Protein AF-0000000086684755 (afdb_homodime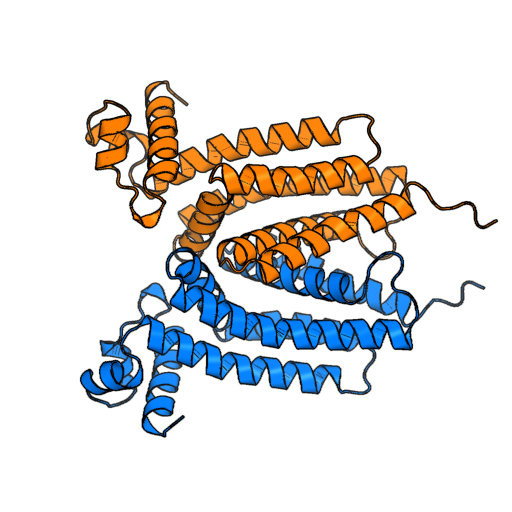r)

Solvent-accessible surface area (backbone atoms only — not comparable to full-atom values): 20358 Å² total; per-residue (Å²): 128,56,71,66,57,48,41,39,32,53,21,38,51,52,40,34,69,73,56,30,72,88,63,52,47,60,63,58,23,19,60,67,42,72,47,60,60,65,55,51,41,71,77,35,65,41,64,65,38,44,50,50,49,34,48,50,55,52,46,52,54,51,45,49,49,49,52,55,56,69,68,47,91,62,57,66,29,59,45,46,47,50,52,56,51,44,51,57,53,34,51,73,68,39,53,49,56,54,52,53,50,47,51,57,51,7,56,81,29,66,70,48,13,54,53,49,51,52,56,49,47,58,49,48,48,53,37,28,52,52,31,44,48,45,35,69,72,67,38,80,63,70,75,42,52,37,61,34,52,23,44,43,53,52,19,24,50,50,19,34,52,60,50,39,54,37,44,56,70,69,56,35,51,51,44,52,50,21,63,51,41,52,26,52,49,42,35,45,67,73,53,60,75,70,86,116,128,57,72,67,56,48,40,40,33,53,22,40,51,52,39,32,68,72,57,30,72,90,64,52,47,59,65,57,22,19,59,67,42,69,46,60,58,66,54,50,40,70,76,34,64,43,64,66,38,43,49,50,50,34,48,51,56,52,45,54,52,50,46,50,51,50,52,55,56,68,67,46,91,62,58,67,28,59,44,47,48,48,53,57,50,45,51,55,53,34,52,73,68,39,50,48,57,52,52,52,51,47,50,58,51,6,58,82,30,68,69,50,14,54,52,50,51,52,55,49,47,58,50,48,49,52,39,28,52,52,30,43,49,45,35,69,72,67,37,79,64,70,78,43,50,37,61,33,54,21,44,42,52,52,20,23,50,52,17,36,51,57,51,38,55,38,43,56,71,68,55,35,52,51,45,52,49,22,62,50,42,52,28,52,48,42,36,44,66,74,53,60,75,67,87,115

InterPro domains:
  IPR001647 DNA-binding HTH domain, TetR-type [PF00440] (8-54)
  IPR001647 DNA-binding HTH domain, TetR-type [PR00455] (8-21)
  IPR001647 DNA-binding HTH domain, TetR-type [PR00455] (29-52)
  IPR001647 DNA-binding HTH domain, TetR-type [PS50977] (2-62)
  IPR009057 Homedomain-like superfamily [SSF46689] (6-78)
  IPR050109 HTH-type, TetR-like transcriptional regulator [PTHR30055] (6-158)

Radius of gyration: 22.39 Å; Cα contacts (8 Å, |Δi|>4): 444; chains: 2; bounding box: 60×69×45 Å

Sequence (392 aa):
MNPTSLRIVEAARTCLLTDGYAALSTRRVAEAAGVPLSQIHYHFRSKQGVILALLDHENRQLVARQRTMYGSDTPLWKRYEQACDFLDDDLDSGYVRVLQEMIAAGWSDRDVARRVLELLQAWFEVLREVSREAEQRFGSLGPLRADDVAMLIGLSFLGGEAVILLGGEDWAAQVRSGLRSVGSLIRRFEEPSADRMNPTSLRIVEAARTCLLTDGYAALSTRRVAEAAGVPLSQIHYHFRSKQGVILALLDHENRQLVARQRTMYGSDTPLWKRYEQACDFLDDDLDSGYVRVLQEMIAAGWSDRDVARRVLELLQAWFEVLREVSREAEQRFGSLGPLRADDVAMLIGLSFLGGEAVILLGGEDWAAQVRSGLRSVGSLIRRFEEPSADR

Foldseek 3Di:
DDPLLVLLLVLQLVCCLVVNDVRRDLVSSCVSSVHDSVVCCVVQVGPLSSLLVNLVVVLVVVLVVLLVLLPDPDQPLVSLLVVLVVLVVCVNSCSLVSLVVLCVVCVPPVVSVVSSVVSLVSNLVSQLVSLVVLCVVLNDPPPDDSSRVSVVLSVLSNVLSVQVVVPDPVSNVVSSVVSSVVSVVSCCSVCVPPPD/DDPLLVLLLVLQLVCCLVVNDVRRDLVSSCVSSVHDSVVCCVVQVGPLSSLLVNLVVVLVVVLVVLLVLLPDPDQPLVSLLVVLVVLVVCVNSCSLVSLVVLCVVCVPPVVSVVSSVVSLVSNLVSQLVSLVVLCVVLNDPPPDDSSRVSVVLSVLSNVLSVQCVVPDPVSNVVSSVVSSVVSVVSCCSVCVPPPD

Organism: NCBI:txid175570

pLDDT: mean 92.22, std 8.11, range [35.69, 98.75]

Structure (mmCIF, N/CA/C/O backbone):
data_AF-0000000086684755-model_v1
#
loop_
_entity.id
_entity.type
_entity.pdbx_description
1 polymer 'HTH tetR-type domain-containing protein'
#
loop_
_atom_site.group_PDB
_atom_site.id
_atom_site.type_symbol
_atom_site.label_atom_id
_atom_site.label_alt_id
_atom_site.label_comp_id
_atom_site.label_asym_id
_atom_site.label_entity_id
_atom_site.label_seq_id
_atom_site.pdbx_PDB_ins_code
_atom_site.Cartn_x
_atom_site.Cartn_y
_atom_site.Cartn_z
_atom_site.occupancy
_atom_site.B_iso_or_equiv
_atom_site.auth_seq_id
_atom_site.auth_comp_id
_atom_site.auth_asym_id
_atom_site.auth_atom_id
_atom_site.pdbx_PDB_model_num
ATOM 1 N N . MET A 1 1 ? -27.656 -10.766 -5.188 1 76 1 MET A N 1
ATOM 2 C CA . MET A 1 1 ? -27.094 -12.094 -5.391 1 76 1 MET A CA 1
ATOM 3 C C . MET A 1 1 ? -28.125 -13.18 -5.105 1 76 1 MET A C 1
ATOM 5 O O . MET A 1 1 ? -28.922 -13.055 -4.176 1 76 1 MET A O 1
ATOM 9 N N . ASN A 1 2 ? -28.25 -14.156 -5.992 1 87 2 ASN A N 1
ATOM 10 C CA . ASN A 1 2 ? -29.172 -15.258 -5.758 1 87 2 ASN A CA 1
ATOM 11 C C . ASN A 1 2 ? -28.719 -16.141 -4.598 1 87 2 ASN A C 1
ATOM 13 O O . ASN A 1 2 ? -27.578 -16.016 -4.137 1 87 2 ASN A O 1
ATOM 17 N N . PRO A 1 3 ? -29.578 -16.891 -4.07 1 90.25 3 PRO A N 1
ATOM 18 C CA . PRO A 1 3 ? -29.297 -17.656 -2.859 1 90.25 3 PRO A CA 1
ATOM 19 C C . PRO A 1 3 ? -28.094 -18.578 -3.023 1 90.25 3 PRO A C 1
ATOM 21 O O . PRO A 1 3 ? -27.281 -18.719 -2.098 1 90.25 3 PRO A O 1
ATOM 24 N N . THR A 1 4 ? -27.953 -19.172 -4.148 1 92.94 4 THR A N 1
ATOM 25 C CA . THR A 1 4 ? -26.828 -20.078 -4.383 1 92.94 4 THR A CA 1
ATOM 26 C C . THR A 1 4 ? -25.516 -19.312 -4.383 1 92.94 4 THR A C 1
ATOM 28 O O . THR A 1 4 ? -24.547 -19.75 -3.748 1 92.94 4 THR A O 1
ATOM 31 N N . SER A 1 5 ? -25.516 -18.188 -5.027 1 93.81 5 SER A N 1
ATOM 32 C CA . SER A 1 5 ? -24.312 -17.359 -5.07 1 93.81 5 SER A CA 1
ATOM 33 C C . SER A 1 5 ? -23.875 -16.922 -3.67 1 93.81 5 SER A C 1
ATOM 35 O O . SER A 1 5 ? -22.688 -16.922 -3.348 1 93.81 5 SER A O 1
ATOM 37 N N . LEU A 1 6 ? -24.828 -16.641 -2.91 1 93.75 6 LEU A N 1
ATOM 38 C CA . LEU A 1 6 ? -24.547 -16.203 -1.547 1 93.75 6 LEU A CA 1
ATOM 39 C C . LEU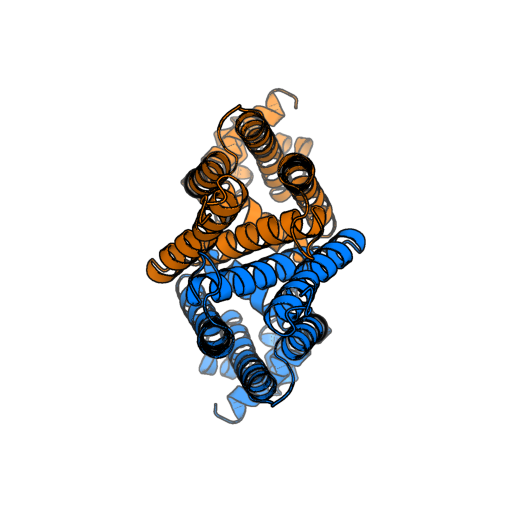 A 1 6 ? -23.969 -17.359 -0.724 1 93.75 6 LEU A C 1
ATOM 41 O O . LEU A 1 6 ? -23.047 -17.156 0.07 1 93.75 6 LEU A O 1
ATOM 45 N N . ARG A 1 7 ? -24.5 -18.5 -0.897 1 94.88 7 ARG A N 1
ATOM 46 C CA . ARG A 1 7 ? -23.984 -19.688 -0.206 1 94.88 7 ARG A CA 1
ATOM 47 C C . ARG A 1 7 ? -22.531 -19.969 -0.584 1 94.88 7 ARG A C 1
ATOM 49 O O . ARG A 1 7 ? -21.734 -20.328 0.269 1 94.88 7 ARG A O 1
ATOM 56 N N . ILE A 1 8 ? -22.297 -19.812 -1.802 1 95.56 8 ILE A N 1
ATOM 57 C CA . ILE A 1 8 ? -20.938 -20.062 -2.299 1 95.56 8 ILE A CA 1
ATOM 58 C C . ILE A 1 8 ? -19.984 -19.016 -1.723 1 95.56 8 ILE A C 1
ATOM 60 O O . ILE A 1 8 ? -18.891 -19.359 -1.266 1 95.56 8 ILE A O 1
ATOM 64 N N . VAL A 1 9 ? -20.391 -17.797 -1.71 1 94.62 9 VAL A N 1
ATOM 65 C CA . VAL A 1 9 ? -19.562 -16.703 -1.199 1 94.62 9 VAL A CA 1
ATOM 66 C C . VAL A 1 9 ? -19.312 -16.906 0.292 1 94.62 9 VAL A C 1
ATOM 68 O O . VAL A 1 9 ? -18.188 -16.719 0.765 1 94.62 9 VAL A O 1
ATOM 71 N N . GLU A 1 10 ? -20.281 -17.359 1.016 1 93.88 10 GLU A N 1
ATOM 72 C CA . GLU A 1 10 ? -20.125 -17.609 2.443 1 93.88 10 GLU A CA 1
ATOM 73 C C . GLU A 1 10 ? -19.188 -18.797 2.689 1 93.88 10 GLU A C 1
ATOM 75 O O . GLU A 1 10 ? -18.375 -18.766 3.617 1 93.88 10 GLU A O 1
ATOM 80 N N . ALA A 1 11 ? -19.328 -19.766 1.885 1 95.56 11 ALA A N 1
ATOM 81 C CA . ALA A 1 11 ? -18.422 -20.922 1.967 1 95.56 11 ALA A CA 1
ATOM 82 C C . ALA A 1 11 ? -16.984 -20.516 1.663 1 95.56 11 ALA A C 1
ATOM 84 O O . ALA A 1 11 ? -16.047 -21 2.311 1 95.56 11 ALA A O 1
ATOM 85 N N . ALA A 1 12 ? -16.859 -19.672 0.652 1 94.38 12 ALA A N 1
ATOM 86 C CA . ALA A 1 12 ? -15.539 -19.188 0.3 1 94.38 12 ALA A CA 1
ATOM 87 C C . ALA A 1 12 ? -14.898 -18.453 1.475 1 94.38 12 ALA A C 1
ATOM 89 O O . ALA A 1 12 ? -13.703 -18.609 1.742 1 94.38 12 ALA A O 1
ATOM 90 N N . ARG A 1 13 ? -15.633 -17.656 2.107 1 91.19 13 ARG A N 1
ATOM 91 C CA . ARG A 1 13 ? -15.156 -16.938 3.289 1 91.19 13 ARG A CA 1
ATOM 92 C C . ARG A 1 13 ? -14.641 -17.922 4.34 1 91.19 13 ARG A C 1
ATOM 94 O O . ARG A 1 13 ? -13.555 -17.734 4.895 1 91.19 13 ARG A O 1
ATOM 101 N N . THR A 1 14 ? -15.438 -18.906 4.598 1 91.88 14 THR A N 1
ATOM 102 C CA . THR A 1 14 ? -15.078 -19.906 5.594 1 91.88 14 THR A CA 1
ATOM 103 C C . THR A 1 14 ? -13.781 -20.625 5.207 1 91.88 14 THR A C 1
ATOM 105 O O . THR A 1 14 ? -12.891 -20.797 6.047 1 91.88 14 THR A O 1
ATOM 108 N N . CYS A 1 15 ? -13.719 -20.984 3.963 1 92.12 15 CYS A N 1
ATOM 109 C CA . CYS A 1 15 ? -12.523 -21.656 3.467 1 92.12 15 CYS A CA 1
ATOM 110 C C . CYS A 1 15 ? -11.305 -20.75 3.578 1 92.12 15 CYS A C 1
ATOM 112 O O . CYS A 1 15 ? -10.219 -21.203 3.924 1 92.12 15 CYS A O 1
ATOM 114 N N . LEU A 1 16 ? -11.484 -19.5 3.293 1 87.12 16 LEU A N 1
ATOM 115 C CA . LEU A 1 16 ? -10.391 -18.547 3.371 1 87.12 16 LEU A CA 1
ATOM 116 C C . LEU A 1 16 ? -9.898 -18.406 4.805 1 87.12 16 LEU A C 1
ATOM 118 O O . LEU A 1 16 ? -8.688 -18.359 5.047 1 87.12 16 LEU A O 1
ATOM 122 N N . LEU A 1 17 ? -10.766 -18.344 5.699 1 84.88 17 LEU A N 1
ATOM 123 C CA . LEU A 1 17 ? -10.422 -18.172 7.109 1 84.88 17 LEU A CA 1
ATOM 124 C C . LEU A 1 17 ? -9.742 -19.406 7.664 1 84.88 17 LEU A C 1
ATOM 126 O O . LEU A 1 17 ? -8.852 -19.312 8.516 1 84.88 17 LEU A O 1
ATOM 130 N N . THR A 1 18 ? -10.133 -20.5 7.109 1 86.31 18 THR A N 1
ATOM 131 C CA . THR A 1 18 ? -9.625 -21.766 7.641 1 86.31 18 THR A CA 1
ATOM 132 C C . THR A 1 18 ? -8.32 -22.156 6.957 1 86.31 18 THR A C 1
ATOM 134 O O . THR A 1 18 ? -7.363 -22.547 7.621 1 86.31 18 THR A O 1
ATOM 137 N N . ASP A 1 19 ? -8.32 -21.984 5.586 1 83.44 19 ASP A N 1
ATOM 138 C CA . ASP A 1 19 ? -7.227 -22.547 4.801 1 83.44 19 ASP A CA 1
ATOM 139 C C . ASP A 1 19 ? -6.27 -21.453 4.328 1 83.44 19 ASP A C 1
ATOM 141 O O . ASP A 1 19 ? -5.141 -21.734 3.932 1 83.44 19 ASP A O 1
ATOM 145 N N . GLY A 1 20 ? -6.762 -20.219 4.41 1 78.31 20 GLY A N 1
ATOM 146 C CA . GLY A 1 20 ? -5.984 -19.125 3.834 1 78.31 20 GLY A CA 1
ATOM 147 C C . GLY A 1 20 ? -6.172 -18.984 2.336 1 78.31 20 GLY A C 1
ATOM 148 O O . GLY A 1 20 ? -6.812 -19.828 1.703 1 78.31 20 GLY A O 1
ATOM 149 N N . TYR A 1 21 ? -5.711 -17.922 1.782 1 77.5 21 TYR A N 1
ATOM 150 C CA . TYR A 1 21 ? -5.898 -17.594 0.375 1 77.5 21 TYR A CA 1
ATOM 151 C C . TYR A 1 21 ? -5.16 -18.578 -0.524 1 77.5 21 TYR A C 1
ATOM 153 O O . TYR A 1 21 ? -5.711 -19.062 -1.517 1 77.5 21 TYR A O 1
ATOM 161 N N . ALA A 1 22 ? -3.932 -18.859 -0.149 1 74.81 22 ALA A N 1
ATOM 162 C CA . ALA A 1 22 ? -3.082 -19.688 -1 1 74.81 22 ALA A CA 1
ATOM 163 C C . ALA A 1 22 ? -3.643 -21.109 -1.123 1 74.81 22 ALA A C 1
ATOM 165 O O . ALA A 1 22 ? -3.551 -21.719 -2.184 1 74.81 22 ALA A O 1
ATOM 166 N N . ALA A 1 23 ? -4.355 -21.547 -0.159 1 81.88 23 ALA A N 1
ATOM 167 C CA . ALA A 1 23 ? -4.844 -22.922 -0.115 1 81.88 23 ALA A CA 1
ATOM 168 C C . ALA A 1 23 ? -6.305 -23 -0.549 1 81.88 23 ALA A C 1
ATOM 170 O O . ALA A 1 23 ? -6.879 -24.094 -0.64 1 81.88 23 ALA A O 1
ATOM 171 N N . LEU A 1 24 ? -6.844 -21.844 -0.805 1 86.94 24 LEU A N 1
ATOM 172 C CA . LEU A 1 24 ? -8.25 -21.828 -1.202 1 86.94 24 LEU A CA 1
ATOM 173 C C . LEU A 1 24 ? -8.43 -22.453 -2.586 1 86.94 24 LEU A C 1
ATOM 175 O O . LEU A 1 24 ? -7.691 -22.125 -3.518 1 86.94 24 LEU A O 1
ATOM 179 N N . SER A 1 25 ? -9.352 -23.453 -2.686 1 91.75 25 SER A N 1
ATOM 180 C CA . SER A 1 25 ? -9.656 -24.062 -3.975 1 91.75 25 SER A CA 1
ATOM 181 C C . SER A 1 25 ? -11.156 -24.062 -4.246 1 91.75 25 SER A C 1
ATOM 183 O O . SER A 1 25 ? -11.961 -24.156 -3.314 1 91.75 25 SER A O 1
ATOM 185 N N . THR A 1 26 ? -11.508 -24.031 -5.484 1 93.88 26 THR A N 1
ATOM 186 C CA . THR A 1 26 ? -12.906 -24.047 -5.887 1 93.88 26 THR A CA 1
ATOM 187 C C . THR A 1 26 ? -13.586 -25.344 -5.48 1 93.88 26 THR A C 1
ATOM 189 O O . THR A 1 26 ? -14.773 -25.359 -5.145 1 93.88 26 THR A O 1
ATOM 192 N N . ARG A 1 27 ? -12.836 -26.438 -5.492 1 94.94 27 ARG A N 1
ATOM 193 C CA . ARG A 1 27 ? -13.375 -27.734 -5.074 1 94.94 27 ARG A CA 1
ATOM 194 C C . ARG A 1 27 ? -13.773 -27.703 -3.602 1 94.94 27 ARG A C 1
ATOM 196 O O . ARG A 1 27 ? -14.875 -28.125 -3.242 1 94.94 27 ARG A O 1
ATOM 203 N N . ARG A 1 28 ? -12.93 -27.203 -2.785 1 94.5 28 ARG A N 1
ATOM 204 C CA . ARG A 1 28 ? -13.203 -27.109 -1.354 1 94.5 28 ARG A CA 1
ATOM 205 C C . ARG A 1 28 ? -14.383 -26.172 -1.082 1 94.5 28 ARG A C 1
ATOM 207 O O . ARG A 1 28 ? -15.219 -26.469 -0.222 1 94.5 28 ARG A O 1
ATOM 214 N N . VAL A 1 29 ? -14.422 -25.047 -1.775 1 96 29 VAL A N 1
ATOM 215 C CA . VAL A 1 29 ? -15.516 -24.094 -1.623 1 96 29 VAL A CA 1
ATOM 216 C C . VAL A 1 29 ? -16.828 -24.75 -2.008 1 96 29 VAL A C 1
ATOM 218 O O . VAL A 1 29 ? -17.844 -24.594 -1.31 1 96 29 VAL A O 1
ATOM 221 N N . ALA A 1 30 ? -16.797 -25.469 -3.123 1 97.06 30 ALA A N 1
ATOM 222 C CA . ALA A 1 30 ? -17.984 -26.172 -3.578 1 97.06 30 ALA A CA 1
ATOM 223 C C . ALA A 1 30 ? -18.469 -27.172 -2.535 1 97.06 30 ALA A C 1
ATOM 225 O O . ALA A 1 30 ? -19.656 -27.234 -2.221 1 97.06 30 ALA A O 1
ATOM 226 N N . GLU A 1 31 ? -17.562 -27.922 -2.004 1 96.25 31 GLU A N 1
ATOM 227 C CA . GLU A 1 31 ? -17.875 -28.906 -0.971 1 96.25 31 GLU A CA 1
ATOM 228 C C . GLU A 1 31 ? -18.469 -28.234 0.264 1 96.25 31 GLU A C 1
ATOM 230 O O . GLU A 1 31 ? -19.484 -28.688 0.789 1 96.25 31 GLU A O 1
ATOM 235 N N . ALA A 1 32 ? -17.875 -27.219 0.665 1 95.44 32 ALA A N 1
ATOM 236 C CA . ALA A 1 32 ? -18.328 -26.5 1.848 1 95.44 32 ALA A CA 1
ATOM 237 C C . ALA A 1 32 ? -19.703 -25.891 1.616 1 95.44 32 ALA A C 1
ATOM 239 O O . ALA A 1 32 ? -20.516 -25.797 2.543 1 95.44 32 ALA A O 1
ATOM 240 N N . ALA A 1 33 ? -19.938 -25.438 0.407 1 96.44 33 ALA A N 1
ATOM 241 C CA . ALA A 1 33 ? -21.203 -24.797 0.058 1 96.44 33 ALA A CA 1
ATOM 242 C C . ALA A 1 33 ? -22.297 -25.828 -0.215 1 96.44 33 ALA A C 1
ATOM 244 O O . ALA A 1 33 ? -23.469 -25.5 -0.3 1 96.44 33 ALA A O 1
ATOM 245 N N . GLY A 1 34 ? -21.859 -27.094 -0.409 1 96.81 34 GLY A N 1
ATOM 246 C CA . GLY A 1 34 ? -22.812 -28.156 -0.71 1 96.81 34 GLY A CA 1
ATOM 247 C C . GLY A 1 34 ? -23.375 -28.062 -2.117 1 96.81 34 GLY A C 1
ATOM 248 O O . GLY A 1 34 ? -24.562 -28.281 -2.33 1 96.81 34 GLY A O 1
ATOM 249 N N . VAL A 1 35 ? -22.578 -27.656 -3.045 1 96.75 35 VAL A N 1
ATOM 250 C CA . VAL A 1 35 ? -23 -27.547 -4.438 1 96.75 35 VAL A CA 1
ATOM 251 C C . VAL A 1 35 ? -22.016 -28.281 -5.336 1 96.75 35 VAL A C 1
ATOM 253 O O . VAL A 1 35 ? -20.859 -28.484 -4.965 1 96.75 35 VAL A O 1
ATOM 256 N N . PRO A 1 36 ? -22.484 -28.719 -6.496 1 96 36 PRO A N 1
ATOM 257 C CA . PRO A 1 36 ? -21.531 -29.25 -7.469 1 96 36 PRO A CA 1
ATOM 258 C C . PRO A 1 36 ? -20.516 -28.203 -7.941 1 96 36 PRO A C 1
ATOM 260 O O . PRO A 1 36 ? -20.859 -27.016 -8.016 1 96 36 PRO A O 1
ATOM 263 N N . LEU A 1 37 ? -19.312 -28.688 -8.297 1 95.44 37 LEU A N 1
ATOM 264 C CA . LEU A 1 37 ? -18.25 -27.812 -8.781 1 95.44 37 LEU A CA 1
ATOM 265 C C . LEU A 1 37 ? -18.703 -27.016 -9.992 1 95.44 37 LEU A C 1
ATOM 267 O O . LEU A 1 37 ? -18.328 -25.859 -10.164 1 95.44 37 LEU A O 1
ATOM 271 N N . SER A 1 38 ? -19.625 -27.578 -10.742 1 95.38 38 SER A N 1
ATOM 272 C CA . SER A 1 38 ? -20.109 -26.922 -11.953 1 95.38 38 SER A CA 1
ATOM 273 C C . SER A 1 38 ? -20.875 -25.641 -11.633 1 95.38 38 SER A C 1
ATOM 275 O O . SER A 1 38 ? -20.891 -24.703 -12.438 1 95.38 38 SER A O 1
ATOM 277 N N . GLN A 1 39 ? -21.438 -25.531 -10.477 1 94.81 39 GLN A N 1
ATOM 278 C CA . GLN A 1 39 ? -22.188 -24.359 -10.062 1 94.81 39 GLN A CA 1
ATOM 279 C C . GLN A 1 39 ? -21.25 -23.188 -9.781 1 94.81 39 GLN A C 1
ATOM 281 O O . GLN A 1 39 ? -21.625 -22.031 -9.977 1 94.81 39 GLN A O 1
ATOM 286 N N . ILE A 1 40 ? -20.031 -23.453 -9.258 1 95.06 40 ILE A N 1
ATOM 287 C CA . ILE A 1 40 ? -19.047 -22.406 -9.047 1 95.06 40 ILE A CA 1
ATOM 288 C C . ILE A 1 40 ? -18.656 -21.781 -10.391 1 95.06 40 ILE A C 1
ATOM 290 O O . ILE A 1 40 ? -18.625 -20.562 -10.531 1 95.06 40 ILE A O 1
ATOM 294 N N . HIS A 1 41 ? -18.469 -22.656 -11.383 1 93.94 41 HIS A N 1
ATOM 295 C CA . HIS A 1 41 ? -18.078 -22.188 -12.703 1 93.94 41 HIS A CA 1
ATOM 296 C C . HIS A 1 41 ? -19.203 -21.406 -13.367 1 93.94 41 HIS A C 1
ATOM 298 O O . HIS A 1 41 ? -18.953 -20.391 -14.031 1 93.94 41 HIS A O 1
ATOM 304 N N . TYR A 1 42 ? -20.375 -21.906 -13.156 1 94.19 42 TYR A N 1
ATOM 305 C CA . TYR A 1 42 ? -21.547 -21.266 -13.734 1 94.19 42 TYR A CA 1
ATOM 306 C C . TYR A 1 42 ? -21.719 -19.859 -13.172 1 94.19 42 TYR A C 1
ATOM 308 O O . TYR A 1 42 ? -21.922 -18.906 -13.93 1 94.19 42 TYR A O 1
ATOM 316 N N . HIS A 1 43 ? -21.594 -19.688 -11.898 1 94.38 43 HIS A N 1
ATOM 317 C CA . HIS A 1 43 ? -21.891 -18.422 -11.242 1 94.38 43 HIS A CA 1
ATOM 318 C C . HIS A 1 43 ? -20.672 -17.5 -11.281 1 94.38 43 HIS A C 1
ATOM 320 O O . HIS A 1 43 ? -20.828 -16.281 -11.391 1 94.38 43 HIS A O 1
ATOM 326 N N . PHE A 1 44 ? -19.406 -18.062 -11.164 1 94.38 44 PHE A N 1
ATOM 327 C CA . PHE A 1 44 ? -18.25 -17.203 -10.891 1 94.38 44 PHE A CA 1
ATOM 328 C C . PHE A 1 44 ? -17.141 -17.453 -11.906 1 94.38 44 PHE A C 1
ATOM 330 O O . PHE A 1 44 ? -16.188 -16.672 -11.984 1 94.38 44 PHE A O 1
ATOM 337 N N . ARG A 1 45 ? -17.266 -18.422 -12.648 1 91.25 45 ARG A N 1
ATOM 338 C CA . ARG A 1 45 ? -16.391 -18.75 -13.773 1 91.25 45 ARG A CA 1
ATOM 339 C C . ARG A 1 45 ? -15.031 -19.234 -13.297 1 91.25 45 ARG A C 1
ATOM 341 O O . ARG A 1 45 ? -14.43 -20.125 -13.914 1 91.25 45 ARG A O 1
ATOM 348 N N . SER A 1 46 ? -14.531 -18.672 -12.141 1 89 46 SER A N 1
ATOM 349 C CA . SER A 1 46 ? -13.18 -18.984 -11.688 1 89 46 SER A CA 1
ATOM 350 C C . SER A 1 46 ? -13.031 -18.766 -10.188 1 89 46 SER A C 1
ATOM 352 O O . SER A 1 46 ? -13.922 -18.203 -9.547 1 89 46 SER A O 1
ATOM 354 N N . LYS A 1 47 ? -11.883 -19.234 -9.68 1 88.62 47 LYS A N 1
ATOM 355 C CA . LYS A 1 47 ? -11.531 -18.969 -8.289 1 88.62 47 LYS A CA 1
ATOM 356 C C . LYS A 1 47 ? -11.492 -17.484 -7.992 1 88.62 47 LYS A C 1
ATOM 358 O O . LYS A 1 47 ? -12.031 -17.031 -6.98 1 88.62 47 LYS A O 1
ATOM 363 N N . GLN A 1 48 ? -10.914 -16.734 -8.93 1 89.69 48 GLN A N 1
ATOM 364 C CA . GLN A 1 48 ? -10.836 -15.289 -8.773 1 89.69 48 GLN A CA 1
ATOM 365 C C . GLN A 1 48 ? -12.219 -14.656 -8.734 1 89.69 48 GLN A C 1
ATOM 367 O O . GLN A 1 48 ? -12.469 -13.727 -7.969 1 89.69 48 GLN A O 1
ATOM 372 N N . GLY A 1 49 ? -13.023 -15.203 -9.516 1 92.69 49 GLY A N 1
ATOM 373 C CA . GLY A 1 49 ? -14.391 -14.703 -9.523 1 92.69 49 GLY A CA 1
ATOM 374 C C . GLY A 1 49 ? -15.094 -14.875 -8.195 1 92.69 49 GLY A C 1
ATOM 375 O O . GLY A 1 49 ? -15.82 -13.984 -7.746 1 92.69 49 GLY A O 1
ATOM 376 N N . VAL A 1 50 ? -14.898 -16.047 -7.605 1 93.5 50 VAL A N 1
ATOM 377 C CA . VAL A 1 50 ? -15.477 -16.312 -6.293 1 93.5 50 VAL A CA 1
ATOM 378 C C . VAL A 1 50 ? -14.922 -15.328 -5.27 1 93.5 50 VAL A C 1
ATOM 380 O O . VAL A 1 50 ? -15.672 -14.758 -4.48 1 93.5 50 VAL A O 1
ATOM 383 N N . ILE A 1 51 ? -13.703 -15.102 -5.32 1 93.44 51 ILE A N 1
ATOM 384 C CA . ILE A 1 51 ? -13.016 -14.266 -4.34 1 93.44 51 ILE A CA 1
ATOM 385 C C . ILE A 1 51 ? -13.438 -12.812 -4.52 1 93.44 51 ILE A C 1
ATOM 387 O O . ILE A 1 51 ? -13.664 -12.094 -3.539 1 93.44 51 ILE A O 1
ATOM 391 N N . LEU A 1 52 ? -13.547 -12.391 -5.734 1 94.62 52 LEU A N 1
ATOM 392 C CA . LEU A 1 52 ? -13.977 -11.023 -6 1 94.62 52 LEU A CA 1
ATOM 393 C C . LEU A 1 52 ? -15.414 -10.797 -5.535 1 94.62 52 LEU A C 1
ATOM 395 O O . LEU A 1 52 ? -15.75 -9.727 -5.031 1 94.62 52 LEU A O 1
ATOM 399 N N . ALA A 1 53 ? -16.172 -11.828 -5.699 1 94.25 53 ALA A N 1
ATOM 400 C CA . ALA A 1 53 ? -17.531 -11.734 -5.211 1 94.25 53 ALA A CA 1
ATOM 401 C C . ALA A 1 53 ? -17.578 -11.648 -3.689 1 94.25 53 ALA A C 1
ATOM 403 O O . ALA A 1 53 ? -18.359 -10.891 -3.123 1 94.25 53 ALA A O 1
ATOM 404 N N . LEU A 1 54 ? -16.781 -12.438 -3.082 1 94.19 54 LEU A N 1
ATOM 405 C CA . LEU A 1 54 ? -16.625 -12.367 -1.632 1 94.19 54 LEU A CA 1
ATOM 406 C C . LEU A 1 54 ? -16.172 -10.977 -1.196 1 94.19 54 LEU A C 1
ATOM 408 O O . LEU A 1 54 ? -16.75 -10.391 -0.284 1 94.19 54 LEU A O 1
ATOM 412 N N . LEU A 1 55 ? -15.203 -10.461 -1.854 1 95.12 55 LEU A N 1
ATOM 413 C CA . LEU A 1 55 ? -14.664 -9.148 -1.526 1 95.12 55 LEU A CA 1
ATOM 414 C C . LEU A 1 55 ? -15.719 -8.062 -1.71 1 95.12 55 LEU A C 1
ATOM 416 O O . LEU A 1 55 ? -15.836 -7.156 -0.883 1 95.12 55 LEU A O 1
ATOM 420 N N . ASP A 1 56 ? -16.438 -8.188 -2.771 1 94.62 56 ASP A N 1
ATOM 421 C CA . ASP A 1 56 ? -17.516 -7.23 -3.027 1 94.62 56 ASP A CA 1
ATOM 422 C C . ASP A 1 56 ? -18.531 -7.234 -1.896 1 94.62 56 ASP A C 1
ATOM 424 O O . ASP A 1 56 ? -18.953 -6.176 -1.417 1 94.62 56 ASP A O 1
ATOM 428 N N . HIS A 1 57 ? -18.875 -8.414 -1.546 1 92.94 57 HIS A N 1
ATOM 429 C CA . HIS A 1 57 ? -19.844 -8.578 -0.464 1 92.94 57 HIS A CA 1
ATOM 430 C C . HIS A 1 57 ? -19.312 -7.977 0.836 1 92.94 57 HIS A C 1
ATOM 432 O O . HIS A 1 57 ? -20.016 -7.211 1.502 1 92.94 57 HIS A O 1
ATOM 438 N N . GLU A 1 58 ? -18.141 -8.273 1.187 1 93.44 58 GLU A N 1
ATOM 439 C CA . GLU A 1 58 ? -17.516 -7.77 2.41 1 93.44 58 GLU A CA 1
ATOM 440 C C . GLU A 1 58 ? -17.297 -6.262 2.34 1 93.44 58 GLU A C 1
ATOM 442 O O . GLU A 1 58 ? -17.422 -5.562 3.348 1 93.44 58 GLU A O 1
ATOM 447 N N . ASN A 1 59 ? -16.938 -5.793 1.207 1 95.44 59 ASN A N 1
ATOM 448 C CA . ASN A 1 59 ? -16.688 -4.367 1.025 1 95.44 59 ASN A CA 1
ATOM 449 C C . ASN A 1 59 ? -17.953 -3.541 1.238 1 95.44 59 ASN A C 1
ATOM 451 O O . ASN A 1 59 ? -17.891 -2.439 1.787 1 95.44 59 ASN A O 1
ATOM 455 N N . ARG A 1 60 ? -19.047 -4.051 0.787 1 93.81 60 ARG A N 1
ATOM 456 C CA . ARG A 1 60 ? -20.312 -3.367 1.006 1 93.81 60 ARG A CA 1
ATOM 457 C C . ARG A 1 60 ? -20.594 -3.201 2.494 1 93.81 60 ARG A C 1
ATOM 459 O O . ARG A 1 60 ? -21.062 -2.146 2.93 1 93.81 60 ARG A O 1
ATOM 466 N N . GLN A 1 61 ? -20.297 -4.207 3.221 1 91.81 61 GLN A N 1
ATOM 467 C CA . GLN A 1 61 ? -20.484 -4.145 4.668 1 91.81 61 GLN A CA 1
ATOM 468 C C . GLN A 1 61 ? -19.516 -3.152 5.305 1 91.81 61 GLN A C 1
ATOM 470 O O . GLN A 1 61 ? -19.891 -2.418 6.223 1 91.81 61 GLN A O 1
ATOM 475 N N . LEU A 1 62 ? -18.297 -3.152 4.859 1 92.56 62 LEU A N 1
ATOM 476 C CA . LEU A 1 62 ? -17.281 -2.238 5.363 1 92.56 62 LEU A CA 1
ATOM 477 C C . LEU A 1 62 ? -17.656 -0.79 5.082 1 92.56 62 LEU A C 1
ATOM 479 O O . LEU A 1 62 ? -17.594 0.059 5.977 1 92.56 62 LEU A O 1
ATOM 483 N N . VAL A 1 63 ? -18.078 -0.491 3.869 1 94.44 63 VAL A N 1
ATOM 484 C CA . VAL A 1 63 ? -18.453 0.859 3.471 1 94.44 63 VAL A CA 1
ATOM 485 C C . VAL A 1 63 ? -19.672 1.308 4.281 1 94.44 63 VAL A C 1
ATOM 487 O O . VAL A 1 63 ? -19.719 2.439 4.77 1 94.44 63 VAL A O 1
ATOM 490 N N . ALA A 1 64 ? -20.594 0.406 4.473 1 94.31 64 ALA A N 1
ATOM 491 C CA . ALA A 1 64 ? -21.797 0.723 5.258 1 94.31 64 ALA A CA 1
ATOM 492 C C . ALA A 1 64 ? -21.422 1.039 6.703 1 94.31 64 ALA A C 1
ATOM 494 O O . ALA A 1 64 ? -21.938 1.991 7.289 1 94.31 64 ALA A O 1
ATOM 495 N N . ARG A 1 65 ? -20.531 0.29 7.266 1 93.75 65 ARG A N 1
ATOM 496 C CA . ARG A 1 65 ? -20.062 0.506 8.633 1 93.75 65 ARG A CA 1
ATOM 497 C C . ARG A 1 65 ? -19.375 1.857 8.766 1 93.75 65 ARG A C 1
ATOM 499 O O . ARG A 1 65 ? -19.594 2.582 9.734 1 93.75 65 ARG A O 1
ATOM 506 N N . GLN A 1 66 ? -18.578 2.17 7.828 1 92.75 66 GLN A N 1
ATOM 507 C CA . GLN A 1 66 ? -17.859 3.441 7.844 1 92.75 66 GLN A CA 1
ATOM 508 C C . GLN A 1 66 ? -18.828 4.613 7.695 1 92.75 66 GLN A C 1
ATOM 510 O O . GLN A 1 66 ? -18.703 5.617 8.406 1 92.75 66 GLN A O 1
ATOM 515 N N . ARG A 1 67 ? -19.812 4.496 6.789 1 92.5 67 ARG A N 1
ATOM 516 C CA . ARG A 1 67 ? -20.797 5.551 6.602 1 92.5 67 ARG A CA 1
ATOM 517 C C . ARG A 1 67 ? -21.609 5.773 7.875 1 92.5 67 ARG A C 1
ATOM 519 O O . ARG A 1 67 ? -21.891 6.914 8.25 1 92.5 67 ARG A O 1
ATOM 526 N N . THR A 1 68 ? -21.953 4.68 8.523 1 92.56 68 THR A N 1
ATOM 527 C CA . THR A 1 68 ? -22.688 4.77 9.781 1 92.56 68 THR A CA 1
ATOM 528 C C . THR A 1 68 ? -21.828 5.449 10.852 1 92.56 68 THR A C 1
ATOM 530 O O . THR A 1 68 ? -22.297 6.34 11.555 1 92.56 68 THR A O 1
ATOM 533 N N . MET A 1 69 ? -20.578 5.059 10.961 1 91.75 69 MET A N 1
ATOM 534 C CA . MET A 1 69 ? -19.641 5.625 11.938 1 91.75 69 MET A CA 1
ATOM 535 C C . MET A 1 69 ? -19.438 7.117 11.695 1 91.75 69 MET A C 1
ATOM 537 O O . MET A 1 69 ? -19.547 7.922 12.625 1 91.75 69 MET A O 1
ATOM 541 N N . TYR A 1 70 ? -19.281 7.555 10.453 1 88.62 70 TYR A N 1
ATOM 542 C CA . TYR A 1 70 ? -18.969 8.945 10.141 1 88.62 70 TYR A CA 1
ATOM 543 C C . TYR A 1 70 ? -20.234 9.797 10.141 1 88.62 70 TYR A C 1
ATOM 545 O O . TYR A 1 70 ? -20.156 11.031 10.18 1 88.62 70 TYR A O 1
ATOM 553 N N . GLY A 1 71 ? -21.406 9.156 10.094 1 86.25 71 GLY A N 1
ATOM 554 C CA . GLY A 1 71 ? -22.672 9.867 10.18 1 86.25 71 GLY A CA 1
ATOM 555 C C . GLY A 1 71 ? -23.078 10.18 11.609 1 86.25 71 GLY A C 1
ATOM 556 O O . GLY A 1 71 ? -24.062 10.891 11.836 1 86.25 71 GLY A O 1
ATOM 557 N N . SER A 1 72 ? -22.312 9.75 12.531 1 86 72 SER A N 1
ATOM 558 C CA . SER A 1 72 ? -22.609 9.961 13.945 1 86 72 SER A CA 1
ATOM 559 C C . SER A 1 72 ? -22.25 11.383 14.383 1 86 72 SER A C 1
ATOM 561 O O . SER A 1 72 ? -21.594 12.109 13.648 1 86 72 SER A O 1
ATOM 563 N N . ASP A 1 73 ? -22.641 11.727 15.617 1 88.62 73 ASP A N 1
ATOM 564 C CA . ASP A 1 73 ? -22.391 13.055 16.172 1 88.62 73 ASP A CA 1
ATOM 565 C C . ASP A 1 73 ? -21.109 13.062 17.016 1 88.62 73 ASP A C 1
ATOM 567 O O . ASP A 1 73 ? -20.797 14.062 17.672 1 88.62 73 ASP A O 1
ATOM 571 N N . THR A 1 74 ? -20.438 12.039 16.922 1 92.12 74 THR A N 1
ATOM 572 C CA . THR A 1 74 ? -19.172 11.953 17.641 1 92.12 74 THR A CA 1
ATOM 573 C C . THR A 1 74 ? -18.094 12.805 16.953 1 92.12 74 THR A C 1
ATOM 575 O O . THR A 1 74 ? -18.094 12.953 15.734 1 92.12 74 THR A O 1
ATOM 578 N N . PRO A 1 75 ? -17.25 13.453 17.797 1 93.94 75 PRO A N 1
ATOM 579 C CA . PRO A 1 75 ? -16.172 14.242 17.188 1 93.94 75 PRO A CA 1
ATOM 580 C C . PRO A 1 75 ? -15.406 13.477 16.109 1 93.94 75 PRO A C 1
ATOM 582 O O . PRO A 1 75 ? -15.227 12.258 16.234 1 93.94 75 PRO A O 1
ATOM 585 N N . LEU A 1 76 ? -14.984 14.164 15.078 1 95.12 76 LEU A N 1
ATOM 586 C CA . LEU A 1 76 ? -14.344 13.547 13.922 1 95.12 76 LEU A CA 1
ATOM 587 C C . LEU A 1 76 ? -13.094 12.781 14.336 1 95.12 76 LEU A C 1
ATOM 589 O O . LEU A 1 76 ? -12.805 11.719 13.781 1 95.12 76 LEU A O 1
ATOM 593 N N . TRP A 1 77 ? -12.305 13.344 15.289 1 94.88 77 TRP A N 1
ATOM 594 C CA . TRP A 1 77 ? -11.078 12.664 15.703 1 94.88 77 TRP A CA 1
ATOM 595 C C . TRP A 1 77 ? -11.398 11.328 16.359 1 94.88 77 TRP A C 1
ATOM 597 O O . TRP A 1 77 ? -10.648 10.359 16.219 1 94.88 77 TRP A O 1
ATOM 607 N N . LYS A 1 78 ? -12.43 11.18 17.094 1 95.75 78 LYS A N 1
ATOM 608 C CA . LYS A 1 78 ? -12.852 9.922 17.703 1 95.75 78 LYS A CA 1
ATOM 609 C C . LYS A 1 78 ? -13.32 8.93 16.641 1 95.75 78 LYS A C 1
ATOM 611 O O . LYS A 1 78 ? -13.062 7.73 16.734 1 95.75 78 LYS A O 1
ATOM 616 N N . ARG A 1 79 ? -14.062 9.469 15.672 1 95.75 79 ARG A N 1
ATOM 617 C CA . ARG A 1 79 ? -14.484 8.633 14.555 1 95.75 79 ARG A CA 1
ATOM 618 C C . ARG A 1 79 ? -13.281 8.086 13.797 1 95.75 79 ARG A C 1
ATOM 620 O O . ARG A 1 79 ? -13.273 6.918 13.406 1 95.75 79 ARG A O 1
ATOM 627 N N . TYR A 1 80 ? -12.266 8.914 13.641 1 96.94 80 TYR A N 1
ATOM 628 C CA . TYR A 1 80 ? -11.039 8.453 12.992 1 96.94 80 TYR A CA 1
ATOM 629 C C . TYR A 1 80 ? -10.367 7.363 13.812 1 96.94 80 TYR A C 1
ATOM 631 O O . TYR A 1 80 ? -9.859 6.383 13.266 1 96.94 80 TYR A O 1
ATOM 639 N N . GLU A 1 81 ? -10.328 7.523 15.102 1 95.88 81 GLU A N 1
ATOM 640 C CA . GLU A 1 81 ? -9.773 6.5 15.984 1 95.88 81 GLU A CA 1
ATOM 641 C C . GLU A 1 81 ? -10.516 5.176 15.82 1 95.88 81 GLU A C 1
ATOM 643 O O . GLU A 1 81 ? -9.906 4.109 15.82 1 95.88 81 GLU A O 1
ATOM 648 N N . GLN A 1 82 ? -11.781 5.289 15.719 1 96.06 82 GLN A N 1
ATOM 649 C CA . GLN A 1 82 ? -12.586 4.094 15.5 1 96.06 82 GLN A CA 1
ATOM 650 C C . GLN A 1 82 ? -12.25 3.451 14.156 1 96.06 82 GLN A C 1
ATOM 652 O O . GLN A 1 82 ? -12.25 2.223 14.031 1 96.06 82 GLN A O 1
ATOM 657 N N . ALA A 1 83 ? -12.031 4.285 13.148 1 95.94 83 ALA A N 1
ATOM 658 C CA . ALA A 1 83 ? -11.602 3.756 11.852 1 95.94 83 ALA A CA 1
ATOM 659 C C . ALA A 1 83 ? -10.297 2.975 11.984 1 95.94 83 ALA A C 1
ATOM 661 O O . ALA A 1 83 ? -10.125 1.931 11.352 1 95.94 83 ALA A O 1
ATOM 662 N N . CYS A 1 84 ? -9.375 3.484 12.812 1 97.12 84 CYS A N 1
ATOM 663 C CA . CYS A 1 84 ? -8.133 2.764 13.078 1 97.12 84 CYS A CA 1
ATOM 664 C C . CYS A 1 84 ? -8.406 1.44 13.781 1 97.12 84 CYS A C 1
ATOM 666 O O . CYS A 1 84 ? -7.738 0.442 13.516 1 97.12 84 CYS A O 1
ATOM 668 N N . ASP A 1 85 ? -9.422 1.397 14.609 1 95.88 85 ASP A N 1
ATOM 669 C CA . ASP A 1 85 ? -9.812 0.149 15.258 1 95.88 85 ASP A CA 1
ATOM 670 C C . ASP A 1 85 ? -10.375 -0.841 14.242 1 95.88 85 ASP A C 1
ATOM 672 O O . ASP A 1 85 ? -10.164 -2.049 14.359 1 95.88 85 ASP A O 1
ATOM 676 N N . PHE A 1 86 ? -11.102 -0.33 13.305 1 95.69 86 PHE A N 1
ATOM 677 C CA . PHE A 1 86 ? -11.68 -1.185 12.273 1 95.69 86 PHE A CA 1
ATOM 678 C C . PHE A 1 86 ? -10.578 -1.898 11.492 1 95.69 86 PHE A C 1
ATOM 680 O O . PHE A 1 86 ? -10.781 -3.016 11.008 1 95.69 86 PHE A O 1
ATOM 687 N N . LEU A 1 87 ? -9.406 -1.248 11.328 1 96.25 87 LEU A N 1
ATOM 688 C CA . LEU A 1 87 ? -8.289 -1.899 10.648 1 96.25 87 LEU A CA 1
ATOM 689 C C . LEU A 1 87 ? -7.969 -3.24 11.297 1 96.25 87 LEU A C 1
ATOM 691 O O . LEU A 1 87 ? -7.789 -4.242 10.609 1 96.25 87 LEU A O 1
ATOM 695 N N . ASP A 1 88 ? -7.953 -3.275 12.625 1 94.25 88 ASP A N 1
ATOM 696 C CA . ASP A 1 88 ? -7.652 -4.512 13.336 1 94.25 88 ASP A CA 1
ATOM 697 C C . ASP A 1 88 ? -8.742 -5.555 13.109 1 94.25 88 ASP A C 1
ATOM 699 O O . ASP A 1 88 ? -8.453 -6.734 12.898 1 94.25 88 ASP A O 1
ATOM 703 N N . ASP A 1 89 ? -9.992 -5.125 13.125 1 93.62 89 ASP A N 1
ATOM 704 C CA . ASP A 1 89 ? -11.109 -6.02 12.844 1 93.62 89 ASP A CA 1
ATOM 705 C C . ASP A 1 89 ? -10.992 -6.609 11.438 1 93.62 89 ASP A C 1
ATOM 707 O O . ASP A 1 89 ? -11.242 -7.801 11.242 1 93.62 89 ASP A O 1
ATOM 711 N N . ASP A 1 90 ? -10.664 -5.75 10.523 1 94.81 90 ASP A N 1
ATOM 712 C CA . ASP A 1 90 ? -10.578 -6.152 9.125 1 94.81 90 ASP A CA 1
ATOM 713 C C . ASP A 1 90 ? -9.406 -7.098 8.891 1 94.81 90 ASP A C 1
ATOM 715 O O . ASP A 1 90 ? -9.484 -8 8.055 1 94.81 90 ASP A O 1
ATOM 719 N N . LEU A 1 91 ? -8.305 -6.895 9.594 1 93.62 91 LEU A N 1
ATOM 720 C CA . LEU A 1 91 ? -7.18 -7.82 9.555 1 93.62 91 LEU A CA 1
ATOM 721 C C . LEU A 1 91 ? -7.566 -9.18 10.117 1 93.62 91 LEU A C 1
ATOM 723 O O . LE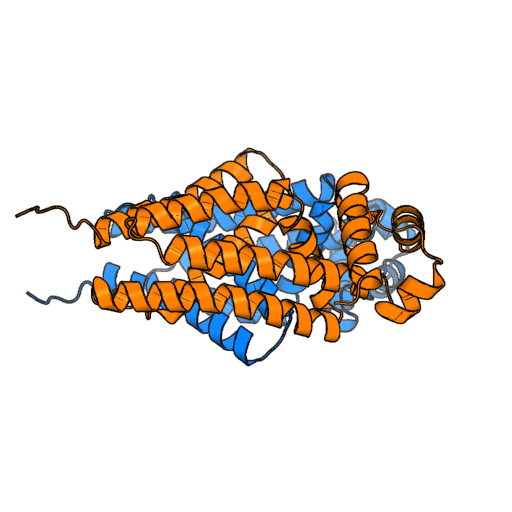U A 1 91 ? -7.32 -10.211 9.492 1 93.62 91 LEU A O 1
ATOM 727 N N . ASP A 1 92 ? -8.273 -9.195 11.227 1 90 92 ASP A N 1
ATOM 728 C CA . ASP A 1 92 ? -8.648 -10.422 11.93 1 90 92 ASP A CA 1
ATOM 729 C C . ASP A 1 92 ? -9.664 -11.227 11.125 1 90 92 ASP A C 1
ATOM 731 O O . ASP A 1 92 ? -9.656 -12.461 11.172 1 90 92 ASP A O 1
ATOM 735 N N . SER A 1 93 ? -10.531 -10.586 10.398 1 88.38 93 SER A N 1
ATOM 736 C CA . SER A 1 93 ? -11.594 -11.25 9.656 1 88.38 93 SER A CA 1
ATOM 737 C C . SER A 1 93 ? -11.062 -11.883 8.375 1 88.38 93 SER A C 1
ATOM 739 O O . SER A 1 93 ? -11.75 -12.688 7.738 1 88.38 93 SER A O 1
ATOM 741 N N . GLY A 1 94 ? -9.875 -11.438 7.984 1 88.44 94 GLY A N 1
ATOM 742 C CA . GLY A 1 94 ? -9.312 -11.93 6.738 1 88.44 94 GLY A CA 1
ATOM 743 C C . GLY A 1 94 ? -9.617 -11.031 5.555 1 88.44 94 GLY A C 1
ATOM 744 O O . GLY A 1 94 ? -9.078 -11.227 4.465 1 88.44 94 GLY A O 1
ATOM 745 N N . TYR A 1 95 ? -10.406 -10.008 5.727 1 92.75 95 TYR A N 1
ATOM 746 C CA . TYR A 1 95 ? -10.766 -9.102 4.645 1 92.75 95 TYR A CA 1
ATOM 747 C C . TYR A 1 95 ? -9.531 -8.469 4.02 1 92.75 95 TYR A C 1
ATOM 749 O O . TYR A 1 95 ? -9.375 -8.461 2.797 1 92.75 95 TYR A O 1
ATOM 757 N N . VAL A 1 96 ? -8.648 -7.926 4.914 1 95.5 96 VAL A N 1
ATOM 758 C CA . VAL A 1 96 ? -7.465 -7.211 4.445 1 95.5 96 VAL A CA 1
ATOM 759 C C . VAL A 1 96 ? -6.602 -8.141 3.598 1 95.5 96 VAL A C 1
ATOM 761 O O . VAL A 1 96 ? -6.098 -7.742 2.545 1 95.5 96 VAL A O 1
ATOM 764 N N . ARG A 1 97 ? -6.504 -9.336 4.031 1 92.25 97 ARG A N 1
ATOM 765 C CA . ARG A 1 97 ? -5.707 -10.312 3.287 1 92.25 97 ARG A CA 1
ATOM 766 C C . ARG A 1 97 ? -6.285 -10.539 1.894 1 92.25 97 ARG A C 1
ATOM 768 O O . ARG A 1 97 ? -5.555 -10.492 0.9 1 92.25 97 ARG A O 1
ATOM 775 N N . VAL A 1 98 ? -7.523 -10.758 1.798 1 91.88 98 VAL A N 1
ATOM 776 C CA . VAL A 1 98 ? -8.172 -11.016 0.516 1 91.88 98 VAL A CA 1
ATOM 777 C C . VAL A 1 98 ? -8.062 -9.781 -0.378 1 91.88 98 VAL A C 1
ATOM 779 O O . VAL A 1 98 ? -7.742 -9.891 -1.563 1 91.88 98 VAL A O 1
ATOM 782 N N . LEU A 1 99 ? -8.289 -8.617 0.173 1 96.69 99 LEU A N 1
ATOM 783 C CA . LEU A 1 99 ? -8.195 -7.379 -0.593 1 96.69 99 LEU A CA 1
ATOM 784 C C . LEU A 1 99 ? -6.797 -7.219 -1.188 1 96.69 99 LEU A C 1
ATOM 786 O O . LEU A 1 99 ? -6.656 -6.996 -2.393 1 96.69 99 LEU A O 1
ATOM 790 N N . GLN A 1 100 ? -5.82 -7.379 -0.345 1 96.56 100 GLN A N 1
ATOM 791 C CA . GLN A 1 100 ? -4.438 -7.195 -0.782 1 96.56 100 GLN A CA 1
ATOM 792 C C . GLN A 1 100 ? -4.047 -8.234 -1.825 1 96.56 100 GLN A C 1
ATOM 794 O O . GLN A 1 100 ? -3.318 -7.934 -2.771 1 96.56 100 GLN A O 1
ATOM 799 N N . GLU A 1 101 ? -4.562 -9.477 -1.658 1 91.75 101 GLU A N 1
ATOM 800 C CA . GLU A 1 101 ? -4.297 -10.516 -2.652 1 91.75 101 GLU A CA 1
ATOM 801 C C . GLU A 1 101 ? -4.945 -10.172 -3.992 1 91.75 101 GLU A C 1
ATOM 803 O O . GLU A 1 101 ? -4.367 -10.422 -5.051 1 91.75 101 GLU A O 1
ATOM 808 N N . MET A 1 102 ? -6.109 -9.656 -3.961 1 94.38 102 MET A N 1
ATOM 809 C CA . MET A 1 102 ? -6.789 -9.281 -5.199 1 94.38 102 MET A CA 1
ATOM 810 C C . MET A 1 102 ? -6.125 -8.07 -5.844 1 94.38 102 MET A C 1
ATOM 812 O O . MET A 1 102 ? -6.086 -7.957 -7.07 1 94.38 102 MET A O 1
ATOM 816 N N . ILE A 1 103 ? -5.602 -7.145 -5 1 96.62 103 ILE A N 1
ATOM 817 C CA . ILE A 1 103 ? -4.805 -6.047 -5.539 1 96.62 103 ILE A CA 1
ATOM 818 C C . ILE A 1 103 ? -3.602 -6.609 -6.293 1 96.62 103 ILE A C 1
ATOM 820 O O . ILE A 1 103 ? -3.367 -6.262 -7.453 1 96.62 103 ILE A O 1
ATOM 824 N N . ALA A 1 104 ? -2.938 -7.488 -5.68 1 92.88 104 ALA A N 1
ATOM 825 C CA . ALA A 1 104 ? -1.771 -8.102 -6.312 1 92.88 104 ALA A CA 1
ATOM 826 C C . ALA A 1 104 ? -2.162 -8.828 -7.594 1 92.88 104 ALA A C 1
ATOM 828 O O . ALA A 1 104 ? -1.487 -8.703 -8.617 1 92.88 104 ALA A O 1
ATOM 829 N N . ALA A 1 105 ? -3.258 -9.586 -7.535 1 90.38 105 ALA A N 1
ATOM 830 C CA . ALA A 1 105 ? -3.732 -10.281 -8.727 1 90.38 105 ALA A CA 1
ATOM 831 C C . ALA A 1 105 ? -4.062 -9.289 -9.844 1 90.38 105 ALA A C 1
ATOM 833 O O . ALA A 1 105 ? -3.85 -9.578 -11.023 1 90.38 105 ALA A O 1
ATOM 834 N N . GLY A 1 106 ? -4.535 -8.141 -9.492 1 93.88 106 GLY A N 1
ATOM 835 C CA . GLY A 1 106 ? -4.941 -7.125 -10.445 1 93.88 106 GLY A CA 1
ATOM 836 C C . GLY A 1 106 ? -3.775 -6.512 -11.203 1 93.88 106 GLY A C 1
ATOM 837 O O . GLY A 1 106 ? -3.967 -5.875 -12.242 1 93.88 106 GLY A O 1
ATOM 838 N N . TRP A 1 107 ? -2.57 -6.691 -10.719 1 92.94 107 TRP A N 1
ATOM 839 C CA . TRP A 1 107 ? -1.396 -6.152 -11.398 1 92.94 107 TRP A CA 1
ATOM 840 C C . TRP A 1 107 ? -1.159 -6.863 -12.727 1 92.94 107 TRP A C 1
ATOM 842 O O . TRP A 1 107 ? -0.509 -6.32 -13.625 1 92.94 107 TRP A O 1
ATOM 852 N N . SER A 1 108 ? -1.709 -8.078 -12.859 1 89.62 108 SER A N 1
ATOM 853 C CA . SER A 1 108 ? -1.476 -8.836 -14.086 1 89.62 108 SER A CA 1
ATOM 854 C C . SER A 1 108 ? -2.789 -9.195 -14.766 1 89.62 108 SER A C 1
ATOM 856 O O . SER A 1 108 ? -2.791 -9.859 -15.805 1 89.62 108 SER A O 1
ATOM 858 N N . ASP A 1 109 ? -3.898 -8.898 -14.141 1 91.75 109 ASP A N 1
ATOM 859 C CA . ASP A 1 109 ? -5.219 -9.203 -14.68 1 91.75 109 ASP A CA 1
ATOM 860 C C . ASP A 1 109 ? -6.094 -7.949 -14.719 1 91.75 109 ASP A C 1
ATOM 862 O O . ASP A 1 109 ? -6.617 -7.52 -13.695 1 91.75 109 ASP A O 1
ATOM 866 N N . ARG A 1 110 ? -6.328 -7.457 -15.922 1 93.06 110 ARG A N 1
ATOM 867 C CA . ARG A 1 110 ? -6.992 -6.168 -16.094 1 93.06 110 ARG A CA 1
ATOM 868 C C . ARG A 1 110 ? -8.43 -6.223 -15.594 1 93.06 110 ARG A C 1
ATOM 870 O O . ARG A 1 110 ? -8.953 -5.23 -15.07 1 93.06 110 ARG A O 1
ATOM 877 N N . ASP A 1 111 ? -9.062 -7.344 -15.742 1 92.75 111 ASP A N 1
ATOM 878 C CA . ASP A 1 111 ? -10.438 -7.473 -15.258 1 92.75 111 ASP A CA 1
ATOM 879 C C . ASP A 1 111 ? -10.484 -7.43 -13.734 1 92.75 111 ASP A C 1
ATOM 881 O O . ASP A 1 111 ? -11.359 -6.781 -13.156 1 92.75 111 ASP A O 1
ATOM 885 N N . VAL A 1 112 ? -9.57 -8.094 -13.102 1 93.62 112 VAL A N 1
ATOM 886 C CA . VAL A 1 112 ? -9.469 -8.055 -11.648 1 93.62 112 VAL A CA 1
ATOM 887 C C . VAL A 1 112 ? -9.148 -6.637 -11.188 1 93.62 112 VAL A C 1
ATOM 889 O O . VAL A 1 112 ? -9.758 -6.129 -10.242 1 93.62 112 VAL A O 1
ATOM 892 N N . ALA A 1 113 ? -8.227 -5.992 -11.914 1 96.19 113 ALA A N 1
ATOM 893 C CA . ALA A 1 113 ? -7.848 -4.625 -11.586 1 96.19 113 ALA A CA 1
ATOM 894 C C . ALA A 1 113 ? -9.062 -3.699 -11.602 1 96.19 113 ALA A C 1
ATOM 896 O O . ALA A 1 113 ? -9.25 -2.896 -10.68 1 96.19 113 ALA A O 1
ATOM 897 N N . ARG A 1 114 ? -9.859 -3.814 -12.594 1 95.19 114 ARG A N 1
ATOM 898 C CA . ARG A 1 114 ? -11.039 -2.969 -12.734 1 95.19 114 ARG A CA 1
ATOM 899 C C . ARG A 1 114 ? -11.992 -3.164 -11.562 1 95.19 114 ARG A C 1
ATOM 901 O O . ARG A 1 114 ? -12.5 -2.191 -11 1 95.19 114 ARG A O 1
ATOM 908 N N . ARG A 1 115 ? -12.18 -4.395 -11.188 1 94.62 115 ARG A N 1
ATOM 909 C CA . ARG A 1 115 ? -13.086 -4.703 -10.094 1 94.62 115 ARG A CA 1
ATOM 910 C C . ARG A 1 115 ? -12.539 -4.188 -8.766 1 94.62 115 ARG A C 1
ATOM 912 O O . ARG A 1 115 ? -13.289 -3.643 -7.949 1 94.62 115 ARG A O 1
ATOM 919 N N . VAL A 1 116 ? -11.297 -4.352 -8.539 1 96.69 116 VAL A N 1
ATOM 920 C CA . VAL A 1 116 ? -10.656 -3.883 -7.309 1 96.69 116 VAL A CA 1
ATOM 921 C C . VAL A 1 116 ? -10.758 -2.361 -7.223 1 96.69 116 VAL A C 1
ATOM 923 O O . VAL A 1 116 ? -11.094 -1.814 -6.172 1 96.69 116 VAL A O 1
ATOM 926 N N . LEU A 1 117 ? -10.492 -1.707 -8.352 1 96.69 117 LEU A N 1
ATOM 927 C CA . LEU A 1 117 ? -10.555 -0.249 -8.375 1 96.69 117 LEU A CA 1
ATOM 928 C C . LEU A 1 117 ? -11.969 0.239 -8.07 1 96.69 117 LEU A C 1
ATOM 930 O O . LEU A 1 117 ? -12.141 1.271 -7.418 1 96.69 117 LEU A O 1
ATOM 934 N N . GLU A 1 118 ? -12.914 -0.507 -8.492 1 95.19 118 GLU A N 1
ATOM 935 C CA . GLU A 1 118 ? -14.297 -0.161 -8.18 1 95.19 118 GLU A CA 1
ATOM 936 C C . GLU A 1 118 ? -14.555 -0.266 -6.676 1 95.19 118 GLU A C 1
ATOM 938 O O . GLU A 1 118 ? -15.219 0.598 -6.098 1 95.19 118 GLU A O 1
ATOM 943 N N . LEU A 1 119 ? -14.062 -1.286 -6.117 1 95.06 119 LEU A N 1
ATOM 944 C CA . LEU A 1 119 ? -14.219 -1.475 -4.676 1 95.06 119 LEU A CA 1
ATOM 945 C C . LEU A 1 119 ? -13.523 -0.362 -3.904 1 95.06 119 LEU A C 1
ATOM 947 O O . LEU A 1 119 ? -14.078 0.182 -2.949 1 95.06 119 LEU A O 1
ATOM 951 N N . LEU A 1 120 ? -12.312 -0.024 -4.312 1 96.69 120 LEU A N 1
ATOM 952 C CA . LEU A 1 120 ? -11.547 1.03 -3.652 1 96.69 120 LEU A CA 1
ATOM 953 C C . LEU A 1 120 ? -12.242 2.381 -3.809 1 96.69 120 LEU A C 1
ATOM 955 O O . LEU A 1 120 ? -12.227 3.201 -2.889 1 96.69 120 LEU A O 1
ATOM 959 N N . GLN A 1 121 ? -12.836 2.537 -5.016 1 95.88 121 GLN A N 1
ATOM 960 C CA . GLN A 1 121 ? -13.523 3.799 -5.277 1 95.88 121 GLN A CA 1
ATOM 961 C C . GLN A 1 121 ? -14.641 4.039 -4.262 1 95.88 121 GLN A C 1
ATOM 963 O O . GLN A 1 121 ? -14.828 5.164 -3.795 1 95.88 121 GLN A O 1
ATOM 968 N N . ALA A 1 122 ? -15.375 3.051 -3.965 1 95.5 122 ALA A N 1
ATOM 969 C CA . ALA A 1 122 ? -16.453 3.18 -2.996 1 95.5 122 ALA A CA 1
ATOM 970 C C . ALA A 1 122 ? -15.93 3.6 -1.629 1 95.5 122 ALA A C 1
ATOM 972 O O . ALA A 1 122 ? -16.531 4.445 -0.959 1 95.5 122 ALA A O 1
ATOM 973 N N . TRP A 1 123 ? -14.859 3.025 -1.193 1 95.94 123 TRP A N 1
ATOM 974 C CA . TRP A 1 123 ? -14.25 3.367 0.089 1 95.94 123 TRP A CA 1
ATOM 975 C C . TRP A 1 123 ? -13.68 4.781 0.062 1 95.94 123 TRP A C 1
ATOM 977 O O . TRP A 1 123 ? -13.891 5.562 0.991 1 95.94 123 TRP A O 1
ATOM 987 N N . PHE A 1 124 ? -12.984 5.176 -1 1 97 124 PHE A N 1
ATOM 988 C CA . PHE A 1 124 ? -12.383 6.496 -1.115 1 97 124 PHE A CA 1
ATOM 989 C C . PHE A 1 124 ? -13.445 7.582 -1.192 1 97 124 PHE A C 1
ATOM 991 O O . PHE A 1 124 ? -13.227 8.711 -0.755 1 97 124 PHE A O 1
ATOM 998 N N . GLU A 1 125 ? -14.562 7.211 -1.752 1 96.56 125 GLU A N 1
ATOM 999 C CA . GLU A 1 125 ? -15.656 8.172 -1.789 1 96.56 125 GLU A CA 1
ATOM 1000 C C . GLU A 1 125 ? -16.125 8.523 -0.382 1 96.56 125 GLU A C 1
ATOM 1002 O O . GLU A 1 125 ? -16.422 9.688 -0.095 1 96.56 125 GLU A O 1
ATOM 1007 N N . VAL A 1 126 ? -16.188 7.578 0.485 1 96.31 126 VAL A N 1
ATOM 1008 C CA . VAL A 1 126 ? -16.516 7.852 1.881 1 96.31 126 VAL A CA 1
ATOM 1009 C C . VAL A 1 126 ? -15.477 8.805 2.477 1 96.31 126 VAL A C 1
ATOM 1011 O O . VAL A 1 126 ? -15.836 9.781 3.133 1 96.31 126 VAL A O 1
ATOM 1014 N N . LEU A 1 127 ? -14.211 8.562 2.275 1 97.06 127 LEU A N 1
ATOM 1015 C CA . LEU A 1 127 ? -13.133 9.391 2.807 1 97.06 127 LEU A CA 1
ATOM 1016 C C . LEU A 1 127 ? -13.227 10.812 2.27 1 97.06 127 LEU A C 1
ATOM 1018 O O . LEU A 1 127 ? -13.008 11.773 3.008 1 97.06 127 LEU A O 1
ATOM 1022 N N . ARG A 1 128 ? -13.516 10.906 0.984 1 97.25 128 ARG A N 1
ATOM 1023 C CA . ARG A 1 128 ? -13.648 12.227 0.373 1 97.25 128 ARG A CA 1
ATOM 1024 C C . ARG A 1 128 ? -14.812 13 0.984 1 97.25 128 ARG A C 1
ATOM 1026 O O . ARG A 1 128 ? -14.695 14.195 1.27 1 97.25 128 ARG A O 1
ATOM 1033 N N . GLU A 1 129 ? -15.891 12.32 1.16 1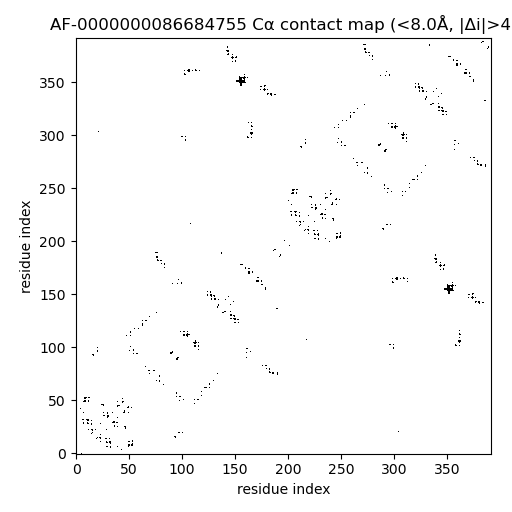 96.12 129 GLU A N 1
ATOM 1034 C CA . GLU A 1 129 ? -17.062 12.945 1.771 1 96.12 129 GLU A CA 1
ATOM 1035 C C . GLU A 1 129 ? -16.75 13.453 3.174 1 96.12 129 GLU A C 1
ATOM 1037 O O . GLU A 1 129 ? -17.109 14.578 3.527 1 96.12 129 GLU A O 1
ATOM 1042 N N . VAL A 1 130 ? -16.094 12.672 3.924 1 95.31 130 VAL A N 1
ATOM 1043 C CA . VAL A 1 130 ? -15.734 13.047 5.289 1 95.31 130 VAL A CA 1
ATOM 1044 C C . VAL A 1 130 ? -14.758 14.219 5.266 1 95.31 130 VAL A C 1
ATOM 1046 O O . VAL A 1 130 ? -14.867 15.141 6.078 1 95.31 130 VAL A O 1
ATOM 1049 N N . SER A 1 131 ? -13.758 14.172 4.398 1 95.94 131 SER A N 1
ATOM 1050 C CA . SER A 1 131 ? -12.773 15.242 4.289 1 95.94 131 SER A CA 1
ATOM 1051 C C . SER A 1 131 ? -13.422 16.562 3.881 1 95.94 131 SER A C 1
ATOM 1053 O O . SER A 1 131 ? -13.094 17.625 4.418 1 95.94 131 SER A O 1
ATOM 1055 N N . ARG A 1 132 ? -14.336 16.484 2.959 1 95.38 132 ARG A N 1
ATOM 1056 C CA . ARG A 1 132 ? -15.055 17.672 2.525 1 95.38 132 ARG A CA 1
ATOM 1057 C C . ARG A 1 132 ? -15.93 18.219 3.648 1 95.38 132 ARG A C 1
ATOM 1059 O O . ARG A 1 132 ? -16.031 19.438 3.826 1 95.38 132 ARG A O 1
ATOM 1066 N N . GLU A 1 133 ? -16.531 17.359 4.324 1 92.31 133 GLU A N 1
ATOM 1067 C CA . GLU A 1 133 ? -17.312 17.781 5.484 1 92.31 133 GLU A CA 1
ATOM 1068 C C . GLU A 1 133 ? -16.438 18.469 6.52 1 92.31 133 GLU A C 1
ATOM 1070 O O . GLU A 1 133 ? -16.828 19.469 7.109 1 92.31 133 GLU A O 1
ATOM 1075 N N . ALA A 1 134 ? -15.305 17.906 6.789 1 92.06 134 ALA A N 1
ATOM 1076 C CA . ALA A 1 134 ? -14.359 18.516 7.719 1 92.06 134 ALA A CA 1
ATOM 1077 C C . ALA A 1 134 ? -13.961 19.906 7.258 1 92.06 134 ALA A C 1
ATOM 1079 O O . ALA A 1 134 ? -13.914 20.844 8.062 1 92.06 134 ALA A O 1
ATOM 1080 N N . GLU A 1 135 ? -13.664 20 5.988 1 93.06 135 GLU A N 1
ATOM 1081 C CA . GLU A 1 135 ? -13.312 21.297 5.434 1 93.06 135 GLU A CA 1
ATOM 1082 C C . GLU A 1 135 ? -14.453 22.297 5.625 1 93.06 135 GLU A C 1
ATOM 1084 O O . GLU A 1 135 ? -14.211 23.469 5.949 1 93.06 135 GLU A O 1
ATOM 1089 N N . GLN A 1 136 ? -15.617 21.875 5.449 1 92 136 GLN A N 1
ATOM 1090 C CA . GLN A 1 136 ? -16.797 22.719 5.625 1 92 136 GLN A CA 1
ATOM 1091 C C . GLN A 1 136 ? -16.969 23.109 7.09 1 92 136 GLN A C 1
ATOM 1093 O O . GLN A 1 136 ? -17.297 24.266 7.395 1 92 136 GLN A O 1
ATOM 1098 N N . ARG A 1 137 ? -16.703 22.281 7.953 1 88.38 137 ARG A N 1
ATOM 1099 C CA . ARG A 1 137 ? -16.969 22.469 9.375 1 88.38 137 ARG A CA 1
ATOM 1100 C C . ARG A 1 137 ? -15.852 23.266 10.039 1 88.38 137 ARG A C 1
ATOM 1102 O O . ARG A 1 137 ? -16.109 24.109 10.898 1 88.38 137 ARG A O 1
ATOM 1109 N N . PHE A 1 138 ? -14.648 22.891 9.641 1 87.06 138 PHE A N 1
ATOM 1110 C CA . PHE A 1 138 ? -13.523 23.422 10.398 1 87.06 138 PHE A CA 1
ATOM 1111 C C . PHE A 1 138 ? -12.805 24.516 9.609 1 87.06 138 PHE A C 1
ATOM 1113 O O . PHE A 1 138 ? -11.953 25.219 10.148 1 87.06 138 PHE A O 1
ATOM 1120 N N . GLY A 1 139 ? -13.18 24.719 8.414 1 87.31 139 GLY A N 1
ATOM 1121 C CA . GLY A 1 139 ? -12.492 25.656 7.547 1 87.31 139 GLY A CA 1
ATOM 1122 C C . GLY A 1 139 ? -11.391 25.016 6.719 1 87.31 139 GLY A C 1
ATOM 1123 O O . GLY A 1 139 ? -11.383 23.797 6.52 1 87.31 139 GLY A O 1
ATOM 1124 N N . SER A 1 140 ? -10.484 25.812 6.305 1 87.81 140 SER A N 1
ATOM 1125 C CA . SER A 1 140 ? -9.453 25.375 5.375 1 87.81 140 SER A CA 1
ATOM 1126 C C . SER A 1 140 ? -8.562 24.312 6 1 87.81 140 SER A C 1
ATOM 1128 O O . SER A 1 140 ? -8.219 24.391 7.18 1 87.81 140 SER A O 1
ATOM 1130 N N . LEU A 1 141 ? -8.164 23.391 5.246 1 87.81 141 LEU A N 1
ATOM 1131 C CA . LEU A 1 141 ? -7.238 22.344 5.66 1 87.81 141 LEU A CA 1
ATOM 1132 C C . LEU A 1 141 ? -5.805 22.703 5.285 1 87.81 141 LEU A C 1
ATOM 1134 O O . LEU A 1 141 ? -5.023 21.828 4.887 1 87.81 141 LEU A O 1
ATOM 1138 N N . GLY A 1 142 ? -5.621 24 5.344 1 84.56 142 GLY A N 1
ATOM 1139 C CA . GLY A 1 142 ? -4.324 24.5 4.91 1 84.56 142 GLY A CA 1
ATOM 1140 C C . GLY A 1 142 ? -4.141 24.453 3.406 1 84.56 142 GLY A C 1
ATOM 1141 O O . GLY A 1 142 ? -5.031 24.844 2.654 1 84.56 142 GLY A O 1
ATOM 1142 N N . PRO A 1 143 ? -2.994 24.016 3.051 1 88.5 143 PRO A N 1
ATOM 1143 C CA . PRO A 1 143 ? -2.746 24 1.607 1 88.5 143 PRO A CA 1
ATOM 1144 C C . PRO A 1 143 ? -3.283 22.75 0.92 1 88.5 143 PRO A C 1
ATOM 1146 O O . PRO A 1 143 ? -3.209 22.641 -0.306 1 88.5 143 PRO A O 1
ATOM 1149 N N . LEU A 1 144 ? -3.797 21.891 1.696 1 93.19 144 LEU A N 1
ATOM 1150 C CA . LEU A 1 144 ? -4.285 20.641 1.118 1 93.19 144 LEU A CA 1
ATOM 1151 C C . LEU A 1 144 ? -5.762 20.75 0.749 1 93.19 144 LEU A C 1
ATOM 1153 O O . LEU A 1 144 ? -6.543 21.375 1.479 1 93.19 144 LEU A O 1
ATOM 1157 N N . ARG A 1 145 ? -6.086 20.281 -0.402 1 94.94 145 ARG A N 1
ATOM 1158 C CA . ARG A 1 145 ? -7.492 20.078 -0.735 1 94.94 145 ARG A CA 1
ATOM 1159 C C . ARG A 1 145 ? -8.086 18.906 0.033 1 94.94 145 ARG A C 1
ATOM 1161 O O . ARG A 1 145 ? -7.367 17.969 0.378 1 94.94 145 ARG A O 1
ATOM 1168 N N . ALA A 1 146 ? -9.375 18.922 0.236 1 95.81 146 ALA A N 1
ATOM 1169 C CA . ALA A 1 146 ? -10.078 17.844 0.926 1 95.81 146 ALA A CA 1
ATOM 1170 C C . ALA A 1 146 ? -9.852 16.5 0.224 1 95.81 146 ALA A C 1
ATOM 1172 O O . ALA A 1 146 ? -9.633 15.477 0.878 1 95.81 146 ALA A O 1
ATOM 1173 N N . ASP A 1 147 ? -9.852 16.5 -1.104 1 96.38 147 ASP A N 1
ATOM 1174 C CA . ASP A 1 147 ? -9.68 15.266 -1.872 1 96.38 147 ASP A CA 1
ATOM 1175 C C . ASP A 1 147 ? -8.273 14.703 -1.702 1 96.38 147 ASP A C 1
ATOM 1177 O O . ASP A 1 147 ? -8.078 13.484 -1.718 1 96.38 147 ASP A O 1
ATOM 1181 N N . ASP A 1 148 ? -7.309 15.578 -1.551 1 96.88 148 ASP A N 1
ATOM 1182 C CA . ASP A 1 148 ? -5.938 15.133 -1.33 1 96.88 148 ASP A CA 1
ATOM 1183 C C . ASP A 1 148 ? -5.785 14.484 0.045 1 96.88 148 ASP A C 1
ATOM 1185 O O . ASP A 1 148 ? -5.109 13.461 0.185 1 96.88 148 ASP A O 1
ATOM 1189 N N . VAL A 1 149 ? -6.434 15.102 1.027 1 96.56 149 VAL A N 1
ATOM 1190 C CA . VAL A 1 149 ? -6.41 14.547 2.377 1 96.56 149 VAL A CA 1
ATOM 1191 C C . VAL A 1 149 ? -7.008 13.148 2.369 1 96.56 149 VAL A C 1
ATOM 1193 O O . VAL A 1 149 ? -6.422 12.211 2.918 1 96.56 149 VAL A O 1
ATOM 1196 N N . ALA A 1 150 ? -8.125 12.992 1.697 1 97.62 150 ALA A N 1
ATOM 1197 C CA . ALA A 1 150 ? -8.789 11.703 1.587 1 97.62 150 ALA A CA 1
ATOM 1198 C C . ALA A 1 150 ? -7.887 10.672 0.917 1 97.62 150 ALA A C 1
ATOM 1200 O O . ALA A 1 150 ? -7.793 9.531 1.372 1 97.62 150 ALA A O 1
ATOM 1201 N N . MET A 1 151 ? -7.254 11.07 -0.134 1 98.31 151 MET A N 1
ATOM 1202 C CA . MET A 1 151 ? -6.359 10.188 -0.879 1 98.31 151 MET A CA 1
ATOM 1203 C C . MET A 1 151 ? -5.199 9.727 -0.007 1 98.31 151 MET A C 1
ATOM 1205 O O . MET A 1 151 ? -4.918 8.531 0.081 1 98.31 151 MET A O 1
ATOM 1209 N N . LEU A 1 152 ? -4.566 10.688 0.672 1 98.31 152 LEU A N 1
ATOM 1210 C CA . LEU A 1 152 ? -3.414 10.367 1.508 1 98.31 152 LEU A CA 1
ATOM 1211 C C . LEU A 1 152 ? -3.801 9.406 2.627 1 98.31 152 LEU A C 1
ATOM 1213 O O . LEU A 1 152 ? -3.055 8.477 2.936 1 98.31 152 LEU A O 1
ATOM 1217 N N . ILE A 1 153 ? -4.969 9.609 3.225 1 98.31 153 ILE A N 1
ATOM 1218 C CA . ILE A 1 153 ? -5.441 8.727 4.285 1 98.31 153 ILE A CA 1
ATOM 1219 C C . ILE A 1 153 ? -5.668 7.32 3.725 1 98.31 153 ILE A C 1
ATOM 1221 O O . ILE A 1 153 ? -5.172 6.336 4.277 1 98.31 153 ILE A O 1
ATOM 1225 N N . GLY A 1 154 ? -6.359 7.227 2.633 1 98.38 154 GLY A N 1
ATOM 1226 C CA . GLY A 1 154 ? -6.613 5.934 2.018 1 98.38 154 GLY A CA 1
ATOM 1227 C C . GLY A 1 154 ? -5.344 5.199 1.634 1 98.38 154 GLY A C 1
ATOM 1228 O O . GLY A 1 154 ? -5.203 4.004 1.91 1 98.38 154 GLY A O 1
ATOM 1229 N N . LEU A 1 155 ? -4.438 5.93 1.01 1 98.75 155 LEU A N 1
ATOM 1230 C CA . LEU A 1 155 ? -3.182 5.324 0.582 1 98.75 155 LEU A CA 1
ATOM 1231 C C . LEU A 1 155 ? -2.373 4.84 1.783 1 98.75 155 LEU A C 1
ATOM 1233 O O . LEU A 1 155 ? -1.738 3.785 1.727 1 98.75 155 LEU A O 1
ATOM 1237 N N . SER A 1 156 ? -2.346 5.594 2.873 1 98.75 156 SER A N 1
ATOM 1238 C CA . SER A 1 156 ? -1.613 5.191 4.07 1 98.75 156 SER A CA 1
ATOM 1239 C C . SER A 1 156 ? -2.188 3.91 4.664 1 98.75 156 SER A C 1
ATOM 1241 O O . SER A 1 156 ? -1.44 3.043 5.121 1 98.75 156 SER A O 1
ATOM 1243 N N . PHE A 1 157 ? -3.496 3.771 4.641 1 98.62 157 PHE A N 1
ATOM 1244 C CA . PHE A 1 157 ? -4.113 2.551 5.141 1 98.62 157 PHE A CA 1
ATOM 1245 C C . PHE A 1 157 ? -3.773 1.365 4.242 1 98.62 157 PHE A C 1
ATOM 1247 O O . PHE A 1 157 ? -3.42 0.291 4.73 1 98.62 157 PHE A O 1
ATOM 1254 N N . LEU A 1 158 ? -3.881 1.589 2.928 1 98.56 158 LEU A N 1
ATOM 1255 C CA . LEU A 1 158 ? -3.561 0.504 2.008 1 98.56 158 LEU A CA 1
ATOM 1256 C C . LEU A 1 158 ? -2.107 0.07 2.162 1 98.56 158 LEU A C 1
ATOM 1258 O O . LEU A 1 158 ? -1.816 -1.127 2.23 1 98.56 158 LEU A O 1
ATOM 1262 N N . GLY A 1 159 ? -1.2 1.055 2.225 1 98.69 159 GLY A N 1
ATOM 1263 C CA . GLY A 1 159 ? 0.197 0.73 2.467 1 98.69 159 GLY A CA 1
ATOM 1264 C C . GLY A 1 159 ? 0.429 0.062 3.809 1 98.69 159 GLY A C 1
ATOM 1265 O O . GLY A 1 159 ? 1.215 -0.883 3.91 1 98.69 159 GLY A O 1
ATOM 1266 N N . GLY A 1 160 ? -0.206 0.551 4.836 1 98.56 160 GLY A N 1
ATOM 1267 C CA . GLY A 1 160 ? -0.098 -0.038 6.16 1 98.56 160 GLY A CA 1
ATOM 1268 C C . GLY A 1 160 ? -0.559 -1.483 6.207 1 98.56 160 GLY A C 1
ATOM 1269 O O . GLY A 1 160 ? 0.078 -2.322 6.852 1 98.56 160 GLY A O 1
ATOM 1270 N N . GLU A 1 161 ? -1.682 -1.741 5.609 1 98.31 161 GLU A N 1
ATOM 1271 C CA . GLU A 1 161 ? -2.191 -3.107 5.527 1 98.31 161 GLU A CA 1
ATOM 1272 C C . GLU A 1 161 ? -1.157 -4.047 4.914 1 98.31 161 GLU A C 1
ATOM 1274 O O . GLU A 1 161 ? -0.899 -5.125 5.449 1 98.31 161 GLU A O 1
ATOM 1279 N N . ALA A 1 162 ? -0.595 -3.59 3.785 1 98 162 ALA A N 1
ATOM 1280 C CA . ALA A 1 162 ? 0.379 -4.418 3.078 1 98 162 ALA A CA 1
ATOM 1281 C C . ALA A 1 162 ? 1.581 -4.73 3.967 1 98 162 ALA A C 1
ATOM 1283 O O . ALA A 1 162 ? 2.082 -5.855 3.971 1 98 162 ALA A O 1
ATOM 1284 N N . VAL A 1 163 ? 2.023 -3.762 4.711 1 98.19 163 VAL A N 1
ATOM 1285 C CA . VAL A 1 163 ? 3.201 -3.924 5.555 1 98.19 163 VAL A CA 1
ATOM 1286 C C . VAL A 1 163 ? 2.854 -4.793 6.762 1 98.19 163 VAL A C 1
ATOM 1288 O O . VAL A 1 163 ? 3.629 -5.676 7.145 1 98.19 163 VAL A O 1
ATOM 1291 N N . ILE A 1 164 ? 1.72 -4.59 7.383 1 98 164 ILE A N 1
ATOM 1292 C CA . ILE A 1 164 ? 1.305 -5.383 8.531 1 98 164 ILE A CA 1
ATOM 1293 C C . ILE A 1 164 ? 1.206 -6.855 8.141 1 98 164 ILE A C 1
ATOM 1295 O O . ILE A 1 164 ? 1.612 -7.738 8.898 1 98 164 ILE A O 1
ATOM 1299 N N . LEU A 1 165 ? 0.728 -7.148 6.957 1 96.06 165 LEU A N 1
ATOM 1300 C CA . LEU A 1 165 ? 0.548 -8.516 6.48 1 96.06 165 LEU A CA 1
ATOM 1301 C C . LEU A 1 165 ? 1.894 -9.211 6.301 1 96.06 165 LEU A C 1
ATOM 1303 O O . LEU A 1 165 ? 1.963 -10.445 6.266 1 96.06 165 LEU A O 1
ATOM 1307 N N . LEU A 1 166 ? 2.969 -8.43 6.086 1 96.38 166 LEU A N 1
ATOM 1308 C CA . LEU A 1 166 ? 4.297 -9.023 5.984 1 96.38 166 LEU A CA 1
ATOM 1309 C C . LEU A 1 166 ? 4.719 -9.648 7.309 1 96.38 166 LEU A C 1
ATOM 1311 O O . LEU A 1 166 ? 5.637 -10.469 7.352 1 96.38 166 LEU A O 1
ATOM 1315 N N . GLY A 1 167 ? 4.027 -9.055 8.305 1 92.56 167 GLY A N 1
ATOM 1316 C CA . GLY A 1 167 ? 4.375 -9.547 9.633 1 92.56 167 GLY A CA 1
ATOM 1317 C C . GLY A 1 167 ? 5.48 -8.742 10.289 1 92.56 167 GLY A C 1
ATOM 1318 O O . GLY A 1 167 ? 5.77 -7.617 9.875 1 92.56 167 GLY A O 1
ATOM 1319 N N . GLY A 1 168 ? 5.996 -9.094 11.469 1 87.81 168 GLY A N 1
ATOM 1320 C CA . GLY A 1 168 ? 6.926 -8.359 12.312 1 87.81 168 GLY A CA 1
ATOM 1321 C C . GLY A 1 168 ? 6.234 -7.449 13.305 1 87.81 168 GLY A C 1
ATOM 1322 O O . GLY A 1 168 ? 5.691 -6.41 12.93 1 87.81 168 GLY A O 1
ATOM 1323 N N . GLU A 1 169 ? 6.281 -7.758 14.383 1 86.69 169 GLU A N 1
ATOM 1324 C CA . GLU A 1 169 ? 5.516 -7.074 15.422 1 86.69 169 GLU A CA 1
ATOM 1325 C C . GLU A 1 169 ? 5.953 -5.617 15.562 1 86.69 169 GLU A C 1
ATOM 1327 O O . GLU A 1 169 ? 5.121 -4.727 15.75 1 86.69 169 GLU A O 1
ATOM 1332 N N . ASP A 1 170 ? 7.215 -5.395 15.344 1 92.44 170 ASP A N 1
ATOM 1333 C CA . ASP A 1 170 ? 7.719 -4.031 15.461 1 92.44 170 ASP A CA 1
ATOM 1334 C C . ASP A 1 170 ? 7.176 -3.145 14.344 1 92.44 170 ASP A C 1
ATOM 1336 O O . ASP A 1 170 ? 6.754 -2.014 14.594 1 92.44 170 ASP A O 1
ATOM 1340 N N . TRP A 1 171 ? 7.152 -3.695 13.141 1 92.75 171 TRP A N 1
ATOM 1341 C CA . TRP A 1 171 ? 6.637 -2.947 12 1 92.75 171 TRP A CA 1
ATOM 1342 C C . TRP A 1 171 ? 5.148 -2.658 12.156 1 92.75 171 TRP A C 1
ATOM 1344 O O . TRP A 1 171 ? 4.707 -1.524 11.961 1 92.75 171 TRP A O 1
ATOM 1354 N N . ALA A 1 172 ? 4.426 -3.699 12.547 1 95.75 172 ALA A N 1
ATOM 1355 C CA . ALA A 1 172 ? 2.982 -3.551 12.719 1 95.75 172 ALA A CA 1
ATOM 1356 C C . ALA A 1 172 ? 2.66 -2.467 13.742 1 95.75 172 ALA A C 1
ATOM 1358 O O . ALA A 1 172 ? 1.769 -1.643 13.523 1 95.75 172 ALA A O 1
ATOM 1359 N N . ALA A 1 173 ? 3.369 -2.455 14.844 1 96.5 173 ALA A N 1
ATOM 1360 C CA . ALA A 1 173 ? 3.156 -1.461 15.898 1 96.5 173 ALA A CA 1
ATOM 1361 C C . ALA A 1 173 ? 3.455 -0.054 15.383 1 96.5 173 ALA A C 1
ATOM 1363 O O . ALA A 1 173 ? 2.723 0.892 15.688 1 96.5 173 ALA A O 1
ATOM 1364 N N . GLN A 1 174 ? 4.516 0.103 14.641 1 96.56 174 GLN A N 1
ATOM 1365 C CA . GLN A 1 174 ? 4.895 1.404 14.094 1 96.56 174 GLN A CA 1
ATOM 1366 C C . GLN A 1 174 ? 3.855 1.906 13.094 1 96.56 174 GLN A C 1
ATOM 1368 O O . GLN A 1 174 ? 3.514 3.09 13.094 1 96.56 174 GLN A O 1
ATOM 1373 N N . VAL A 1 175 ? 3.35 1.027 12.25 1 97.88 175 VAL A N 1
ATOM 1374 C CA . VAL A 1 175 ? 2.324 1.372 11.273 1 97.88 175 VAL A CA 1
ATOM 1375 C C . VAL A 1 175 ? 1.062 1.847 11.992 1 97.88 175 VAL A C 1
ATOM 1377 O O . VAL A 1 175 ? 0.523 2.91 11.672 1 97.88 175 VAL A O 1
ATOM 1380 N N . ARG A 1 176 ? 0.652 1.069 13.016 1 97.38 176 ARG A N 1
ATOM 1381 C CA . ARG A 1 176 ? -0.544 1.421 13.773 1 97.38 176 ARG A CA 1
ATOM 1382 C C . ARG A 1 176 ? -0.384 2.777 14.453 1 97.38 176 ARG A C 1
ATOM 1384 O O . ARG A 1 176 ? -1.303 3.6 14.43 1 97.38 176 ARG A O 1
ATOM 1391 N N . SER A 1 177 ? 0.773 2.955 14.992 1 96.44 177 SER A N 1
ATOM 1392 C CA . SER A 1 177 ? 1.049 4.234 15.641 1 96.44 177 SER A CA 1
ATOM 1393 C C . SER A 1 177 ? 0.998 5.383 14.641 1 96.44 177 SER A C 1
ATOM 1395 O O . SER A 1 177 ? 0.399 6.426 14.922 1 96.44 177 SER A O 1
ATOM 1397 N N . GLY A 1 178 ? 1.619 5.266 13.477 1 97.5 178 GLY A N 1
ATOM 1398 C CA . GLY A 1 178 ? 1.589 6.281 12.438 1 97.5 178 GLY A CA 1
ATOM 1399 C C . GLY A 1 178 ? 0.184 6.621 11.977 1 97.5 178 GLY A C 1
ATOM 1400 O O . GLY A 1 178 ? -0.192 7.793 11.938 1 97.5 178 GLY A O 1
ATOM 1401 N N . LEU A 1 179 ? -0.603 5.621 11.727 1 98.19 179 LEU A N 1
ATOM 1402 C CA . LEU A 1 179 ? -1.976 5.84 11.281 1 98.19 179 LEU A CA 1
ATOM 1403 C C . LEU A 1 179 ? -2.787 6.551 12.359 1 98.19 179 LEU A C 1
ATOM 1405 O O . LEU A 1 179 ? -3.52 7.5 12.07 1 98.19 179 LEU A O 1
ATOM 1409 N N . ARG A 1 180 ? -2.625 6.16 13.609 1 96.88 180 ARG A N 1
ATOM 1410 C CA . ARG A 1 180 ? -3.402 6.715 14.711 1 96.88 180 ARG A CA 1
ATOM 1411 C C . ARG A 1 180 ? -2.996 8.156 15 1 96.88 180 ARG A C 1
ATOM 1413 O O . ARG A 1 180 ? -3.805 8.953 15.484 1 96.88 180 ARG A O 1
ATOM 1420 N N . SER A 1 181 ? -1.781 8.5 14.672 1 96.69 181 SER A N 1
ATOM 1421 C CA . SER A 1 181 ? -1.276 9.836 14.961 1 96.69 181 SER A CA 1
ATOM 1422 C C . SER A 1 181 ? -2.07 10.906 14.211 1 96.69 181 SER A C 1
ATOM 1424 O O . SER A 1 181 ? -2.158 12.047 14.664 1 96.69 181 SER A O 1
ATOM 1426 N N . VAL A 1 182 ? -2.699 10.594 13.086 1 96.56 182 VAL A N 1
ATOM 1427 C CA . VAL A 1 182 ? -3.527 11.516 12.32 1 96.56 182 VAL A CA 1
ATOM 1428 C C . VAL A 1 182 ? -4.715 11.969 13.172 1 96.56 182 VAL A C 1
ATOM 1430 O O . VAL A 1 182 ? -5.188 13.102 13.039 1 96.56 182 VAL A O 1
ATOM 1433 N N . GLY A 1 183 ? -5.203 11.031 14.047 1 95.25 183 GLY A N 1
ATOM 1434 C CA . GLY A 1 183 ? -6.277 11.398 14.961 1 95.25 183 GLY A CA 1
ATOM 1435 C C . GLY A 1 183 ? -5.934 12.586 15.836 1 95.25 183 GLY A C 1
ATOM 1436 O O . GLY A 1 183 ? -6.789 13.438 16.094 1 95.25 183 GLY A O 1
ATOM 1437 N N . SER A 1 184 ? -4.711 12.68 16.297 1 92.94 184 SER A N 1
ATOM 1438 C CA . SER A 1 184 ? -4.266 13.805 17.109 1 92.94 184 SER A CA 1
ATOM 1439 C C . SER A 1 184 ? -4.273 15.102 16.312 1 92.94 184 SER A C 1
ATOM 1441 O O . SER A 1 184 ? -4.594 16.172 16.859 1 92.94 184 SER A O 1
ATOM 1443 N N . LEU A 1 185 ? -3.891 15 15.055 1 90.19 185 LEU A N 1
ATOM 1444 C CA . LEU A 1 185 ? -3.934 16.156 14.172 1 90.19 185 LEU A CA 1
ATOM 1445 C C . LEU A 1 185 ? -5.367 16.656 13.992 1 90.19 185 LEU A C 1
ATOM 1447 O O . LEU A 1 185 ? -5.633 17.859 14.07 1 90.19 185 LEU A O 1
ATOM 1451 N N . ILE A 1 186 ? -6.293 15.719 13.781 1 93.5 186 ILE A N 1
ATOM 1452 C CA . ILE A 1 186 ? -7.699 16.062 13.617 1 93.5 186 ILE A CA 1
ATOM 1453 C C . ILE A 1 186 ? -8.234 16.703 14.891 1 93.5 186 ILE A C 1
ATOM 1455 O O . ILE A 1 186 ? -8.953 17.703 14.836 1 93.5 186 ILE A O 1
ATOM 1459 N N . ARG A 1 187 ? -7.82 16.141 15.977 1 92.5 187 ARG A N 1
ATOM 1460 C CA . ARG A 1 187 ? -8.281 16.656 17.266 1 92.5 187 ARG A CA 1
ATOM 1461 C C . ARG A 1 187 ? -7.844 18.109 17.453 1 92.5 187 ARG A C 1
ATOM 1463 O O . ARG A 1 187 ? -8.617 18.922 17.953 1 92.5 187 ARG A O 1
ATOM 1470 N N . ARG A 1 188 ? -6.691 18.484 17.062 1 87.31 188 ARG A N 1
ATOM 1471 C CA . ARG A 1 188 ? -6.184 19.859 17.172 1 87.31 188 ARG A CA 1
ATOM 1472 C C . ARG A 1 188 ? -7 20.812 16.312 1 87.31 188 ARG A C 1
ATOM 1474 O O . ARG A 1 188 ? -7.234 21.953 16.703 1 87.31 188 ARG A O 1
ATOM 1481 N N . PHE A 1 189 ? -7.383 20.328 15.125 1 82.94 189 PHE A N 1
ATOM 1482 C CA . PHE A 1 189 ? -8.219 21.156 14.25 1 82.94 189 PHE A CA 1
ATOM 1483 C C . PHE A 1 189 ? -9.609 21.328 14.844 1 82.94 189 PHE A C 1
ATOM 1485 O O . PHE A 1 189 ? -10.195 22.406 14.75 1 82.94 189 PHE A O 1
ATOM 1492 N N . GLU A 1 190 ? -10.031 20.266 15.43 1 86.75 190 GLU A N 1
ATOM 1493 C CA . GLU A 1 190 ? -11.398 20.25 15.938 1 86.75 190 GLU A CA 1
ATOM 1494 C C . GLU A 1 190 ? -11.5 21 17.266 1 86.75 190 GLU A C 1
ATOM 1496 O O . GLU A 1 190 ? -12.531 21.609 17.562 1 86.75 190 GLU A O 1
ATOM 1501 N N . GLU A 1 191 ? -10.484 20.781 18.109 1 83.12 191 GLU A N 1
ATOM 1502 C CA . GLU A 1 191 ? -10.445 21.422 19.422 1 83.12 191 GLU A CA 1
ATOM 1503 C C . GLU A 1 191 ? -9.266 22.391 19.531 1 83.12 191 GLU A C 1
ATOM 1505 O O . GLU A 1 191 ? -8.312 22.125 20.266 1 83.12 191 GLU A O 1
ATOM 1510 N N . PRO A 1 192 ? -9.328 23.5 18.719 1 69.25 192 PRO A N 1
ATOM 1511 C CA . PRO A 1 192 ? -8.172 24.406 18.734 1 69.25 192 PRO A CA 1
ATOM 1512 C C . PRO A 1 192 ? -7.883 24.984 20.125 1 69.25 192 PRO A C 1
ATOM 1514 O O . PRO A 1 192 ? -8.812 25.203 20.906 1 69.25 192 PRO A O 1
ATOM 1517 N N . SER A 1 193 ? -7.031 24.391 20.953 1 59.44 193 SER A N 1
ATOM 1518 C CA . SER A 1 193 ? -6.691 24.984 22.25 1 59.44 193 SER A CA 1
ATOM 1519 C C . SER A 1 193 ? -6.727 26.516 22.188 1 59.44 193 SER A C 1
ATOM 1521 O O . SER A 1 193 ? -6.32 27.109 21.188 1 59.44 193 SER A O 1
ATOM 1523 N N . ALA A 1 194 ? -7.613 27.219 23.078 1 50.12 194 ALA A N 1
ATOM 1524 C CA . ALA A 1 194 ? -7.621 28.625 23.469 1 50.12 194 ALA A CA 1
ATOM 1525 C C . ALA A 1 194 ? -6.203 29.141 23.719 1 50.12 194 ALA A C 1
ATOM 1527 O O . ALA A 1 194 ? -6.012 30.188 24.328 1 50.12 194 ALA A O 1
ATOM 1528 N N . ASP A 1 195 ? -5.082 28.766 23.391 1 42.12 195 ASP A N 1
ATOM 1529 C CA . ASP A 1 195 ? -4.023 29.656 23.828 1 42.12 195 ASP A CA 1
ATOM 1530 C C . ASP A 1 195 ? -4.242 31.078 23.312 1 42.12 195 ASP A C 1
ATOM 1532 O O . ASP A 1 195 ? -4.031 31.344 22.125 1 42.12 195 ASP A O 1
ATOM 1536 N N . ARG A 1 196 ? -5.375 31.656 23.469 1 35.69 196 ARG A N 1
ATOM 1537 C CA . ARG A 1 196 ? -5.363 33.062 23.781 1 35.69 196 ARG A CA 1
ATOM 1538 C C . ARG A 1 196 ? -4.555 33.344 25.047 1 35.69 196 ARG A C 1
ATOM 1540 O O . ARG A 1 196 ? -4.57 32.562 25.984 1 35.69 196 ARG A O 1
ATOM 1547 N N . MET B 1 1 ? 28.703 -8.766 -3.951 1 75.75 1 MET B N 1
ATOM 1548 C CA . MET B 1 1 ? 28.25 -9.828 -4.848 1 75.75 1 MET B CA 1
ATOM 1549 C C . MET B 1 1 ? 29.359 -10.227 -5.82 1 75.75 1 MET B C 1
ATOM 1551 O O . MET B 1 1 ? 30.109 -9.375 -6.297 1 75.75 1 MET B O 1
ATOM 1555 N N . ASN B 1 2 ? 29.594 -11.531 -5.977 1 86.94 2 ASN B N 1
ATOM 1556 C CA . ASN B 1 2 ? 30.578 -11.992 -6.938 1 86.94 2 ASN B CA 1
ATOM 1557 C C . ASN B 1 2 ? 30.141 -11.703 -8.375 1 86.94 2 ASN B C 1
ATOM 1559 O O . ASN B 1 2 ? 28.984 -11.383 -8.625 1 86.94 2 ASN B O 1
ATOM 1563 N N . PRO B 1 3 ? 31.047 -11.727 -9.273 1 90.38 3 PRO B N 1
ATOM 1564 C CA . PRO B 1 3 ? 30.766 -11.328 -10.656 1 90.38 3 PRO B CA 1
ATOM 1565 C C . PRO B 1 3 ? 29.641 -12.148 -11.289 1 90.38 3 PRO B C 1
ATOM 1567 O O . PRO B 1 3 ? 28.812 -11.602 -12.023 1 90.38 3 PRO B O 1
ATOM 1570 N N . THR B 1 4 ? 29.594 -13.391 -10.992 1 93.06 4 THR B N 1
ATOM 1571 C CA . THR B 1 4 ? 28.562 -14.242 -11.562 1 93.06 4 THR B CA 1
ATOM 1572 C C . THR B 1 4 ? 27.188 -13.859 -11.031 1 93.06 4 THR B C 1
ATOM 1574 O O . THR B 1 4 ? 26.234 -13.742 -11.797 1 93.06 4 THR B O 1
ATOM 1577 N N . SER B 1 5 ? 27.125 -13.609 -9.75 1 93.94 5 SER B N 1
ATOM 1578 C CA . SER B 1 5 ? 25.875 -13.211 -9.141 1 93.94 5 SER B CA 1
ATOM 1579 C C . SER B 1 5 ? 25.359 -11.906 -9.734 1 93.94 5 SER B C 1
ATOM 1581 O O . SER B 1 5 ? 24.156 -11.758 -9.977 1 93.94 5 SER B O 1
ATOM 1583 N N . LEU B 1 6 ? 26.25 -11.062 -9.977 1 93.81 6 LEU B N 1
ATOM 1584 C CA . LEU B 1 6 ? 25.875 -9.773 -10.547 1 93.81 6 LEU B CA 1
ATOM 1585 C C . LEU B 1 6 ? 25.359 -9.945 -11.969 1 93.81 6 LEU B C 1
ATOM 1587 O O . LEU B 1 6 ? 24.391 -9.281 -12.367 1 93.81 6 LEU B O 1
ATOM 1591 N N . ARG B 1 7 ? 25.969 -10.773 -12.719 1 94.88 7 ARG B N 1
ATOM 1592 C CA . ARG B 1 7 ? 25.516 -11.055 -14.078 1 94.88 7 ARG B CA 1
ATOM 1593 C C . ARG B 1 7 ? 24.109 -11.641 -14.086 1 94.88 7 ARG B C 1
ATOM 1595 O O . ARG B 1 7 ? 23.297 -11.297 -14.945 1 94.88 7 ARG B O 1
ATOM 1602 N N . ILE B 1 8 ? 23.906 -12.477 -13.188 1 95.62 8 ILE B N 1
ATOM 1603 C CA . ILE B 1 8 ? 22.609 -13.125 -13.086 1 95.62 8 ILE B CA 1
ATOM 1604 C C . ILE B 1 8 ? 21.547 -12.094 -12.703 1 95.62 8 ILE B C 1
ATOM 1606 O O . ILE B 1 8 ? 20.469 -12.062 -13.297 1 95.62 8 ILE B O 1
ATOM 1610 N N . VAL B 1 9 ? 21.859 -11.258 -11.781 1 94.62 9 VAL B N 1
ATOM 1611 C CA . VAL B 1 9 ? 20.938 -10.234 -11.312 1 94.62 9 VAL B CA 1
ATOM 1612 C C . VAL B 1 9 ? 20.625 -9.258 -12.445 1 94.62 9 VAL B C 1
ATOM 1614 O O . VAL B 1 9 ? 19.469 -8.875 -12.648 1 94.62 9 VAL B O 1
ATOM 1617 N N . GLU B 1 10 ? 21.609 -8.914 -13.219 1 93.81 10 GLU B N 1
ATOM 1618 C CA . GLU B 1 10 ? 21.406 -8.016 -14.352 1 93.81 10 GLU B CA 1
ATOM 1619 C C . GLU B 1 10 ? 20.547 -8.672 -15.43 1 93.81 10 GLU B C 1
ATOM 1621 O O . GLU B 1 10 ? 19.703 -8.016 -16.047 1 93.81 10 GLU B O 1
ATOM 1626 N N . ALA B 1 11 ? 20.797 -9.906 -15.648 1 95.62 11 ALA B N 1
ATOM 1627 C CA . ALA B 1 11 ? 19.984 -10.656 -16.594 1 95.62 11 ALA B CA 1
ATOM 1628 C C . ALA B 1 11 ? 18.531 -10.75 -16.141 1 95.62 11 ALA B C 1
ATOM 1630 O O . ALA B 1 11 ? 17.609 -10.641 -16.938 1 95.62 11 ALA B O 1
ATOM 1631 N N . ALA B 1 12 ? 18.391 -10.977 -14.852 1 94.38 12 ALA B N 1
ATOM 1632 C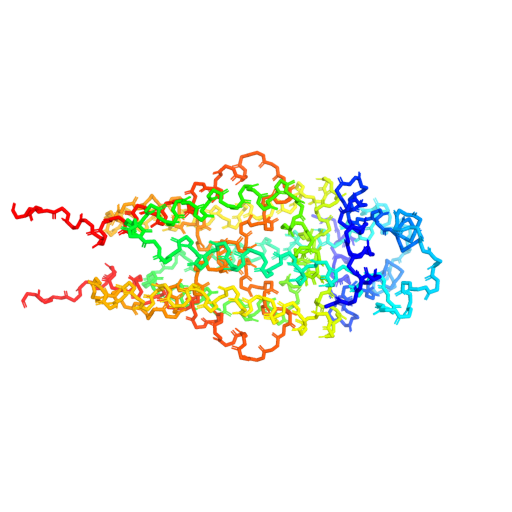 CA . ALA B 1 12 ? 17.047 -11.031 -14.281 1 94.38 12 ALA B CA 1
ATOM 1633 C C . ALA B 1 12 ? 16.297 -9.719 -14.5 1 94.38 12 ALA B C 1
ATOM 1635 O O . ALA B 1 12 ? 15.109 -9.719 -14.828 1 94.38 12 ALA B O 1
ATOM 1636 N N . ARG B 1 13 ? 16.938 -8.664 -14.289 1 91.06 13 ARG B N 1
ATOM 1637 C CA . ARG B 1 13 ? 16.344 -7.348 -14.531 1 91.06 13 ARG B CA 1
ATOM 1638 C C . ARG B 1 13 ? 15.852 -7.223 -15.969 1 91.06 13 ARG B C 1
ATOM 1640 O O . ARG B 1 13 ? 14.727 -6.777 -16.203 1 91.06 13 ARG B O 1
ATOM 1647 N N . THR B 1 14 ? 16.719 -7.602 -16.859 1 91.81 14 THR B N 1
ATOM 1648 C CA . THR B 1 14 ? 16.391 -7.523 -18.281 1 91.81 14 THR B CA 1
ATOM 1649 C C . THR B 1 14 ? 15.164 -8.383 -18.609 1 91.81 14 THR B C 1
ATOM 1651 O O . THR B 1 14 ? 14.258 -7.945 -19.312 1 91.81 14 THR B O 1
ATOM 1654 N N . CYS B 1 15 ? 15.195 -9.57 -18.078 1 92.12 15 CYS B N 1
ATOM 1655 C CA . CYS B 1 15 ? 14.078 -10.484 -18.297 1 92.12 15 CYS B CA 1
ATOM 1656 C C . CYS B 1 15 ? 12.789 -9.93 -17.719 1 92.12 15 CYS B C 1
ATOM 1658 O O . CYS B 1 15 ? 11.719 -10.055 -18.312 1 92.12 15 CYS B O 1
ATOM 1660 N N . LEU B 1 16 ? 12.875 -9.328 -16.578 1 86.94 16 LEU B N 1
ATOM 1661 C CA . LEU B 1 16 ? 11.703 -8.75 -15.93 1 86.94 16 LEU B CA 1
ATOM 1662 C C . LEU B 1 16 ? 11.125 -7.609 -16.766 1 86.94 16 LEU B C 1
ATOM 1664 O O . LEU B 1 16 ? 9.906 -7.504 -16.922 1 86.94 16 LEU B O 1
ATOM 1668 N N . LEU B 1 17 ? 11.938 -6.816 -17.266 1 83.69 17 LEU B N 1
ATOM 1669 C CA . LEU B 1 17 ? 11.523 -5.66 -18.047 1 83.69 17 LEU B CA 1
ATOM 1670 C C . LEU B 1 17 ? 10.914 -6.098 -19.375 1 83.69 17 LEU B C 1
ATOM 1672 O O . LEU B 1 17 ? 9.969 -5.469 -19.875 1 83.69 17 LEU B O 1
ATOM 1676 N N . THR B 1 18 ? 11.422 -7.18 -19.828 1 85.81 18 THR B N 1
ATOM 1677 C CA . THR B 1 18 ? 10.992 -7.633 -21.156 1 85.81 18 THR B CA 1
ATOM 1678 C C . THR B 1 18 ? 9.75 -8.516 -21.047 1 85.81 18 THR B C 1
ATOM 1680 O O . THR B 1 18 ? 8.805 -8.359 -21.812 1 85.81 18 THR B O 1
ATOM 1683 N N . ASP B 1 19 ? 9.82 -9.445 -20.031 1 83.19 19 ASP B N 1
ATOM 1684 C CA . ASP B 1 19 ? 8.812 -10.5 -19.984 1 83.19 19 ASP B CA 1
ATOM 1685 C C . ASP B 1 19 ? 7.797 -10.242 -18.875 1 83.19 19 ASP B C 1
ATOM 1687 O O . ASP B 1 19 ? 6.711 -10.828 -18.875 1 83.19 19 ASP B O 1
ATOM 1691 N N . GLY B 1 20 ? 8.18 -9.336 -17.984 1 78.25 20 GLY B N 1
ATOM 1692 C CA . GLY B 1 20 ? 7.344 -9.148 -16.812 1 78.25 20 GLY B CA 1
ATOM 1693 C C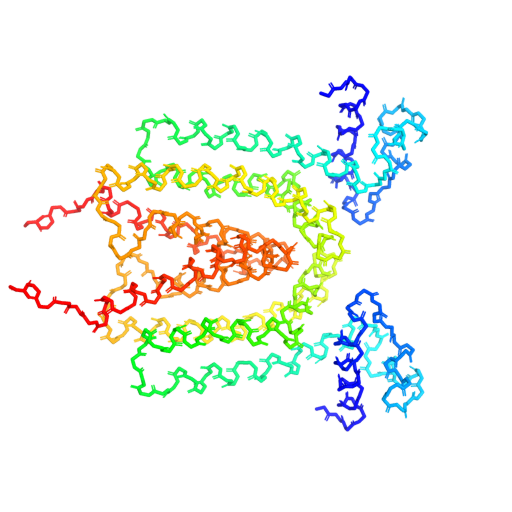 . GLY B 1 20 ? 7.594 -10.18 -15.727 1 78.25 20 GLY B C 1
ATOM 1694 O O . GLY B 1 20 ? 8.312 -11.156 -15.945 1 78.25 20 GLY B O 1
ATOM 1695 N N . TYR B 1 21 ? 7.086 -9.953 -14.57 1 76.88 21 TYR B N 1
ATOM 1696 C CA . TYR B 1 21 ? 7.32 -10.789 -13.398 1 76.88 21 TYR B CA 1
ATOM 1697 C C . TYR B 1 21 ? 6.703 -12.172 -13.586 1 76.88 21 TYR B C 1
ATOM 1699 O O . TYR B 1 21 ? 7.344 -13.188 -13.297 1 76.88 21 TYR B O 1
ATOM 1707 N N . ALA B 1 22 ? 5.492 -12.172 -14.062 1 74.25 22 ALA B N 1
ATOM 1708 C CA . ALA B 1 22 ? 4.75 -13.43 -14.172 1 74.25 22 ALA B CA 1
ATOM 1709 C C . ALA B 1 22 ? 5.418 -14.383 -15.156 1 74.25 22 ALA B C 1
ATOM 1711 O O . ALA B 1 22 ? 5.426 -15.594 -14.953 1 74.25 22 ALA B O 1
ATOM 1712 N N . ALA B 1 23 ? 6.098 -13.859 -16.109 1 81.81 23 ALA B N 1
ATOM 1713 C CA . ALA B 1 23 ? 6.684 -14.664 -17.172 1 81.81 23 ALA B CA 1
ATOM 1714 C C . ALA B 1 23 ? 8.164 -14.914 -16.922 1 81.81 23 ALA B C 1
ATOM 1716 O O . ALA B 1 23 ? 8.82 -15.641 -17.672 1 81.81 23 ALA B O 1
ATOM 1717 N N . LEU B 1 24 ? 8.633 -14.328 -15.859 1 87 24 LEU B N 1
ATOM 1718 C CA . LEU B 1 24 ? 10.055 -14.508 -15.562 1 87 24 LEU B CA 1
ATOM 1719 C C . LEU B 1 24 ? 10.344 -15.945 -15.133 1 87 24 LEU B C 1
ATOM 1721 O O . LEU B 1 24 ? 9.633 -16.5 -14.297 1 87 24 LEU B O 1
ATOM 1725 N N . SER B 1 25 ? 11.336 -16.578 -15.805 1 91.88 25 SER B N 1
ATOM 1726 C CA . SER B 1 25 ? 11.75 -17.922 -15.43 1 91.88 25 SER B CA 1
ATOM 1727 C C . SER B 1 25 ? 13.258 -18 -15.203 1 91.88 25 SER B C 1
ATOM 1729 O O . SER B 1 25 ? 14.023 -17.281 -15.852 1 91.88 25 SER B O 1
ATOM 1731 N N . THR B 1 26 ? 13.656 -18.891 -14.359 1 93.94 26 THR B N 1
ATOM 1732 C CA . THR B 1 26 ? 15.07 -19.078 -14.055 1 93.94 26 THR B CA 1
ATOM 1733 C C . THR B 1 26 ? 15.836 -19.562 -15.281 1 93.94 26 THR B C 1
ATOM 1735 O O . THR B 1 26 ? 17 -19.219 -15.469 1 93.94 26 THR B O 1
ATOM 1738 N N . ARG B 1 27 ? 15.164 -20.344 -16.125 1 94.94 27 ARG B N 1
ATOM 1739 C CA . ARG B 1 27 ? 15.789 -20.812 -17.359 1 94.94 27 ARG B CA 1
ATOM 1740 C C . ARG B 1 27 ? 16.125 -19.641 -18.281 1 94.94 27 ARG B C 1
ATOM 1742 O O . ARG B 1 27 ? 17.234 -19.547 -18.797 1 94.94 27 ARG B O 1
ATOM 1749 N N . ARG B 1 28 ? 15.211 -18.766 -18.453 1 94.5 28 ARG B N 1
ATOM 1750 C CA . ARG B 1 28 ? 15.414 -17.609 -19.312 1 94.5 28 ARG B CA 1
ATOM 1751 C C . ARG B 1 28 ? 16.5 -16.703 -18.75 1 94.5 28 ARG B C 1
ATOM 1753 O O . ARG B 1 28 ? 17.328 -16.156 -19.484 1 94.5 28 ARG B O 1
ATOM 1760 N N . VAL B 1 29 ? 16.484 -16.5 -17.453 1 96.12 29 VAL B N 1
ATOM 1761 C CA . VAL B 1 29 ? 17.484 -15.664 -16.781 1 96.12 29 VAL B CA 1
ATOM 1762 C C . VAL B 1 29 ? 18.875 -16.281 -16.984 1 96.12 29 VAL B C 1
ATOM 1764 O O . VAL B 1 29 ? 19.828 -15.562 -17.297 1 96.12 29 VAL B O 1
ATOM 1767 N N . ALA B 1 30 ? 18.938 -17.594 -16.797 1 97.12 30 ALA B N 1
ATOM 1768 C CA . ALA B 1 30 ? 20.219 -18.281 -17 1 97.12 30 ALA B CA 1
ATOM 1769 C C . ALA B 1 30 ? 20.719 -18.109 -18.422 1 97.12 30 ALA B C 1
ATOM 1771 O O . ALA B 1 30 ? 21.906 -17.797 -18.625 1 97.12 30 ALA B O 1
ATOM 1772 N N . GLU B 1 31 ? 19.859 -18.25 -19.359 1 96.31 31 GLU B N 1
ATOM 1773 C CA . GLU B 1 31 ? 20.203 -18.078 -20.766 1 96.31 31 GLU B CA 1
ATOM 1774 C C . GLU B 1 31 ? 20.688 -16.656 -21.047 1 96.31 31 GLU B C 1
ATOM 1776 O O . GLU B 1 31 ? 21.719 -16.469 -21.688 1 96.31 31 GLU B O 1
ATOM 1781 N N . ALA B 1 32 ? 20 -15.758 -20.562 1 95.5 32 ALA B N 1
ATOM 1782 C CA . ALA B 1 32 ? 20.344 -14.359 -20.766 1 95.5 32 ALA B CA 1
ATOM 1783 C C . ALA B 1 32 ? 21.672 -14.016 -20.094 1 95.5 32 ALA B C 1
ATOM 1785 O O . ALA B 1 32 ? 22.438 -13.188 -20.594 1 95.5 32 ALA B O 1
ATOM 1786 N N . ALA B 1 33 ? 21.922 -14.625 -18.969 1 96.5 33 ALA B N 1
ATOM 1787 C CA . ALA B 1 33 ? 23.141 -14.375 -18.203 1 96.5 33 ALA B CA 1
ATOM 1788 C C . ALA B 1 33 ? 24.328 -15.156 -18.781 1 96.5 33 ALA B C 1
ATOM 1790 O O . ALA B 1 33 ? 25.484 -14.906 -18.438 1 96.5 33 ALA B O 1
ATOM 1791 N N . GLY B 1 34 ? 24 -16.156 -19.609 1 96.88 34 GLY B N 1
ATOM 1792 C CA . GLY B 1 34 ? 25.047 -16.984 -20.188 1 96.88 34 GLY B CA 1
ATOM 1793 C C . GLY B 1 34 ? 25.656 -17.953 -19.203 1 96.88 34 GLY B C 1
ATOM 1794 O O . GLY B 1 34 ? 26.875 -18.156 -19.188 1 96.88 34 GLY B O 1
ATOM 1795 N N . VAL B 1 35 ? 24.875 -18.469 -18.312 1 96.81 35 VAL B N 1
ATOM 1796 C CA . VAL B 1 35 ? 25.344 -19.422 -17.312 1 96.81 35 VAL B CA 1
ATOM 1797 C C . VAL B 1 35 ? 24.453 -20.656 -17.312 1 96.81 35 VAL B C 1
ATOM 1799 O O . VAL B 1 35 ? 23.297 -20.594 -17.75 1 96.81 35 VAL B O 1
ATOM 1802 N N . PRO B 1 36 ? 25 -21.766 -16.875 1 96.06 36 PRO B N 1
ATOM 1803 C CA . PRO B 1 36 ? 24.125 -22.938 -16.672 1 96.06 36 PRO B CA 1
ATOM 1804 C C . PRO B 1 36 ? 23.062 -22.688 -15.609 1 96.06 36 PRO B C 1
ATOM 1806 O O . PRO B 1 36 ? 23.312 -21.953 -14.648 1 96.06 36 PRO B O 1
ATOM 1809 N N . LEU B 1 37 ? 21.922 -23.375 -15.789 1 95.5 37 LEU B N 1
ATOM 1810 C CA . LEU B 1 37 ? 20.797 -23.266 -14.852 1 95.5 37 LEU B CA 1
ATOM 1811 C C . LEU B 1 37 ? 21.25 -23.641 -13.438 1 95.5 37 LEU B C 1
ATOM 1813 O O . LEU B 1 37 ? 20.781 -23.047 -12.461 1 95.5 37 LEU B O 1
ATOM 1817 N N . SER B 1 38 ? 22.234 -24.484 -13.344 1 95.44 38 SER B N 1
ATOM 1818 C CA . SER B 1 38 ? 22.719 -24.953 -12.047 1 95.44 38 SER B CA 1
ATOM 1819 C C . SER B 1 38 ? 23.359 -23.812 -11.258 1 95.44 38 SER B C 1
ATOM 1821 O O . SER B 1 38 ? 23.328 -23.812 -10.023 1 95.44 38 SER B O 1
ATOM 1823 N N . GLN B 1 39 ? 23.859 -22.828 -11.922 1 94.94 39 GLN B N 1
ATOM 1824 C CA . GLN B 1 39 ? 24.484 -21.688 -11.266 1 94.94 39 GLN B CA 1
ATOM 1825 C C . GLN B 1 39 ? 23.453 -20.797 -10.594 1 94.94 39 GLN B C 1
ATOM 1827 O O . GLN B 1 39 ? 23.734 -20.156 -9.578 1 94.94 39 GLN B O 1
ATOM 1832 N N . ILE B 1 40 ? 22.25 -20.656 -11.164 1 95.19 40 ILE B N 1
ATOM 1833 C CA . ILE B 1 40 ? 21.172 -19.906 -10.547 1 95.19 40 ILE B CA 1
ATOM 1834 C C . ILE B 1 40 ? 20.781 -20.547 -9.219 1 95.19 40 ILE B C 1
ATOM 1836 O O . ILE B 1 40 ? 20.672 -19.875 -8.195 1 95.19 40 ILE B O 1
ATOM 1840 N N . HIS B 1 41 ? 20.703 -21.875 -9.25 1 94 41 HIS B N 1
ATOM 1841 C CA . HIS B 1 41 ? 20.328 -22.609 -8.047 1 94 41 HIS B CA 1
ATOM 1842 C C . HIS B 1 41 ? 21.422 -22.516 -6.98 1 94 41 HIS B C 1
ATOM 1844 O O . HIS B 1 41 ? 21.125 -22.375 -5.793 1 94 41 HIS B O 1
ATOM 1850 N N . TYR B 1 42 ? 22.625 -22.594 -7.457 1 94.25 42 TYR B N 1
ATOM 1851 C CA . TYR B 1 42 ? 23.766 -22.516 -6.547 1 94.25 42 TYR B CA 1
ATOM 1852 C C . TYR B 1 42 ? 23.797 -21.172 -5.836 1 94.25 42 TYR B C 1
ATOM 1854 O O . TYR B 1 42 ? 23.953 -21.109 -4.613 1 94.25 42 TYR B O 1
ATOM 1862 N N . HIS B 1 43 ? 23.594 -20.109 -6.559 1 94.44 43 HIS B N 1
ATOM 1863 C CA . HIS B 1 43 ? 23.766 -18.781 -6.008 1 94.44 43 HIS B CA 1
ATOM 1864 C C . HIS B 1 43 ? 22.484 -18.297 -5.32 1 94.44 43 HIS B C 1
ATOM 1866 O O . HIS B 1 43 ? 22.547 -17.578 -4.32 1 94.44 43 HIS B O 1
ATOM 1872 N N . PHE B 1 44 ? 21.266 -18.672 -5.879 1 94.44 44 PHE B N 1
ATOM 1873 C CA . PHE B 1 44 ? 20.047 -18 -5.438 1 94.44 44 PHE B CA 1
ATOM 1874 C C . PHE B 1 44 ? 18.984 -19.016 -5.012 1 94.44 44 PHE B C 1
ATOM 1876 O O . PHE B 1 44 ? 17.984 -18.656 -4.406 1 94.44 44 PHE B O 1
ATOM 1883 N N . ARG B 1 45 ? 19.219 -20.188 -5.27 1 91.5 45 ARG B N 1
ATOM 1884 C CA . ARG B 1 45 ? 18.422 -21.328 -4.828 1 91.5 45 ARG B CA 1
ATOM 1885 C C . ARG B 1 45 ? 17.078 -21.391 -5.555 1 91.5 45 ARG B C 1
ATOM 1887 O O . ARG B 1 45 ? 16.578 -22.469 -5.855 1 91.5 45 ARG B O 1
ATOM 1894 N N . SER B 1 46 ? 16.484 -20.188 -5.875 1 89.25 46 SER B N 1
ATOM 1895 C CA . SER B 1 46 ? 15.148 -20.156 -6.453 1 89.25 46 SER B CA 1
ATOM 1896 C C . SER B 1 46 ? 14.922 -18.891 -7.258 1 89.25 46 SER B C 1
ATOM 1898 O O . SER B 1 46 ? 15.75 -17.969 -7.219 1 89.25 46 SER B O 1
ATOM 1900 N N . LYS B 1 47 ? 13.805 -18.891 -7.98 1 88.81 47 LYS B N 1
ATOM 1901 C CA . LYS B 1 47 ? 13.383 -17.703 -8.703 1 88.81 47 LYS B CA 1
ATOM 1902 C C . LYS B 1 47 ? 13.211 -16.516 -7.762 1 88.81 47 LYS B C 1
ATOM 1904 O O . LYS B 1 47 ? 13.664 -15.406 -8.055 1 88.81 47 LYS B O 1
ATOM 1909 N N . GLN B 1 48 ? 12.617 -16.797 -6.613 1 89.69 48 GLN B N 1
ATOM 1910 C CA . GLN B 1 48 ? 12.414 -15.75 -5.621 1 89.69 48 GLN B CA 1
ATOM 1911 C C . GLN B 1 48 ? 13.742 -15.211 -5.109 1 89.69 48 GLN B C 1
ATOM 1913 O O . GLN B 1 48 ? 13.883 -14.008 -4.891 1 89.69 48 GLN B O 1
ATOM 1918 N N . GLY B 1 49 ? 14.617 -16.094 -4.984 1 92.69 49 GLY B N 1
ATOM 1919 C CA . GLY B 1 49 ? 15.938 -15.664 -4.559 1 92.69 49 GLY B CA 1
ATOM 1920 C C . GLY B 1 49 ? 16.609 -14.711 -5.531 1 92.69 49 GLY B C 1
ATOM 1921 O O . GLY B 1 49 ? 17.234 -13.734 -5.117 1 92.69 49 GLY B O 1
ATOM 1922 N N . VAL B 1 50 ? 16.484 -15.031 -6.805 1 93.62 50 VAL B N 1
ATOM 1923 C CA . VAL B 1 50 ? 17.031 -14.164 -7.844 1 93.62 50 VAL B CA 1
ATOM 1924 C C . VAL B 1 50 ? 16.375 -12.789 -7.777 1 93.62 50 VAL B C 1
ATOM 1926 O O . VAL B 1 50 ? 17.047 -11.766 -7.82 1 93.62 50 VAL B O 1
ATOM 1929 N N . ILE B 1 51 ? 15.133 -12.766 -7.613 1 93.38 51 ILE B N 1
ATOM 1930 C CA . ILE B 1 51 ? 14.359 -11.531 -7.637 1 93.38 51 ILE B CA 1
ATOM 1931 C C . ILE B 1 51 ? 14.672 -10.703 -6.398 1 93.38 51 ILE B C 1
ATOM 1933 O O . ILE B 1 51 ? 14.812 -9.477 -6.48 1 93.38 51 ILE B O 1
ATOM 1937 N N . LEU B 1 52 ? 14.797 -11.352 -5.289 1 94.56 52 LEU B N 1
ATOM 1938 C CA . LEU B 1 52 ? 15.133 -10.641 -4.062 1 94.56 52 LEU B CA 1
ATOM 1939 C C . LEU B 1 52 ? 16.531 -10.031 -4.148 1 94.56 52 LEU B C 1
ATOM 1941 O O . LEU B 1 52 ? 16.766 -8.93 -3.652 1 94.56 52 LEU B O 1
ATOM 1945 N N . ALA B 1 53 ? 17.359 -10.766 -4.789 1 94.25 53 ALA B N 1
ATOM 1946 C CA . ALA B 1 53 ? 18.703 -10.227 -4.988 1 94.25 53 ALA B CA 1
ATOM 1947 C C . ALA B 1 53 ? 18.688 -9.008 -5.906 1 94.25 53 ALA B C 1
ATOM 1949 O O . ALA B 1 53 ? 19.391 -8.031 -5.672 1 94.25 53 ALA B O 1
ATOM 1950 N N . LEU B 1 54 ? 17.922 -9.117 -6.93 1 94.25 54 LEU B N 1
ATOM 1951 C CA . LEU B 1 54 ? 17.719 -7.984 -7.82 1 94.25 54 LEU B CA 1
ATOM 1952 C C . LEU B 1 54 ? 17.141 -6.789 -7.062 1 94.25 54 LEU B C 1
ATOM 1954 O O . LEU B 1 54 ? 17.656 -5.672 -7.184 1 94.25 54 LEU B O 1
ATOM 1958 N N . LEU B 1 55 ? 16.156 -7.035 -6.277 1 95.12 55 LEU B N 1
ATOM 1959 C CA . LEU B 1 55 ? 15.516 -5.977 -5.508 1 95.12 55 LEU B CA 1
ATOM 1960 C C . LEU B 1 55 ? 16.5 -5.336 -4.531 1 95.12 55 LEU B C 1
ATOM 1962 O O . LEU B 1 55 ? 16.516 -4.113 -4.371 1 95.12 55 LEU B O 1
ATOM 1966 N N . ASP B 1 56 ? 17.266 -6.164 -3.912 1 94.62 56 ASP B N 1
ATOM 1967 C CA . ASP B 1 56 ? 18.266 -5.66 -2.986 1 94.62 56 ASP B CA 1
ATOM 1968 C C . ASP B 1 56 ? 19.25 -4.723 -3.693 1 94.62 56 ASP B C 1
ATOM 1970 O O . ASP B 1 56 ? 19.562 -3.645 -3.186 1 94.62 56 ASP B O 1
ATOM 1974 N N . HIS B 1 57 ? 19.656 -5.191 -4.801 1 93 57 HIS B N 1
ATOM 1975 C CA . HIS B 1 57 ? 20.594 -4.398 -5.594 1 93 57 HIS B CA 1
ATOM 1976 C C . HIS B 1 57 ? 19.969 -3.064 -6 1 93 57 HIS B C 1
ATOM 1978 O O . HIS B 1 57 ? 20.578 -2.01 -5.824 1 93 57 HIS B O 1
ATOM 1984 N N . GLU B 1 58 ? 18.797 -3.086 -6.496 1 93.38 58 GLU B N 1
ATOM 1985 C CA . GLU B 1 58 ? 18.094 -1.881 -6.926 1 93.38 58 GLU B CA 1
ATOM 1986 C C . GLU B 1 58 ? 17.781 -0.977 -5.742 1 93.38 58 GLU B C 1
ATOM 1988 O O . GLU B 1 58 ? 17.797 0.25 -5.863 1 93.38 58 GLU B O 1
ATOM 1993 N N . ASN B 1 59 ? 17.438 -1.554 -4.66 1 95.5 59 ASN B N 1
ATOM 1994 C CA . ASN B 1 59 ? 17.078 -0.789 -3.469 1 95.5 59 ASN B CA 1
ATOM 1995 C C . ASN B 1 59 ? 18.281 0 -2.939 1 95.5 59 ASN B C 1
ATOM 1997 O O . ASN B 1 59 ? 18.125 1.124 -2.459 1 95.5 59 ASN B O 1
ATOM 2001 N N . ARG B 1 60 ? 19.422 -0.593 -2.99 1 93.88 60 ARG B N 1
ATOM 2002 C CA . ARG B 1 60 ? 20.641 0.114 -2.574 1 93.88 60 ARG B CA 1
ATOM 2003 C C . ARG B 1 60 ? 20.844 1.373 -3.408 1 93.88 60 ARG B C 1
ATOM 2005 O O . ARG B 1 60 ? 21.219 2.422 -2.875 1 93.88 60 ARG B O 1
ATOM 2012 N N . GLN B 1 61 ? 20.594 1.252 -4.656 1 92 61 GLN B N 1
ATOM 2013 C CA . GLN B 1 61 ? 20.719 2.404 -5.539 1 92 61 GLN B CA 1
ATOM 2014 C C . GLN B 1 61 ? 19.656 3.453 -5.227 1 92 61 GLN B C 1
ATOM 2016 O O . GLN B 1 61 ? 19.938 4.652 -5.25 1 92 61 GLN B O 1
ATOM 2021 N N . LEU B 1 62 ? 18.453 3.016 -4.98 1 92.69 62 LEU B N 1
ATOM 2022 C CA . LEU B 1 62 ? 17.359 3.912 -4.645 1 92.69 62 LEU B CA 1
ATOM 2023 C C . LEU B 1 62 ? 17.641 4.668 -3.352 1 92.69 62 LEU B C 1
ATOM 2025 O O . LEU B 1 62 ? 17.484 5.887 -3.293 1 92.69 62 LEU B O 1
ATOM 2029 N N . VAL B 1 63 ? 18.078 3.979 -2.322 1 94.56 63 VAL B N 1
ATOM 2030 C CA . VAL B 1 63 ? 18.375 4.578 -1.026 1 94.56 63 VAL B CA 1
ATOM 2031 C C . VAL B 1 63 ? 19.516 5.578 -1.169 1 94.56 63 VAL B C 1
ATOM 2033 O O . VAL B 1 63 ? 19.453 6.684 -0.625 1 94.56 63 VAL B O 1
ATOM 2036 N N . ALA B 1 64 ? 20.5 5.211 -1.944 1 94.44 64 ALA B N 1
ATOM 2037 C CA . ALA B 1 64 ? 21.641 6.102 -2.174 1 94.44 64 ALA B CA 1
ATOM 2038 C C . ALA B 1 64 ? 21.203 7.379 -2.883 1 94.44 64 ALA B C 1
ATOM 2040 O O . ALA B 1 64 ? 21.625 8.477 -2.521 1 94.44 64 ALA B O 1
ATOM 2041 N N . ARG B 1 65 ? 20.328 7.254 -3.846 1 93.88 65 ARG B N 1
ATOM 2042 C CA . ARG B 1 65 ? 19.812 8.398 -4.582 1 93.88 65 ARG B CA 1
ATOM 2043 C C . ARG B 1 65 ? 19.016 9.32 -3.664 1 93.88 65 ARG B C 1
ATOM 2045 O O . ARG B 1 65 ? 19.141 10.539 -3.732 1 93.88 65 ARG B O 1
ATOM 2052 N N . GLN B 1 66 ? 18.219 8.75 -2.848 1 92.75 66 GLN B N 1
ATOM 2053 C CA . GLN B 1 66 ? 17.422 9.523 -1.909 1 92.75 66 GLN B CA 1
ATOM 2054 C C . GLN B 1 66 ? 18.297 10.242 -0.895 1 92.75 66 GLN B C 1
ATOM 2056 O O . GLN B 1 66 ? 18.078 11.422 -0.597 1 92.75 66 GLN B O 1
ATOM 2061 N N . ARG B 1 67 ? 19.328 9.555 -0.369 1 92.75 67 ARG B N 1
ATOM 2062 C CA . ARG B 1 67 ? 20.25 10.172 0.584 1 92.75 67 ARG B CA 1
ATOM 2063 C C . ARG B 1 67 ? 20.984 11.344 -0.049 1 92.75 67 ARG B C 1
ATOM 2065 O O . ARG B 1 67 ? 21.172 12.383 0.586 1 92.75 67 ARG B O 1
ATOM 2072 N N . THR B 1 68 ? 21.391 11.148 -1.285 1 92.81 68 THR B N 1
ATOM 2073 C CA . THR B 1 68 ? 22.062 12.227 -2.01 1 92.81 68 THR B CA 1
ATOM 2074 C C . THR B 1 68 ? 21.125 13.414 -2.209 1 92.81 68 THR B C 1
ATOM 2076 O O . THR B 1 68 ? 21.516 14.562 -1.979 1 92.81 68 THR B O 1
ATOM 2079 N N . MET B 1 69 ? 19.891 13.164 -2.615 1 92 69 MET B N 1
ATOM 2080 C CA . MET B 1 69 ? 18.891 14.195 -2.848 1 92 69 MET B CA 1
ATOM 2081 C C . MET B 1 69 ? 18.594 14.961 -1.562 1 92 69 MET B C 1
ATOM 2083 O O . MET B 1 69 ? 18.594 16.188 -1.552 1 92 69 MET B O 1
ATOM 2087 N N . TYR B 1 70 ? 18.438 14.281 -0.433 1 88.75 70 TYR B N 1
ATOM 2088 C CA . TYR B 1 70 ? 18.047 14.922 0.816 1 88.75 70 TYR B CA 1
ATOM 2089 C C . TYR B 1 70 ? 19.234 15.562 1.506 1 88.75 70 TYR B C 1
ATOM 2091 O O . TYR B 1 70 ? 19.078 16.375 2.418 1 88.75 70 TYR B O 1
ATOM 2099 N N . GLY B 1 71 ? 20.453 15.195 1.091 1 86.31 71 GLY B N 1
ATOM 2100 C CA . GLY B 1 71 ? 21.672 15.812 1.612 1 86.31 71 GLY B CA 1
ATOM 2101 C C . GLY B 1 71 ? 22 17.125 0.936 1 86.31 71 GLY B C 1
ATOM 2102 O O . GLY B 1 71 ? 22.922 17.844 1.363 1 86.31 71 GLY B O 1
ATOM 2103 N N . SER B 1 72 ? 21.234 17.5 -0.009 1 86.06 72 SER B N 1
ATOM 2104 C CA . SER B 1 72 ? 21.469 18.734 -0.759 1 86.06 72 SER B CA 1
ATOM 2105 C C . SER B 1 72 ? 21 19.953 0.022 1 86.06 72 SER B C 1
ATOM 2107 O O . SER B 1 72 ? 20.297 19.828 1.029 1 86.06 72 SER B O 1
ATOM 2109 N N . ASP B 1 73 ? 21.312 21.141 -0.502 1 88.75 73 ASP B N 1
ATOM 2110 C CA . ASP B 1 73 ? 20.953 22.391 0.141 1 88.75 73 ASP B CA 1
ATOM 2111 C C . ASP B 1 73 ? 19.656 22.953 -0.446 1 88.75 73 ASP B C 1
ATOM 2113 O O . ASP B 1 73 ? 19.25 24.078 -0.121 1 88.75 73 ASP B O 1
ATOM 2117 N N . THR B 1 74 ? 19.047 22.188 -1.179 1 92.12 74 THR B N 1
ATOM 2118 C CA . THR B 1 74 ? 17.766 22.578 -1.756 1 92.12 74 THR B CA 1
ATOM 2119 C C . THR B 1 74 ? 16.672 22.531 -0.705 1 92.12 74 THR B C 1
ATOM 2121 O O . THR B 1 74 ? 16.703 21.688 0.198 1 92.12 74 THR B O 1
ATOM 2124 N N . PRO B 1 75 ? 15.742 23.531 -0.787 1 93.94 75 PRO B N 1
ATOM 2125 C CA . PRO B 1 75 ? 14.641 23.5 0.173 1 93.94 75 PRO B CA 1
ATOM 2126 C C . PRO B 1 75 ? 13.961 22.125 0.256 1 93.94 75 PRO B C 1
ATOM 2128 O O . PRO B 1 75 ? 13.875 21.422 -0.749 1 93.94 75 PRO B O 1
ATOM 2131 N N . LEU B 1 76 ? 13.516 21.75 1.441 1 95.12 76 LEU B N 1
ATOM 2132 C CA . LEU B 1 76 ? 12.961 20.422 1.702 1 95.12 76 LEU B CA 1
ATOM 2133 C C . LEU B 1 76 ? 11.758 20.156 0.804 1 95.12 76 LEU B C 1
ATOM 2135 O O . LEU B 1 76 ? 11.57 19.031 0.341 1 95.12 76 LEU B O 1
ATOM 2139 N N . TRP B 1 77 ? 10.914 21.188 0.587 1 94.88 77 TRP B N 1
ATOM 2140 C CA . TRP B 1 77 ? 9.727 20.969 -0.237 1 94.88 77 TRP B CA 1
ATOM 2141 C C . TRP B 1 77 ? 10.117 20.641 -1.674 1 94.88 77 TRP B C 1
ATOM 2143 O O . TRP B 1 77 ? 9.445 19.844 -2.336 1 94.88 77 TRP B O 1
ATOM 2153 N N . LYS B 1 78 ? 11.133 21.172 -2.223 1 95.81 78 LYS B N 1
ATOM 2154 C CA . LYS B 1 78 ? 11.625 20.844 -3.559 1 95.81 78 LYS B CA 1
ATOM 2155 C C . LYS B 1 78 ? 12.203 19.438 -3.605 1 95.81 78 LYS B C 1
ATOM 2157 O O . LYS B 1 78 ? 12.031 18.719 -4.594 1 95.81 78 LYS B O 1
ATOM 2162 N N . ARG B 1 79 ? 12.938 19.109 -2.545 1 95.81 79 ARG B N 1
ATOM 2163 C CA . ARG B 1 79 ? 13.461 17.75 -2.443 1 95.81 79 ARG B CA 1
ATOM 2164 C C . ARG B 1 79 ? 12.328 16.719 -2.406 1 95.81 79 ARG B C 1
ATOM 2166 O O . ARG B 1 79 ? 12.414 15.672 -3.041 1 95.81 79 ARG B O 1
ATOM 2173 N N . TYR B 1 80 ? 11.258 17.062 -1.722 1 96.94 80 TYR B N 1
ATOM 2174 C CA . TYR B 1 80 ? 10.094 16.188 -1.69 1 96.94 80 TYR B CA 1
ATOM 2175 C C . TYR B 1 80 ? 9.469 16.062 -3.074 1 96.94 80 TYR B C 1
ATOM 2177 O O . TYR B 1 80 ? 9.062 14.969 -3.479 1 96.94 80 TYR B O 1
ATOM 2185 N N . GLU B 1 81 ? 9.375 17.141 -3.783 1 95.88 81 GLU B N 1
ATOM 2186 C CA . GLU B 1 81 ? 8.867 17.109 -5.152 1 95.88 81 GLU B CA 1
ATOM 2187 C C . GLU B 1 81 ? 9.719 16.188 -6.031 1 95.88 81 GLU B C 1
ATOM 2189 O O . GLU B 1 81 ? 9.18 15.453 -6.867 1 95.88 81 GLU B O 1
ATOM 2194 N N . GLN B 1 82 ? 10.969 16.266 -5.832 1 96.12 82 GLN B N 1
ATOM 2195 C CA . GLN B 1 82 ? 11.867 15.391 -6.57 1 96.12 82 GLN B CA 1
ATOM 2196 C C . GLN B 1 82 ? 11.633 13.93 -6.203 1 96.12 82 GLN B C 1
ATOM 2198 O O . GLN B 1 82 ? 11.727 13.047 -7.055 1 96.12 82 GLN B O 1
ATOM 2203 N N . ALA B 1 83 ? 11.375 13.688 -4.914 1 95.94 83 ALA B N 1
ATOM 2204 C CA . ALA B 1 83 ? 11.031 12.336 -4.496 1 95.94 83 ALA B CA 1
ATOM 2205 C C . ALA B 1 83 ? 9.789 11.836 -5.223 1 95.94 83 ALA B C 1
ATOM 2207 O O . ALA B 1 83 ? 9.719 10.664 -5.617 1 95.94 83 ALA B O 1
ATOM 2208 N N . CYS B 1 84 ? 8.805 12.719 -5.414 1 97.12 84 CYS B N 1
ATOM 2209 C CA . CYS B 1 84 ? 7.617 12.367 -6.18 1 97.12 84 CYS B CA 1
ATOM 2210 C C . CYS B 1 84 ? 7.969 12.07 -7.629 1 97.12 84 CYS B C 1
ATOM 2212 O O . CYS B 1 84 ? 7.383 11.172 -8.242 1 97.12 84 CYS B O 1
ATOM 2214 N N . ASP B 1 85 ? 8.945 12.75 -8.164 1 95.94 85 ASP B N 1
ATOM 2215 C CA . ASP B 1 85 ? 9.414 12.469 -9.516 1 95.94 85 ASP B CA 1
ATOM 2216 C C . ASP B 1 85 ? 10.086 11.102 -9.586 1 95.94 85 ASP B C 1
ATOM 2218 O O . ASP B 1 85 ? 9.969 10.391 -10.594 1 95.94 85 ASP B O 1
ATOM 2222 N N . PHE B 1 86 ? 10.812 10.766 -8.562 1 95.81 86 PHE B N 1
ATOM 2223 C CA . PHE B 1 86 ? 11.484 9.477 -8.523 1 95.81 86 PHE B CA 1
ATOM 2224 C C . PHE B 1 86 ? 10.469 8.336 -8.594 1 95.81 86 PHE B C 1
ATOM 2226 O O . PHE B 1 86 ? 10.773 7.266 -9.125 1 95.81 86 PHE B O 1
ATOM 2233 N N . LEU B 1 87 ? 9.266 8.547 -8.031 1 96.19 87 LEU B N 1
ATOM 2234 C CA . LEU B 1 87 ? 8.219 7.527 -8.125 1 96.19 87 LEU B 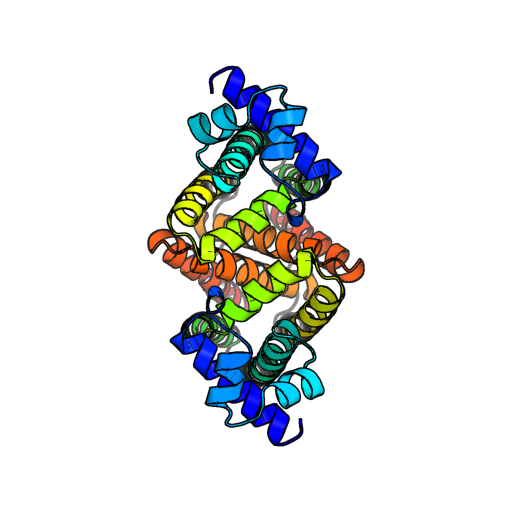CA 1
ATOM 2235 C C . LEU B 1 87 ? 7.973 7.129 -9.578 1 96.19 87 LEU B C 1
ATOM 2237 O O . LEU B 1 87 ? 7.891 5.941 -9.891 1 96.19 87 LEU B O 1
ATOM 2241 N N . ASP B 1 88 ? 7.906 8.109 -10.461 1 94.25 88 ASP B N 1
ATOM 2242 C CA . ASP B 1 88 ? 7.668 7.828 -11.875 1 94.25 88 ASP B CA 1
ATOM 2243 C C . ASP B 1 88 ? 8.844 7.07 -12.484 1 94.25 88 ASP B C 1
ATOM 2245 O O . ASP B 1 88 ? 8.648 6.125 -13.258 1 94.25 88 ASP B O 1
ATOM 2249 N N . ASP B 1 89 ? 10.047 7.445 -12.133 1 93.75 89 ASP B N 1
ATOM 2250 C CA . ASP B 1 89 ? 11.242 6.738 -12.594 1 93.75 89 ASP B CA 1
ATOM 2251 C C . ASP B 1 89 ? 11.227 5.281 -12.133 1 93.75 89 ASP B C 1
ATOM 2253 O O . ASP B 1 89 ? 11.562 4.383 -12.906 1 93.75 89 ASP B O 1
ATOM 2257 N N . ASP B 1 90 ? 10.859 5.117 -10.898 1 94.88 90 ASP B N 1
ATOM 2258 C CA . ASP B 1 90 ? 10.859 3.787 -10.305 1 94.88 90 ASP B CA 1
ATOM 2259 C C . ASP B 1 90 ? 9.758 2.914 -10.906 1 94.88 90 ASP B C 1
ATOM 2261 O O . ASP B 1 90 ? 9.93 1.701 -11.047 1 94.88 90 ASP B O 1
ATOM 2265 N N . LEU B 1 91 ? 8.625 3.492 -11.242 1 93.56 91 LEU B N 1
ATOM 2266 C CA . LEU B 1 91 ? 7.574 2.777 -11.953 1 93.56 91 LEU B CA 1
ATOM 2267 C C . LEU B 1 91 ? 8.039 2.361 -13.344 1 93.56 91 LEU B C 1
ATOM 2269 O O . LEU B 1 91 ? 7.891 1.201 -13.734 1 93.56 91 LEU B O 1
ATOM 2273 N N . ASP B 1 92 ? 8.711 3.25 -14.055 1 90 92 ASP B N 1
ATOM 2274 C CA . ASP B 1 92 ? 9.141 3.023 -15.43 1 90 92 ASP B CA 1
ATOM 2275 C C . ASP B 1 92 ? 10.242 1.968 -15.484 1 90 92 ASP B C 1
ATOM 2277 O O . ASP B 1 92 ? 10.328 1.203 -16.453 1 90 92 ASP B O 1
ATOM 2281 N N . SER B 1 93 ? 11.086 1.891 -14.492 1 88.31 93 SER B N 1
ATOM 2282 C CA . SER B 1 93 ? 12.227 0.977 -14.492 1 88.31 93 SER B CA 1
ATOM 2283 C C . SER B 1 93 ? 11.789 -0.445 -14.148 1 88.31 93 SER B C 1
ATOM 2285 O O . SER B 1 93 ? 12.555 -1.394 -14.328 1 88.31 93 SER B O 1
ATOM 2287 N N . GLY B 1 94 ? 10.594 -0.545 -13.594 1 88.5 94 GLY B N 1
ATOM 2288 C CA . GLY B 1 94 ? 10.117 -1.852 -13.18 1 88.5 94 GLY B CA 1
ATOM 2289 C C . GLY B 1 94 ? 10.391 -2.146 -11.711 1 88.5 94 GLY B C 1
ATOM 2290 O O . GLY B 1 94 ? 9.906 -3.145 -11.172 1 88.5 94 GLY B O 1
ATOM 2291 N N . TYR B 1 95 ? 11.094 -1.289 -11.023 1 92.69 95 TYR B N 1
ATOM 2292 C CA . TYR B 1 95 ? 11.43 -1.499 -9.617 1 92.69 95 TYR B CA 1
ATOM 2293 C C . TYR B 1 95 ? 10.172 -1.655 -8.773 1 92.69 95 TYR B C 1
ATOM 2295 O O . TYR B 1 95 ? 10.062 -2.592 -7.98 1 92.69 95 TYR B O 1
ATOM 2303 N N . VAL B 1 96 ? 9.219 -0.697 -8.977 1 95.44 96 VAL B N 1
ATOM 2304 C CA . VAL B 1 96 ? 8.008 -0.682 -8.172 1 95.44 96 VAL B CA 1
ATOM 2305 C C . VAL B 1 96 ? 7.242 -1.992 -8.352 1 95.44 96 VAL B C 1
ATOM 2307 O O . VAL B 1 96 ? 6.75 -2.572 -7.383 1 95.44 96 VAL B O 1
ATOM 2310 N N . ARG B 1 97 ? 7.223 -2.447 -9.547 1 92.06 97 ARG B N 1
ATOM 2311 C CA . ARG B 1 97 ? 6.527 -3.699 -9.82 1 92.06 97 ARG B CA 1
ATOM 2312 C C . ARG B 1 97 ? 7.172 -4.863 -9.07 1 92.06 97 ARG B C 1
ATOM 2314 O O . ARG B 1 97 ? 6.477 -5.648 -8.422 1 92.06 97 ARG B O 1
ATOM 2321 N N . VAL B 1 98 ? 8.43 -4.969 -9.141 1 91.62 98 VAL B N 1
ATOM 2322 C CA . VAL B 1 98 ? 9.141 -6.062 -8.492 1 91.62 98 VAL B CA 1
ATOM 2323 C C . VAL B 1 98 ? 8.969 -5.957 -6.977 1 91.62 98 VAL B C 1
ATOM 2325 O O . VAL B 1 98 ? 8.695 -6.957 -6.305 1 91.62 98 VAL B O 1
ATOM 2328 N N . LEU B 1 99 ? 9.086 -4.773 -6.438 1 96.62 99 LEU B N 1
ATOM 2329 C CA . LEU B 1 99 ? 8.922 -4.566 -5 1 96.62 99 LEU B CA 1
ATOM 2330 C C . LEU B 1 99 ? 7.539 -5.023 -4.543 1 96.62 99 LEU B C 1
ATOM 2332 O O . LEU B 1 99 ? 7.418 -5.805 -3.598 1 96.62 99 LEU B O 1
ATOM 2336 N N . GLN B 1 100 ? 6.543 -4.562 -5.238 1 96.44 100 GLN B N 1
ATOM 2337 C CA . GLN B 1 100 ? 5.168 -4.883 -4.863 1 96.44 100 GLN B CA 1
ATOM 2338 C C . GLN B 1 100 ? 4.895 -6.375 -4.996 1 96.44 100 GLN B C 1
ATOM 2340 O O . GLN B 1 100 ? 4.176 -6.957 -4.176 1 96.44 100 GLN B O 1
ATOM 2345 N N . GLU B 1 101 ? 5.496 -7.008 -6.031 1 91.44 101 GLU B N 1
ATOM 2346 C CA . GLU B 1 101 ? 5.352 -8.453 -6.18 1 91.44 101 GLU B CA 1
ATOM 2347 C C . GLU B 1 101 ? 6.012 -9.195 -5.023 1 91.44 101 GLU B C 1
ATOM 2349 O O . GLU B 1 101 ? 5.484 -10.203 -4.547 1 91.44 101 GLU B O 1
ATOM 2354 N N . MET B 1 102 ? 7.133 -8.75 -4.609 1 94.06 102 MET B N 1
ATOM 2355 C CA . MET B 1 102 ? 7.82 -9.398 -3.498 1 94.06 102 MET B CA 1
ATOM 2356 C C . MET B 1 102 ? 7.086 -9.156 -2.186 1 94.06 102 MET B C 1
ATOM 2358 O O . MET B 1 102 ? 7.078 -10.016 -1.305 1 94.06 102 MET B O 1
ATOM 2362 N N . ILE B 1 103 ? 6.469 -7.957 -2.051 1 96.5 103 ILE B N 1
ATOM 2363 C CA . ILE B 1 103 ? 5.609 -7.723 -0.897 1 96.5 103 ILE B CA 1
ATOM 2364 C C . ILE B 1 103 ? 4.477 -8.75 -0.879 1 96.5 103 ILE B C 1
ATOM 2366 O O . ILE B 1 103 ? 4.258 -9.422 0.131 1 96.5 103 ILE B O 1
ATOM 2370 N N . ALA B 1 104 ? 3.855 -8.898 -1.964 1 92.75 104 ALA B N 1
ATOM 2371 C CA . ALA B 1 104 ? 2.762 -9.859 -2.059 1 92.75 104 ALA B CA 1
ATOM 2372 C C . ALA B 1 104 ? 3.248 -11.273 -1.766 1 92.75 104 ALA B C 1
ATOM 2374 O O . ALA B 1 104 ? 2.602 -12.023 -1.028 1 92.75 104 ALA B O 1
ATOM 2375 N N . ALA B 1 105 ? 4.395 -11.641 -2.344 1 90.12 105 ALA B N 1
ATOM 2376 C CA . ALA B 1 105 ? 4.957 -12.961 -2.082 1 90.12 105 ALA B CA 1
ATOM 2377 C C . ALA B 1 105 ? 5.254 -13.141 -0.596 1 90.12 105 ALA B C 1
ATOM 2379 O O . ALA B 1 105 ? 5.102 -14.242 -0.059 1 90.12 105 ALA B O 1
ATOM 2380 N N . GLY B 1 106 ? 5.625 -12.102 0.063 1 93.75 106 GLY B N 1
ATOM 2381 C CA . GLY B 1 106 ? 5.984 -12.141 1.471 1 93.75 106 GLY B CA 1
ATOM 2382 C C . GLY B 1 106 ? 4.805 -12.398 2.385 1 93.75 106 GLY B C 1
ATOM 2383 O O . GLY B 1 106 ? 4.98 -12.758 3.551 1 93.75 106 GLY B O 1
ATOM 2384 N N . TRP B 1 107 ? 3.6 -12.258 1.896 1 92.88 107 TRP B N 1
ATOM 2385 C CA . TRP B 1 107 ? 2.414 -12.508 2.707 1 92.88 107 TRP B CA 1
ATOM 2386 C C . TRP B 1 107 ? 2.275 -13.992 3.02 1 92.88 107 TRP B C 1
ATOM 2388 O O . TRP B 1 107 ? 1.617 -14.375 3.992 1 92.88 107 TRP B O 1
ATOM 2398 N N . SER B 1 108 ? 2.922 -14.836 2.201 1 89.69 108 SER B N 1
ATOM 2399 C CA . SER B 1 108 ? 2.787 -16.266 2.414 1 89.69 108 SER B CA 1
ATOM 2400 C C . SER B 1 108 ? 4.148 -16.938 2.619 1 89.69 108 SER B C 1
ATOM 2402 O O . SER B 1 108 ? 4.234 -18.156 2.781 1 89.69 108 SER B O 1
ATOM 2404 N N . ASP B 1 109 ? 5.207 -16.172 2.488 1 91.62 109 ASP B N 1
ATOM 2405 C CA . ASP B 1 109 ? 6.566 -16.688 2.658 1 91.62 109 ASP B CA 1
ATOM 2406 C C . ASP B 1 109 ? 7.344 -15.844 3.666 1 91.62 109 ASP B C 1
ATOM 2408 O O . ASP B 1 109 ? 7.801 -14.742 3.342 1 91.62 109 ASP B O 1
ATOM 2412 N N . ARG B 1 110 ? 7.582 -16.422 4.828 1 93 110 ARG B N 1
ATOM 2413 C CA . ARG B 1 110 ? 8.148 -15.664 5.945 1 93 110 ARG B CA 1
ATOM 2414 C C . ARG B 1 110 ? 9.57 -15.211 5.633 1 93 110 ARG B C 1
ATOM 2416 O O . ARG B 1 110 ? 9.992 -14.133 6.062 1 93 110 ARG B O 1
ATOM 2423 N N . ASP B 1 111 ? 10.289 -16 4.906 1 92.56 111 ASP B N 1
ATOM 2424 C CA . ASP B 1 111 ? 11.648 -15.609 4.547 1 92.56 111 ASP B CA 1
ATOM 2425 C C . ASP B 1 111 ? 11.648 -14.422 3.59 1 92.56 111 ASP B C 1
ATOM 2427 O O . ASP B 1 111 ? 12.445 -13.492 3.74 1 92.56 111 ASP B O 1
ATOM 2431 N N . VAL B 1 112 ? 10.766 -14.438 2.641 1 93.38 112 VAL B N 1
ATOM 2432 C CA . VAL B 1 112 ? 10.617 -13.312 1.718 1 93.38 112 VAL B CA 1
ATOM 2433 C C . VAL B 1 112 ? 10.172 -12.07 2.482 1 93.38 112 VAL B C 1
ATOM 2435 O O . VAL B 1 112 ? 10.711 -10.977 2.275 1 93.38 112 VAL B O 1
ATOM 2438 N N . ALA B 1 113 ? 9.234 -12.289 3.41 1 96.12 113 ALA B N 1
ATOM 2439 C CA . ALA B 1 113 ? 8.734 -11.18 4.223 1 96.12 113 ALA B CA 1
ATOM 2440 C C . ALA B 1 113 ? 9.875 -10.5 4.977 1 96.12 113 ALA B C 1
ATOM 2442 O O . ALA B 1 113 ? 9.969 -9.273 4.992 1 96.12 113 ALA B O 1
ATOM 2443 N N . ARG B 1 114 ? 10.711 -11.273 5.57 1 95.19 114 ARG B N 1
ATOM 2444 C CA . ARG B 1 114 ? 11.828 -10.742 6.348 1 95.19 114 ARG B CA 1
ATOM 2445 C C . ARG B 1 114 ? 12.758 -9.906 5.469 1 95.19 114 ARG B C 1
ATOM 2447 O O . ARG B 1 114 ? 13.164 -8.812 5.859 1 95.19 114 ARG B O 1
ATOM 2454 N N . ARG B 1 115 ? 13.023 -10.398 4.301 1 94.5 115 ARG B N 1
ATOM 2455 C CA . ARG B 1 115 ? 13.914 -9.695 3.385 1 94.5 115 ARG B CA 1
ATOM 2456 C C . ARG B 1 115 ? 13.281 -8.398 2.896 1 94.5 115 ARG B C 1
ATOM 2458 O O . ARG B 1 115 ? 13.961 -7.371 2.811 1 94.5 115 ARG B O 1
ATOM 2465 N N . VAL B 1 116 ? 12.047 -8.422 2.578 1 96.62 116 VAL B N 1
ATOM 2466 C CA . VAL B 1 116 ? 11.336 -7.238 2.115 1 96.62 116 VAL B CA 1
ATOM 2467 C C . VAL B 1 116 ? 11.312 -6.184 3.219 1 96.62 116 VAL B C 1
ATOM 2469 O O . VAL B 1 116 ? 11.57 -5.004 2.965 1 96.62 116 VAL B O 1
ATOM 2472 N N . LEU B 1 117 ? 11.039 -6.641 4.438 1 96.81 117 LEU B N 1
ATOM 2473 C CA . LEU B 1 117 ? 10.992 -5.711 5.562 1 96.81 117 LEU B CA 1
ATOM 2474 C C . LEU B 1 117 ? 12.352 -5.059 5.789 1 96.81 117 LEU B C 1
ATOM 2476 O O . LEU B 1 117 ? 12.43 -3.887 6.16 1 96.81 117 LEU B O 1
ATOM 2480 N N . GLU B 1 118 ? 13.367 -5.785 5.531 1 95.25 118 GLU B N 1
ATOM 2481 C CA . GLU B 1 118 ? 14.703 -5.215 5.637 1 95.25 118 GLU B CA 1
ATOM 2482 C C . GLU B 1 118 ? 14.93 -4.125 4.594 1 95.25 118 GLU B C 1
ATOM 2484 O O . GLU B 1 118 ? 15.5 -3.076 4.898 1 95.25 118 GLU B O 1
ATOM 2489 N N . LEU B 1 119 ? 14.492 -4.398 3.434 1 95.12 119 LEU B N 1
ATOM 2490 C CA . LEU B 1 119 ? 14.617 -3.414 2.361 1 95.12 119 LEU B CA 1
ATOM 2491 C C . LEU B 1 119 ? 13.805 -2.162 2.68 1 95.12 119 LEU B C 1
ATOM 2493 O O . LEU B 1 119 ? 14.289 -1.042 2.488 1 95.12 119 LEU B O 1
ATOM 2497 N N . LEU B 1 120 ? 12.594 -2.342 3.154 1 96.75 120 LEU B N 1
ATOM 2498 C CA . LEU B 1 120 ? 11.734 -1.217 3.502 1 96.75 120 LEU B CA 1
ATOM 2499 C C . LEU B 1 120 ? 12.328 -0.41 4.648 1 96.75 120 LEU B C 1
ATOM 2501 O O . LEU B 1 120 ? 12.219 0.817 4.676 1 96.75 120 LEU B O 1
ATOM 2505 N N . GLN B 1 121 ? 12.945 -1.174 5.578 1 96.06 121 GLN B N 1
ATOM 2506 C CA . GLN B 1 121 ? 13.547 -0.508 6.73 1 96.06 121 GLN B CA 1
ATOM 2507 C C . GLN B 1 121 ? 14.602 0.501 6.297 1 96.06 121 GLN B C 1
ATOM 2509 O O . GLN B 1 121 ? 14.695 1.597 6.855 1 96.06 121 GLN B O 1
ATOM 2514 N N . ALA B 1 122 ? 15.406 0.135 5.375 1 95.56 122 ALA B N 1
ATOM 2515 C CA . ALA B 1 122 ? 16.453 1.033 4.879 1 95.56 122 ALA B CA 1
ATOM 2516 C C . ALA B 1 122 ? 15.844 2.305 4.293 1 95.56 122 ALA B C 1
ATOM 2518 O O . ALA B 1 122 ? 16.359 3.404 4.52 1 95.56 122 ALA B O 1
ATOM 2519 N N . TRP B 1 123 ? 14.797 2.182 3.533 1 96.06 123 TRP B N 1
ATOM 2520 C CA . TRP B 1 123 ? 14.125 3.332 2.939 1 96.06 123 TRP B CA 1
ATOM 2521 C C . TRP B 1 123 ? 13.445 4.18 4.012 1 96.06 123 TRP B C 1
ATOM 2523 O O . TRP B 1 123 ? 13.57 5.406 4.012 1 96.06 123 TRP B O 1
ATOM 2533 N N . PHE B 1 124 ? 12.766 3.58 4.969 1 97.06 124 PHE B N 1
ATOM 2534 C CA . PHE B 1 124 ? 12.07 4.297 6.027 1 97.06 124 PHE B CA 1
ATOM 2535 C C . PHE B 1 124 ? 13.055 5.02 6.938 1 97.06 124 PHE B C 1
ATOM 2537 O O . PHE B 1 124 ? 12.727 6.062 7.508 1 97.06 124 PHE B O 1
ATOM 2544 N N . GLU B 1 125 ? 14.211 4.453 7.07 1 96.62 125 GLU B N 1
ATOM 2545 C CA . GLU B 1 125 ? 15.234 5.133 7.863 1 96.62 125 GLU B CA 1
ATOM 2546 C C . GLU B 1 125 ? 15.625 6.465 7.234 1 96.62 125 GLU B C 1
ATOM 2548 O O . GLU B 1 125 ? 15.828 7.453 7.938 1 96.62 125 GLU B O 1
ATOM 2553 N N . VAL B 1 126 ? 15.719 6.512 5.945 1 96.44 126 VAL B N 1
ATOM 2554 C CA . VAL B 1 126 ? 15.977 7.773 5.258 1 96.44 126 VAL B CA 1
ATOM 2555 C C . VAL B 1 126 ? 14.852 8.758 5.562 1 96.44 126 VAL B C 1
ATOM 2557 O O . VAL B 1 126 ? 15.109 9.922 5.898 1 96.44 126 VAL B O 1
ATOM 2560 N N . LEU B 1 127 ? 13.617 8.359 5.473 1 97.12 127 LEU B N 1
ATOM 2561 C CA . LEU B 1 127 ? 12.461 9.219 5.719 1 97.12 127 LEU B CA 1
ATOM 2562 C C . LEU B 1 127 ? 12.469 9.734 7.156 1 97.12 127 LEU B C 1
ATOM 2564 O O . LEU B 1 127 ? 12.156 10.898 7.402 1 97.12 127 LEU B O 1
ATOM 2568 N N . ARG B 1 128 ? 12.805 8.836 8.07 1 97.25 128 ARG B N 1
ATOM 2569 C CA . ARG B 1 128 ? 12.859 9.227 9.477 1 97.25 128 ARG B CA 1
ATOM 2570 C C . ARG B 1 128 ? 13.938 10.281 9.703 1 97.25 128 ARG B C 1
ATOM 2572 O O . ARG B 1 128 ? 13.711 11.258 10.422 1 97.25 128 ARG B O 1
ATOM 2579 N N . GLU B 1 129 ? 15.055 10.062 9.109 1 96.12 129 GLU B N 1
ATOM 2580 C CA . GLU B 1 129 ? 16.156 11.016 9.227 1 96.12 129 GLU B CA 1
ATOM 2581 C C . GLU B 1 129 ? 15.75 12.391 8.695 1 96.12 129 GLU B C 1
ATOM 2583 O O . GLU B 1 129 ? 16.016 13.406 9.336 1 96.12 129 GLU B O 1
ATOM 2588 N N . VAL B 1 130 ? 15.125 12.391 7.586 1 95.38 130 VAL B N 1
ATOM 2589 C CA . VAL B 1 130 ? 14.695 13.648 6.977 1 95.38 130 VAL B CA 1
ATOM 2590 C C . VAL B 1 130 ? 13.633 14.312 7.852 1 95.38 130 VAL B C 1
ATOM 2592 O O . VAL B 1 130 ? 13.648 15.531 8.031 1 95.38 130 VAL B O 1
ATOM 2595 N N . SER B 1 131 ? 12.672 13.547 8.344 1 95.81 131 SER B N 1
ATOM 2596 C CA . SER B 1 131 ? 11.617 14.078 9.203 1 95.81 131 SER B CA 1
ATOM 2597 C C . SER B 1 131 ? 12.18 14.664 10.484 1 95.81 131 SER B C 1
ATOM 2599 O O . SER B 1 131 ? 11.758 15.734 10.93 1 95.81 131 SER B O 1
ATOM 2601 N N . ARG B 1 132 ? 13.125 13.984 11.055 1 95.31 132 ARG B N 1
ATOM 2602 C CA . ARG B 1 132 ? 13.773 14.477 12.266 1 95.31 132 ARG B CA 1
ATOM 2603 C C . ARG B 1 132 ? 14.562 15.75 11.984 1 95.31 132 ARG B C 1
ATOM 2605 O O . ARG B 1 132 ? 14.562 16.688 1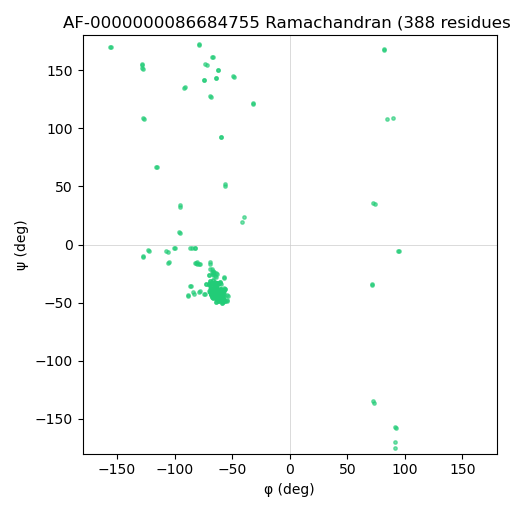2.797 1 95.31 132 ARG B O 1
ATOM 2612 N N . GLU B 1 133 ? 15.211 15.758 10.906 1 92.12 133 GLU B N 1
ATOM 2613 C CA . GLU B 1 133 ? 15.914 16.969 10.5 1 92.12 133 GLU B CA 1
ATOM 2614 C C . GLU B 1 133 ? 14.945 18.141 10.328 1 92.12 133 GLU B C 1
ATOM 2616 O O . GLU B 1 133 ? 15.242 19.266 10.727 1 92.12 133 GLU B O 1
ATOM 2621 N N . ALA B 1 134 ? 13.844 17.891 9.68 1 91.94 134 ALA B N 1
ATOM 2622 C CA . ALA B 1 134 ? 12.82 18.922 9.516 1 91.94 134 ALA B CA 1
ATOM 2623 C C . ALA B 1 134 ? 12.344 19.438 10.867 1 91.94 134 ALA B C 1
ATOM 2625 O O . ALA B 1 134 ? 12.195 20.656 11.055 1 91.94 134 ALA B O 1
ATOM 2626 N N . GLU B 1 135 ? 12.078 18.5 11.727 1 92.88 135 GLU B N 1
ATOM 2627 C CA . GLU B 1 135 ? 11.656 18.891 13.07 1 92.88 135 GLU B CA 1
ATOM 2628 C C . GLU B 1 135 ? 12.703 19.766 13.75 1 92.88 135 GLU B C 1
ATOM 2630 O O . GLU B 1 135 ? 12.367 20.75 14.414 1 92.88 135 GLU B O 1
ATOM 2635 N N . GLN B 1 136 ? 13.906 19.453 13.57 1 91.69 136 GLN B N 1
ATOM 2636 C CA . GLN B 1 136 ? 15.008 20.219 14.148 1 91.69 136 GLN B CA 1
ATOM 2637 C C . GLN B 1 136 ? 15.109 21.594 13.5 1 91.69 136 GLN B C 1
ATOM 2639 O O . GLN B 1 136 ? 15.344 22.594 14.188 1 91.69 136 GLN B O 1
ATOM 2644 N N . ARG B 1 137 ? 14.883 21.703 12.305 1 88.19 137 ARG B N 1
ATOM 2645 C CA . ARG B 1 137 ? 15.094 22.922 11.539 1 88.19 137 ARG B CA 1
ATOM 2646 C C . ARG B 1 137 ? 13.891 23.859 11.656 1 88.19 137 ARG B C 1
ATOM 2648 O O . ARG B 1 137 ? 14.047 25.078 11.75 1 88.19 137 ARG B O 1
ATOM 2655 N N . PHE B 1 138 ? 12.727 23.234 11.609 1 86.88 138 PHE B N 1
ATOM 2656 C CA . PHE B 1 138 ? 11.539 24.062 11.477 1 86.88 138 PHE B CA 1
ATOM 2657 C C . PHE B 1 138 ? 10.75 24.094 12.773 1 86.88 138 PHE B C 1
ATOM 2659 O O . PHE B 1 138 ? 9.812 24.891 12.914 1 86.88 138 PHE B O 1
ATOM 2666 N N . GLY B 1 139 ? 11.141 23.344 13.719 1 87.06 139 GLY B N 1
ATOM 2667 C CA . GLY B 1 139 ? 10.414 23.25 14.969 1 87.06 139 GLY B CA 1
ATOM 2668 C C . GLY B 1 139 ? 9.398 22.125 14.977 1 87.06 139 GLY B C 1
ATOM 2669 O O . GLY B 1 139 ? 9.492 21.188 14.172 1 87.06 139 GLY B O 1
ATOM 2670 N N . SER B 1 140 ? 8.445 22.25 15.828 1 87.31 140 SER B N 1
ATOM 2671 C CA . SER B 1 140 ? 7.484 21.172 16.062 1 87.31 140 SER B CA 1
ATOM 2672 C C . SER B 1 140 ? 6.652 20.891 14.82 1 87.31 140 SER B C 1
ATOM 2674 O O . SER B 1 140 ? 6.262 21.812 14.102 1 87.31 140 SER B O 1
ATOM 2676 N N . LEU B 1 141 ? 6.363 19.688 14.602 1 87.5 141 LEU B N 1
ATOM 2677 C CA . LEU B 1 141 ? 5.496 19.266 13.508 1 87.5 141 LEU B CA 1
ATOM 2678 C C . LEU B 1 141 ? 4.059 19.094 13.984 1 87.5 141 LEU B C 1
ATOM 2680 O O . LEU B 1 141 ? 3.361 18.172 13.57 1 87.5 141 LEU B O 1
ATOM 2684 N N . GLY B 1 142 ? 3.77 19.984 14.922 1 84.19 142 GLY B N 1
ATOM 2685 C CA . GLY B 1 142 ? 2.461 19.875 15.539 1 84.19 142 GLY B CA 1
ATOM 2686 C C . GLY B 1 142 ? 2.336 18.688 16.484 1 84.19 142 GLY B C 1
ATOM 2687 O O . GLY B 1 142 ? 3.217 18.453 17.312 1 84.19 142 GLY B O 1
ATOM 2688 N N . PRO B 1 143 ? 1.253 18.031 16.328 1 88.25 143 PRO B N 1
ATOM 2689 C CA . PRO B 1 143 ? 1.064 16.922 17.25 1 88.25 143 PRO B CA 1
ATOM 2690 C C . PRO B 1 143 ? 1.724 15.633 16.75 1 88.25 143 PRO B C 1
ATOM 2692 O O . PRO B 1 143 ? 1.712 14.617 17.469 1 88.25 143 PRO B O 1
ATOM 2695 N N . LEU B 1 144 ? 2.264 15.719 15.617 1 93.12 144 LEU B N 1
ATOM 2696 C CA . LEU B 1 144 ? 2.867 14.516 15.055 1 93.12 144 LEU B CA 1
ATOM 2697 C C . LEU B 1 144 ? 4.34 14.414 15.438 1 93.12 144 LEU B C 1
ATOM 2699 O O . LEU B 1 144 ? 5.047 15.43 15.469 1 93.12 144 LEU B O 1
ATOM 2703 N N . ARG B 1 145 ? 4.75 13.258 15.82 1 94.81 145 ARG B N 1
ATOM 2704 C CA . ARG B 1 145 ? 6.18 12.992 15.945 1 94.81 145 ARG B CA 1
ATOM 2705 C C . ARG B 1 145 ? 6.832 12.852 14.57 1 94.81 145 ARG B C 1
ATOM 2707 O O . ARG B 1 145 ? 6.18 12.445 13.609 1 94.81 145 ARG B O 1
ATOM 2714 N N . ALA B 1 146 ? 8.102 13.102 14.5 1 95.75 146 ALA B N 1
ATOM 2715 C CA . ALA B 1 146 ? 8.859 12.984 13.266 1 95.75 146 ALA B CA 1
ATOM 2716 C C . ALA B 1 146 ? 8.758 11.57 12.695 1 95.75 146 ALA B C 1
ATOM 2718 O O . ALA B 1 146 ? 8.594 11.391 11.484 1 95.75 146 ALA B O 1
ATOM 2719 N N . ASP B 1 147 ? 8.812 10.562 13.547 1 96.25 147 ASP B N 1
ATOM 2720 C CA . ASP B 1 147 ? 8.766 9.172 13.102 1 96.25 147 ASP B CA 1
ATOM 2721 C C . ASP B 1 147 ? 7.395 8.828 12.516 1 96.25 147 ASP B C 1
ATOM 2723 O O . ASP B 1 147 ? 7.293 8.016 11.594 1 96.25 147 ASP B O 1
ATOM 2727 N N . ASP B 1 148 ? 6.359 9.438 13.047 1 96.81 148 ASP B N 1
ATOM 2728 C CA . ASP B 1 148 ? 5.016 9.211 12.516 1 96.81 148 ASP B CA 1
ATOM 2729 C C . ASP B 1 148 ? 4.867 9.828 11.125 1 96.81 148 ASP B C 1
ATOM 2731 O O . ASP B 1 148 ? 4.262 9.227 10.234 1 96.81 148 ASP B O 1
ATOM 2735 N N . VAL B 1 149 ? 5.426 11.023 10.984 1 96.56 149 VAL B N 1
ATOM 2736 C CA . VAL B 1 149 ? 5.398 11.688 9.688 1 96.56 149 VAL B CA 1
ATOM 2737 C C . VAL B 1 149 ? 6.098 10.82 8.641 1 96.56 149 VAL B C 1
ATOM 2739 O O . VAL B 1 149 ? 5.562 10.594 7.555 1 96.56 149 VAL B O 1
ATOM 2742 N N . ALA B 1 150 ? 7.25 10.297 9.008 1 97.62 150 ALA B N 1
ATOM 2743 C CA . ALA B 1 150 ? 8.016 9.43 8.117 1 97.62 150 ALA B CA 1
ATOM 2744 C C . ALA B 1 150 ? 7.215 8.188 7.734 1 97.62 150 ALA B C 1
ATOM 2746 O O . ALA B 1 150 ? 7.188 7.789 6.566 1 97.62 150 ALA B O 1
ATOM 2747 N N . MET B 1 151 ? 6.578 7.598 8.703 1 98.25 151 MET B N 1
ATOM 2748 C CA . MET B 1 151 ? 5.777 6.398 8.484 1 98.25 151 MET B CA 1
ATOM 2749 C C . MET B 1 151 ? 4.621 6.684 7.527 1 98.25 151 MET B C 1
ATOM 2751 O O . MET B 1 151 ? 4.426 5.957 6.551 1 98.25 151 MET B O 1
ATOM 2755 N N . LEU B 1 152 ? 3.914 7.77 7.793 1 98.31 152 LEU B N 1
ATOM 2756 C CA . LEU B 1 152 ? 2.762 8.125 6.973 1 98.31 152 LEU B CA 1
ATOM 2757 C C . LEU B 1 152 ? 3.18 8.383 5.527 1 98.31 152 LEU B C 1
ATOM 2759 O O . LEU B 1 152 ? 2.496 7.961 4.594 1 98.31 152 LEU B O 1
ATOM 2763 N N . ILE B 1 153 ? 4.305 9.055 5.332 1 98.31 153 ILE B N 1
ATOM 2764 C CA . ILE B 1 153 ? 4.805 9.328 3.988 1 98.31 153 ILE B CA 1
ATOM 2765 C C . ILE B 1 153 ? 5.152 8.016 3.291 1 98.31 153 ILE B C 1
ATOM 2767 O O . ILE B 1 153 ? 4.715 7.77 2.164 1 98.31 153 ILE B O 1
ATOM 2771 N N . GLY B 1 154 ? 5.891 7.176 3.957 1 98.38 154 GLY B N 1
ATOM 2772 C CA . GLY B 1 154 ? 6.258 5.891 3.381 1 98.38 154 GLY B CA 1
ATOM 2773 C C . GLY B 1 154 ? 5.059 5.031 3.027 1 98.38 154 GLY B C 1
ATOM 2774 O O . GLY B 1 154 ? 4.996 4.457 1.938 1 98.38 154 GLY B O 1
ATOM 2775 N N . LEU B 1 155 ? 4.113 4.965 3.951 1 98.75 155 LEU B N 1
ATOM 2776 C CA . LEU B 1 155 ? 2.918 4.156 3.725 1 98.75 155 LEU B CA 1
ATOM 2777 C C . LEU B 1 155 ? 2.111 4.699 2.549 1 98.75 155 LEU B C 1
ATOM 2779 O O . LEU B 1 155 ? 1.56 3.93 1.761 1 98.75 155 LEU B O 1
ATOM 2783 N N . SER B 1 156 ? 1.989 6.012 2.418 1 98.75 156 SER B N 1
ATOM 2784 C CA . SER B 1 156 ? 1.254 6.609 1.308 1 98.75 156 SER B CA 1
ATOM 2785 C C . SER B 1 156 ? 1.903 6.27 -0.03 1 98.75 156 SER B C 1
ATOM 2787 O O . SER B 1 156 ? 1.209 6 -1.013 1 98.75 156 SER B O 1
ATOM 2789 N N . PHE B 1 157 ? 3.213 6.262 -0.074 1 98.62 157 PHE B N 1
ATOM 2790 C CA . PHE B 1 157 ? 3.906 5.898 -1.305 1 98.62 157 PHE B CA 1
ATOM 2791 C C . PHE B 1 157 ? 3.688 4.426 -1.635 1 98.62 157 PHE B C 1
ATOM 2793 O O . PHE B 1 157 ? 3.4 4.078 -2.783 1 98.62 157 PHE B O 1
ATOM 2800 N N . LEU B 1 158 ? 3.826 3.578 -0.605 1 98.56 158 LEU B N 1
ATOM 2801 C CA . LEU B 1 158 ? 3.619 2.154 -0.842 1 98.56 158 LEU B CA 1
ATOM 2802 C C . LEU B 1 158 ? 2.197 1.885 -1.322 1 98.56 158 LEU B C 1
ATOM 2804 O O . LEU B 1 158 ? 1.993 1.141 -2.285 1 98.56 158 LEU B O 1
ATOM 2808 N N . GLY B 1 159 ? 1.216 2.498 -0.652 1 98.69 159 GLY B N 1
ATOM 2809 C CA . GLY B 1 159 ? -0.161 2.369 -1.104 1 98.69 159 GLY B CA 1
ATOM 2810 C C . GLY B 1 159 ? -0.39 2.939 -2.49 1 98.69 159 GLY B C 1
ATOM 2811 O O . GLY B 1 159 ? -1.105 2.348 -3.301 1 98.69 159 GLY B O 1
ATOM 2812 N N . GLY B 1 160 ? 0.171 4.078 -2.756 1 98.62 160 GLY B N 1
ATOM 2813 C CA . GLY B 1 160 ? 0.062 4.699 -4.066 1 98.62 160 GLY B CA 1
ATOM 2814 C C . GLY B 1 160 ? 0.627 3.838 -5.184 1 98.62 160 GLY B C 1
ATOM 2815 O O . GLY B 1 160 ? 0.031 3.734 -6.258 1 98.62 160 GLY B O 1
ATOM 2816 N N . GLU B 1 161 ? 1.783 3.303 -4.953 1 98.31 161 GLU B N 1
ATOM 2817 C CA . GLU B 1 161 ? 2.396 2.396 -5.922 1 98.31 161 GLU B CA 1
ATOM 2818 C C . GLU B 1 161 ? 1.457 1.245 -6.273 1 98.31 161 GLU B C 1
ATOM 2820 O O . GLU B 1 161 ? 1.262 0.933 -7.449 1 98.31 161 GLU B O 1
ATOM 2825 N N . ALA B 1 162 ? 0.902 0.632 -5.211 1 97.94 162 ALA B N 1
ATOM 2826 C CA . ALA B 1 162 ? 0.017 -0.512 -5.414 1 97.94 162 ALA B CA 1
ATOM 2827 C C . ALA B 1 162 ? -1.19 -0.127 -6.266 1 97.94 162 ALA B C 1
ATOM 2829 O O . ALA B 1 162 ? -1.607 -0.889 -7.141 1 97.94 162 ALA B O 1
ATOM 2830 N N . VAL B 1 163 ? -1.721 1.029 -6.039 1 98.19 163 VAL B N 1
ATOM 2831 C CA . VAL B 1 163 ? -2.91 1.484 -6.75 1 98.19 163 VAL B CA 1
ATOM 2832 C C . VAL B 1 163 ? -2.543 1.867 -8.18 1 98.19 163 VAL B C 1
ATOM 2834 O O . VAL B 1 163 ? -3.262 1.53 -9.125 1 98.19 163 VAL B O 1
ATOM 2837 N N . ILE B 1 164 ? -1.451 2.555 -8.391 1 98 164 ILE B N 1
ATOM 2838 C CA . ILE B 1 164 ? -1.02 2.953 -9.727 1 98 164 ILE B CA 1
ATOM 2839 C C . ILE B 1 164 ? -0.796 1.711 -10.586 1 98 164 ILE B C 1
ATOM 2841 O O . ILE B 1 164 ? -1.161 1.69 -11.758 1 98 164 ILE B O 1
ATOM 2845 N N . LEU B 1 165 ? -0.261 0.651 -10.023 1 96 165 LEU B N 1
ATOM 2846 C CA . LEU B 1 165 ? 0.034 -0.578 -10.758 1 96 165 LEU B CA 1
ATOM 2847 C C . LEU B 1 165 ? -1.25 -1.263 -11.211 1 96 165 LEU B C 1
ATOM 2849 O O . LEU B 1 165 ? -1.228 -2.086 -12.125 1 96 165 LEU B O 1
ATOM 2853 N N . LEU B 1 166 ? -2.367 -0.985 -10.523 1 96.44 166 LEU B N 1
ATOM 2854 C CA . LEU B 1 166 ? -3.645 -1.541 -10.953 1 96.44 166 LEU B CA 1
ATOM 2855 C C . LEU B 1 166 ? -4.066 -0.955 -12.297 1 96.44 166 LEU B C 1
ATOM 2857 O O . LEU B 1 166 ? -4.93 -1.513 -12.977 1 96.44 166 LEU B O 1
ATOM 2861 N N . GLY B 1 167 ? -3.441 0.238 -12.477 1 93 167 GLY B N 1
ATOM 2862 C CA . GLY B 1 167 ? -3.797 0.922 -13.711 1 93 167 GLY B CA 1
ATOM 2863 C C . GLY B 1 167 ? -4.969 1.872 -13.555 1 93 167 GLY B C 1
ATOM 2864 O O . GLY B 1 167 ? -5.246 2.344 -12.445 1 93 167 GLY B O 1
ATOM 2865 N N . GLY B 1 168 ? -5.566 2.43 -14.633 1 87.94 168 GLY B N 1
ATOM 2866 C CA . GLY B 1 168 ? -6.57 3.482 -14.641 1 87.94 168 GLY B CA 1
ATOM 2867 C C . GLY B 1 168 ? -5.973 4.875 -14.562 1 87.94 168 GLY B C 1
ATOM 2868 O O . GLY B 1 168 ? -5.504 5.301 -13.508 1 87.94 168 GLY B O 1
ATOM 2869 N N . GLU B 1 169 ? -6.016 5.508 -15.523 1 86.5 169 GLU B N 1
ATOM 2870 C CA . GLU B 1 169 ? -5.332 6.793 -15.641 1 86.5 169 GLU B CA 1
ATOM 2871 C C . GLU B 1 169 ? -5.887 7.809 -14.648 1 86.5 169 GLU B C 1
ATOM 2873 O O . GLU B 1 169 ? -5.129 8.586 -14.062 1 86.5 169 GLU B O 1
ATOM 2878 N N . ASP B 1 170 ? -7.137 7.691 -14.391 1 92.5 170 ASP B N 1
ATOM 2879 C CA . ASP B 1 170 ? -7.75 8.625 -13.453 1 92.5 170 ASP B CA 1
ATOM 2880 C C . ASP B 1 170 ? -7.242 8.398 -12.031 1 92.5 170 ASP B C 1
ATOM 2882 O O . ASP B 1 170 ? -6.898 9.344 -11.328 1 92.5 170 ASP B O 1
ATOM 2886 N N . TRP B 1 171 ? -7.145 7.133 -11.672 1 92.94 171 TRP B N 1
ATOM 2887 C CA . TRP B 1 171 ? -6.668 6.797 -10.336 1 92.94 171 TRP B CA 1
ATOM 2888 C C . TRP B 1 171 ? -5.203 7.191 -10.164 1 92.94 171 TRP B C 1
ATOM 2890 O O . TRP B 1 171 ? -4.832 7.797 -9.156 1 92.94 171 TRP B O 1
ATOM 2900 N N . ALA B 1 172 ? -4.426 6.852 -11.164 1 95.69 172 ALA B N 1
ATOM 2901 C CA . ALA B 1 172 ? -3.002 7.176 -11.109 1 95.69 172 ALA B CA 1
ATOM 2902 C C . ALA B 1 172 ? -2.783 8.672 -10.938 1 95.69 172 ALA B C 1
ATOM 2904 O O . ALA B 1 172 ? -1.949 9.102 -10.133 1 95.69 172 ALA B O 1
ATOM 2905 N N . ALA B 1 173 ? -3.533 9.484 -11.68 1 96.5 173 ALA B N 1
ATOM 2906 C CA . ALA B 1 173 ? -3.422 10.938 -11.602 1 96.5 173 ALA B CA 1
ATOM 2907 C C . ALA B 1 173 ? -3.809 11.445 -10.211 1 96.5 173 ALA B C 1
ATOM 2909 O O . ALA B 1 173 ? -3.158 12.336 -9.672 1 96.5 173 ALA B O 1
ATOM 2910 N N . GLN B 1 174 ? -4.848 10.898 -9.641 1 96.62 174 GLN B N 1
ATOM 2911 C CA . GLN B 1 174 ? -5.305 11.305 -8.312 1 96.62 174 GLN B CA 1
ATOM 2912 C C . GLN B 1 174 ? -4.273 10.938 -7.25 1 96.62 174 GLN B C 1
ATOM 2914 O O . GLN B 1 174 ? -4.02 11.727 -6.332 1 96.62 174 GLN B O 1
ATOM 2919 N N . VAL B 1 175 ? -3.68 9.766 -7.348 1 97.81 175 VAL B N 1
ATOM 2920 C CA . VAL B 1 175 ? -2.652 9.32 -6.414 1 97.81 175 VAL B CA 1
ATOM 2921 C C . VAL B 1 175 ? -1.452 10.266 -6.477 1 97.81 175 VAL B C 1
ATOM 2923 O O . VAL B 1 175 ? -0.983 10.75 -5.441 1 97.81 175 VAL B O 1
ATOM 2926 N N . ARG B 1 176 ? -1.016 10.57 -7.723 1 97.38 176 ARG B N 1
ATOM 2927 C CA . ARG B 1 176 ? 0.124 11.461 -7.91 1 97.38 176 ARG B CA 1
ATOM 2928 C C . ARG B 1 176 ? -0.159 12.844 -7.32 1 97.38 176 ARG B C 1
ATOM 2930 O O . ARG B 1 176 ? 0.696 13.422 -6.648 1 97.38 176 ARG B O 1
ATOM 2937 N N . SER B 1 177 ? -1.338 13.281 -7.586 1 96.44 177 SER B N 1
ATOM 2938 C CA . SER B 1 177 ? -1.73 14.578 -7.047 1 96.44 177 SER B CA 1
ATOM 2939 C C . SER B 1 177 ? -1.732 14.562 -5.52 1 96.44 177 SER B C 1
ATOM 2941 O O . SER B 1 177 ? -1.227 15.492 -4.887 1 96.44 177 SER B O 1
ATOM 2943 N N . GLY B 1 178 ? -2.299 13.562 -4.875 1 97.56 178 GLY B N 1
ATOM 2944 C CA . GLY B 1 178 ? -2.311 13.43 -3.426 1 97.56 178 GLY B CA 1
ATOM 2945 C C . GLY B 1 178 ? -0.921 13.406 -2.818 1 97.56 178 GLY B C 1
ATOM 2946 O O . GLY B 1 178 ? -0.632 14.156 -1.884 1 97.56 178 GLY B O 1
ATOM 2947 N N . LEU B 1 179 ? -0.057 12.625 -3.379 1 98.19 179 LEU B N 1
ATOM 2948 C CA . LEU B 1 179 ? 1.31 12.531 -2.877 1 98.19 179 LEU B CA 1
ATOM 2949 C C . LEU B 1 179 ? 2.031 13.867 -3.01 1 98.19 179 LEU B C 1
ATOM 2951 O O . LEU B 1 179 ? 2.701 14.312 -2.076 1 98.19 179 LEU B O 1
ATOM 2955 N N . ARG B 1 180 ? 1.854 14.555 -4.129 1 96.88 180 ARG B N 1
ATOM 2956 C CA . ARG B 1 180 ? 2.549 15.812 -4.395 1 96.88 180 ARG B CA 1
ATOM 2957 C C . ARG B 1 180 ? 2.027 16.922 -3.496 1 96.88 180 ARG B C 1
ATOM 2959 O O . ARG B 1 180 ? 2.756 17.875 -3.184 1 96.88 180 ARG B O 1
ATOM 2966 N N . SER B 1 181 ? 0.799 16.797 -3.061 1 96.69 181 SER B N 1
ATOM 2967 C CA . SER B 1 181 ? 0.187 17.859 -2.254 1 96.69 181 SER B CA 1
ATOM 2968 C C . SER B 1 181 ? 0.923 18.031 -0.93 1 96.69 181 SER B C 1
ATOM 2970 O O . SER B 1 181 ? 0.901 19.125 -0.344 1 96.69 181 SER B O 1
ATOM 2972 N N . VAL B 1 182 ? 1.614 17.031 -0.419 1 96.5 182 VAL B N 1
ATOM 2973 C CA . VAL B 1 182 ? 2.395 17.109 0.811 1 96.5 182 VAL B CA 1
ATOM 2974 C C . VAL B 1 182 ? 3.512 18.141 0.649 1 96.5 182 VAL B C 1
ATOM 2976 O O . VAL B 1 182 ? 3.898 18.797 1.614 1 96.5 182 VAL B O 1
ATOM 2979 N N . GLY B 1 183 ? 4.043 18.234 -0.623 1 95.19 183 GLY B N 1
ATOM 2980 C CA . GLY B 1 183 ? 5.055 19.25 -0.895 1 95.19 183 GLY B CA 1
ATOM 2981 C C . GLY B 1 183 ? 4.594 20.656 -0.567 1 95.19 183 GLY B C 1
ATOM 2982 O O . GLY B 1 183 ? 5.371 21.469 -0.064 1 95.19 183 GLY B O 1
ATOM 2983 N N . SER B 1 184 ? 3.344 20.969 -0.836 1 92.94 184 SER B N 1
ATOM 2984 C CA . SER B 1 184 ? 2.787 22.281 -0.518 1 92.94 184 SER B CA 1
ATOM 2985 C C . SER B 1 184 ? 2.732 22.516 0.99 1 92.94 184 SER B C 1
ATOM 2987 O O . SER B 1 184 ? 2.953 23.625 1.464 1 92.94 184 SER B O 1
ATOM 2989 N N . LEU B 1 185 ? 2.402 21.453 1.716 1 90.25 185 LEU B N 1
ATOM 2990 C CA . LEU B 1 185 ? 2.395 21.531 3.172 1 90.25 185 LEU B CA 1
ATOM 2991 C C . LEU B 1 185 ? 3.793 21.812 3.709 1 90.25 185 LEU B C 1
ATOM 2993 O O . LEU B 1 185 ? 3.965 22.672 4.582 1 90.25 185 LEU B O 1
ATOM 2997 N N . ILE B 1 186 ? 4.789 21.141 3.17 1 93.44 186 ILE B N 1
ATOM 2998 C CA . ILE B 1 186 ? 6.172 21.328 3.582 1 93.44 186 ILE B CA 1
ATOM 2999 C C . ILE B 1 186 ? 6.609 22.75 3.262 1 93.44 186 ILE B C 1
ATOM 3001 O O . ILE B 1 186 ? 7.258 23.406 4.078 1 93.44 186 ILE B O 1
ATOM 3005 N N . ARG B 1 187 ? 6.207 23.172 2.121 1 92.5 187 ARG B N 1
ATOM 3006 C CA . ARG B 1 187 ? 6.582 24.516 1.691 1 92.5 187 ARG B CA 1
ATOM 3007 C C . ARG B 1 187 ? 6.035 25.578 2.652 1 92.5 187 ARG B C 1
ATOM 3009 O O . ARG B 1 187 ? 6.727 26.547 2.98 1 92.5 187 ARG B O 1
ATOM 3016 N N . ARG B 1 188 ? 4.863 25.438 3.146 1 87.44 188 ARG B N 1
ATOM 3017 C CA . ARG B 1 188 ? 4.254 26.375 4.094 1 87.44 188 ARG B CA 1
ATOM 3018 C C . ARG B 1 188 ? 5.027 26.391 5.41 1 87.44 188 ARG B C 1
ATOM 3020 O O . ARG B 1 188 ? 5.16 27.453 6.035 1 87.44 188 ARG B O 1
ATOM 3027 N N . PHE B 1 189 ? 5.48 25.219 5.816 1 82.94 189 PHE B N 1
ATOM 3028 C CA . PHE B 1 189 ? 6.277 25.141 7.035 1 82.94 189 PHE B CA 1
ATOM 3029 C C . PHE B 1 189 ? 7.633 25.797 6.836 1 82.94 189 PHE B C 1
ATOM 3031 O O . PHE B 1 189 ? 8.148 26.469 7.742 1 82.94 189 PHE B O 1
ATOM 3038 N N . GLU B 1 190 ? 8.125 25.578 5.668 1 86.81 190 GLU B N 1
ATOM 3039 C CA . GLU B 1 190 ? 9.469 26.062 5.379 1 86.81 190 GLU B CA 1
ATOM 3040 C C . GLU B 1 190 ? 9.469 27.562 5.09 1 86.81 190 GLU B C 1
ATOM 3042 O O . GLU B 1 190 ? 10.445 28.25 5.402 1 86.81 190 GLU B O 1
ATOM 3047 N N . GLU B 1 191 ? 8.445 27.984 4.359 1 83.19 191 GLU B N 1
ATOM 3048 C CA . GLU B 1 191 ? 8.32 29.391 3.988 1 83.19 191 GLU B CA 1
ATOM 3049 C C . GLU B 1 191 ? 7.066 30 4.602 1 83.19 191 GLU B C 1
ATOM 3051 O O . GLU B 1 191 ? 6.113 30.328 3.889 1 83.19 191 GLU B O 1
ATOM 3056 N N . PRO B 1 192 ? 7.059 30.109 5.98 1 69.38 192 PRO B N 1
ATOM 3057 C CA . PRO B 1 192 ? 5.836 30.609 6.613 1 69.38 192 PRO B CA 1
ATOM 3058 C C . PRO B 1 192 ? 5.457 32 6.141 1 69.38 192 PRO B C 1
ATOM 3060 O O . PRO B 1 192 ? 6.336 32.844 5.848 1 69.38 192 PRO B O 1
ATOM 3063 N N . SER B 1 193 ? 4.625 32.219 5.109 1 59.53 193 SER B N 1
ATOM 3064 C CA . SER B 1 193 ? 4.195 33.562 4.715 1 59.53 193 SER B CA 1
ATOM 3065 C C . SER B 1 193 ? 4.113 34.469 5.922 1 59.53 193 SER B C 1
ATOM 3067 O O . SER B 1 193 ? 3.684 34.062 7 1 59.53 193 SER B O 1
ATOM 3069 N N . ALA B 1 194 ? 4.93 35.656 5.93 1 50.06 194 ALA B N 1
ATOM 3070 C CA . ALA B 1 194 ? 4.809 36.875 6.738 1 50.06 194 ALA B CA 1
ATOM 3071 C C . ALA B 1 194 ? 3.344 37.281 6.895 1 50.06 194 ALA B C 1
ATOM 3073 O O . ALA B 1 194 ? 3.047 38.438 7.266 1 50.06 194 ALA B O 1
ATOM 3074 N N . ASP B 1 195 ? 2.275 36.688 6.84 1 42.38 195 ASP B N 1
ATOM 3075 C CA . ASP B 1 195 ? 1.134 37.531 7.188 1 42.38 195 ASP B CA 1
ATOM 3076 C C . ASP B 1 195 ? 1.31 38.156 8.57 1 42.38 195 ASP B C 1
ATOM 3078 O O . ASP B 1 195 ? 1.178 37.469 9.586 1 42.38 195 ASP B O 1
ATOM 3082 N N . ARG B 1 196 ? 2.371 38.781 8.859 1 35.72 196 ARG B N 1
ATOM 3083 C CA . ARG B 1 196 ? 2.266 40 9.664 1 35.72 196 ARG B CA 1
ATOM 3084 C C . ARG B 1 196 ? 1.372 41.031 8.992 1 35.72 196 ARG B C 1
ATOM 3086 O O . ARG B 1 196 ? 1.366 41.156 7.766 1 35.72 196 ARG B O 1
#

Nearest PDB structures (foldseek):
  3whc-assembly3_F  TM=7.882E-01  e=2.937E-05  Bacillus subtilis subsp. subtilis str. 168
  5gp9-assembly1_A  TM=7.873E-01  e=4.670E-05  Halalkalibacterium halodurans C-125
  5gpa-assembly1_B  TM=7.084E-01  e=4.458E-05  Halalkalibacterium halodurans C-125
  7amt-assembly1_A  TM=7.544E-01  e=1.445E-03  Vibrio alginolyticus
  7xyi-assembly1_A  TM=6.766E-01  e=1.317E-03  Vibrio cholerae

Secondary structure (DSSP, 8-state):
--HHHHHHHHHHHHHHHHH-STT--HHHHHHHHTS-HHHHHHHHSSHHHHHHHHHHHHHHHHHHHHHHHHTSSS-HHHHHHHHHHHHHHHHHHTHHHHHHHHHHHHTT-HHHHHHHHHHHHHHHHHHHHHHHHHHHHH---TTS-HHHHHHHHHHHHHHHHHHHHH--HHHHHHHHHHHHHHHHHHHHHHS-----/--HHHHHHHHHHHHHHHHH-STT--HHHHHHHHTS-HHHHHHHHSSHHHHHHHHHHHHHHHHHHHHHHHHTSSS-HHHHHHHHHHHHHHHHHHTHHHHHHHHHHHHTT-HHHHHHHHHHHHHHHHHHHHHHHHHHHHH---TTS-HHHHHHHHHHHHHHHHHHHHT--HHHHHHHHHHHHHHHHHHHHHHS-----